Protein AF-A0A349J8T2-F1 (afdb_monomer)

pLDDT: mean 80.07, std 20.85, range [31.53, 98.75]

Sequence (422 aa):
MCSSRSSGRPLARHRSITSSRSRPSRSPTRWASTEPMEAPLQPGGDGLRLVGDSANRERAEPDRRVAAWLTVLLAGLFCLNTAGGWVRLSGAGVAIPHWPVIELDAGRKTLLPPFTEDGWQAAHQAWATHQDALRAKISAGEIHGAALGRQPESIDDFRGMFLTEWFHRLLAAGVGLLALACLGTVLADRGLRRLVGWPVGTAVILIGGQAILGAALIGQGTSTRWLFLHQGNAALILGCVLVAVVRLLGPPSERTRTSGETLSRRLVLLAAVSTWLMLMLGGLLAASRHHLPAGGLLGLDAGPAWWPIASVGTNLLDNASLHHIAHRIGALVVAALIIAGLVIAHRRGAPERARLALGVAGTFVALQAVLGIATGVMPKGEVAVPLAHLFLGHVLFLVLVLAWHDLRRPQDLPAESGMAPA

Solvent-accessible surface area (backbone atoms only — not comparable to full-atom values): 23932 Å² total; per-residue (Å²): 133,90,85,79,91,86,86,86,85,84,89,84,84,89,89,89,89,90,83,92,82,81,85,86,88,88,84,87,88,82,88,88,88,85,85,87,80,91,77,85,88,76,93,69,97,55,68,70,58,58,57,52,51,51,65,45,50,68,52,53,49,57,41,52,53,52,27,50,54,40,45,54,48,43,51,47,51,53,51,45,54,46,44,51,44,47,22,46,55,70,18,18,41,49,43,62,71,51,76,96,45,42,66,41,74,98,72,45,72,35,93,67,80,67,91,48,71,70,48,44,52,43,43,49,50,51,27,50,55,45,49,51,56,49,50,51,36,36,77,71,66,77,42,60,79,67,17,67,42,52,81,62,92,45,74,68,49,39,48,53,27,33,52,49,35,48,52,45,53,51,51,50,52,54,46,48,53,51,48,50,52,54,39,50,58,28,63,71,40,75,64,44,32,70,75,34,29,64,34,42,50,51,23,49,54,45,50,56,50,42,54,54,41,49,52,52,31,42,81,62,15,52,28,35,84,58,38,18,54,42,46,35,49,55,51,51,29,50,51,23,34,48,58,29,26,61,58,50,76,38,79,86,76,73,86,65,78,73,77,82,60,62,64,52,37,48,34,31,45,48,28,25,52,48,40,44,52,46,48,18,39,49,23,43,35,65,26,31,74,65,77,84,57,66,47,59,99,59,37,78,59,39,63,66,69,54,68,60,101,62,54,71,68,50,49,76,61,58,35,32,48,33,32,52,34,50,43,50,52,48,51,52,52,34,47,51,33,41,52,52,31,39,53,51,28,62,79,65,70,46,56,65,70,41,46,51,36,36,49,51,40,47,54,44,49,52,52,42,50,54,29,52,54,47,51,74,72,56,64,94,81,68,44,65,53,52,41,51,32,57,47,49,52,53,50,40,33,49,42,29,49,49,30,35,52,56,62,70,54,66,75,84,69,82,74,78,76,73,82,73,89,128

Radius of gyration: 31.94 Å; Cα contacts (8 Å, |Δi|>4): 437; chains: 1; bounding box: 109×72×97 Å

Structure (mmCIF, N/CA/C/O backbone):
data_AF-A0A349J8T2-F1
#
_entry.id   AF-A0A349J8T2-F1
#
loop_
_atom_site.group_PDB
_atom_site.id
_atom_site.type_symbol
_atom_site.label_atom_id
_atom_site.label_alt_id
_atom_site.label_comp_id
_atom_site.label_asym_id
_atom_site.label_entity_id
_atom_site.label_seq_id
_atom_site.pdbx_PDB_ins_code
_atom_site.Cartn_x
_atom_site.Cartn_y
_atom_site.Cartn_z
_atom_site.occupancy
_atom_site.B_iso_or_equiv
_atom_site.auth_seq_id
_atom_site.auth_comp_id
_atom_site.auth_asym_id
_atom_site.auth_atom_id
_atom_site.pdbx_PDB_model_num
ATOM 1 N N . MET A 1 1 ? 61.109 -2.127 51.190 1.00 38.66 1 MET A N 1
ATOM 2 C CA . MET A 1 1 ? 61.470 -0.693 51.082 1.00 38.66 1 MET A CA 1
ATOM 3 C C . MET A 1 1 ? 60.205 0.033 50.639 1.00 38.66 1 MET A C 1
ATOM 5 O O . MET A 1 1 ? 59.567 -0.452 49.721 1.00 38.66 1 MET A O 1
ATOM 9 N N . CYS A 1 2 ? 59.619 0.885 51.487 1.00 34.06 2 CYS A N 1
ATOM 10 C CA . CYS A 1 2 ? 59.879 2.337 51.577 1.00 34.06 2 CYS A CA 1
ATOM 11 C C . CYS A 1 2 ? 59.345 3.099 50.347 1.00 34.06 2 CYS A C 1
ATOM 13 O O . CYS A 1 2 ? 59.541 2.625 49.242 1.00 34.06 2 CYS A O 1
ATOM 15 N N . SER A 1 3 ? 58.759 4.299 50.397 1.00 36.88 3 SER A N 1
ATOM 16 C CA . SER A 1 3 ? 58.439 5.314 51.430 1.00 36.88 3 SER A CA 1
ATOM 17 C C . SER A 1 3 ? 58.383 6.642 50.633 1.00 36.88 3 SER A C 1
ATOM 19 O O . SER A 1 3 ? 59.235 6.810 49.771 1.00 36.88 3 SER A O 1
ATOM 21 N N . SER A 1 4 ? 57.510 7.638 50.829 1.00 41.03 4 SER A N 1
ATOM 22 C CA . SER A 1 4 ? 56.268 7.776 51.612 1.00 41.03 4 SER A CA 1
ATOM 23 C C . SER A 1 4 ? 55.555 9.111 51.245 1.00 41.03 4 SER A C 1
ATOM 25 O O . SER A 1 4 ? 56.084 9.832 50.413 1.00 41.03 4 SER A O 1
ATOM 27 N N . ARG A 1 5 ? 54.381 9.394 51.865 1.00 42.78 5 ARG A N 1
ATOM 28 C CA . ARG A 1 5 ? 53.888 10.679 52.477 1.00 42.78 5 ARG A CA 1
ATOM 29 C C . ARG A 1 5 ? 54.163 12.044 51.786 1.00 42.78 5 ARG A C 1
ATOM 31 O O . ARG A 1 5 ? 55.201 12.243 51.189 1.00 42.78 5 ARG A O 1
ATOM 38 N N . SER A 1 6 ? 53.388 13.122 51.971 1.00 39.53 6 SER A N 1
ATOM 39 C CA . SER A 1 6 ? 52.015 13.439 52.456 1.00 39.53 6 SER A CA 1
ATOM 40 C C . SER A 1 6 ? 51.762 14.940 52.087 1.00 39.53 6 SER A C 1
ATOM 42 O O . SER A 1 6 ? 52.574 15.496 51.357 1.00 39.53 6 SER A O 1
ATOM 44 N N . SER A 1 7 ? 50.724 15.718 52.432 1.00 36.25 7 SER A N 1
ATOM 45 C CA . SER A 1 7 ? 49.669 15.742 53.476 1.00 36.25 7 SER A CA 1
ATOM 46 C C . SER A 1 7 ? 48.396 16.419 52.878 1.00 36.25 7 SER A C 1
ATOM 48 O O . SER A 1 7 ? 48.285 16.472 51.662 1.00 36.25 7 SER A O 1
ATOM 50 N N . GLY A 1 8 ? 47.381 16.949 53.582 1.00 31.53 8 GLY A N 1
ATOM 51 C CA . GLY A 1 8 ? 47.094 17.096 55.017 1.00 31.53 8 GLY A CA 1
ATOM 52 C C . GLY A 1 8 ? 45.670 17.651 55.265 1.00 31.53 8 GLY A C 1
ATOM 53 O O . GLY A 1 8 ? 45.066 18.252 54.385 1.00 31.53 8 GLY A O 1
ATOM 54 N N . ARG A 1 9 ? 45.122 17.409 56.464 1.00 35.72 9 ARG A N 1
ATOM 55 C CA . ARG A 1 9 ? 43.822 17.908 57.002 1.00 35.72 9 ARG A CA 1
ATOM 56 C C . ARG A 1 9 ? 44.045 19.254 57.765 1.00 35.72 9 ARG A C 1
ATOM 58 O O . ARG A 1 9 ? 45.227 19.532 57.968 1.00 35.72 9 ARG A O 1
ATOM 65 N N . PRO A 1 10 ? 43.039 20.054 58.248 1.00 46.19 10 PRO A N 1
ATOM 66 C CA . PRO A 1 10 ? 41.785 19.582 58.888 1.00 46.19 10 PRO A CA 1
ATOM 67 C C . PRO A 1 10 ? 40.506 20.498 58.925 1.00 46.19 10 PRO A C 1
ATOM 69 O O . PRO A 1 10 ? 40.493 21.607 58.419 1.00 46.19 10 PRO A O 1
ATOM 72 N N . LEU A 1 11 ? 39.428 19.948 59.532 1.00 34.12 11 LEU A N 1
ATOM 73 C CA . LEU A 1 11 ? 38.442 20.477 60.535 1.00 34.12 11 LEU A CA 1
ATOM 74 C C . LEU A 1 11 ? 38.127 22.007 60.657 1.00 34.12 11 LEU A C 1
ATOM 76 O O . LEU A 1 11 ? 39.036 22.812 60.550 1.00 34.12 11 LEU A O 1
ATOM 80 N N . ALA A 1 12 ? 36.934 22.496 61.083 1.00 33.19 12 ALA A N 1
ATOM 81 C CA . ALA A 1 12 ? 35.583 21.920 61.326 1.00 33.19 12 ALA A CA 1
ATOM 82 C C . ALA A 1 12 ? 34.523 22.979 61.801 1.00 33.19 12 ALA A C 1
ATOM 84 O O . ALA A 1 12 ? 34.887 24.096 62.144 1.00 33.19 12 ALA A O 1
ATOM 85 N N . ARG A 1 13 ? 33.255 22.526 61.987 1.00 32.44 13 ARG A N 1
ATOM 86 C CA . ARG A 1 13 ? 32.182 22.984 62.936 1.00 32.44 13 ARG A CA 1
ATOM 87 C C . ARG A 1 13 ? 31.341 24.271 62.691 1.00 32.44 13 ARG A C 1
ATOM 89 O O . ARG A 1 13 ? 31.882 25.356 62.613 1.00 32.44 13 ARG A O 1
ATOM 96 N N . HIS A 1 14 ? 30.006 24.089 62.830 1.00 32.50 14 HIS A N 1
ATOM 97 C CA . HIS A 1 14 ? 28.908 24.994 63.298 1.00 32.50 14 HIS A CA 1
ATOM 98 C C . HIS A 1 14 ? 28.768 26.424 62.699 1.00 32.50 14 HIS A C 1
ATOM 100 O O . HIS A 1 14 ? 29.737 27.143 62.538 1.00 32.50 14 HIS A O 1
ATOM 106 N N . ARG A 1 15 ? 27.564 26.961 62.430 1.00 33.91 15 ARG A N 1
ATOM 107 C CA . ARG A 1 15 ? 26.358 27.053 63.295 1.00 33.91 15 ARG A CA 1
ATOM 108 C C . ARG A 1 15 ? 25.022 27.020 62.518 1.00 33.91 15 ARG A C 1
ATOM 110 O O . ARG A 1 15 ? 24.996 27.114 61.299 1.00 33.91 15 ARG A O 1
ATOM 117 N N . SER A 1 16 ? 23.917 26.928 63.262 1.00 33.16 16 SER A N 1
ATOM 118 C CA . SER A 1 16 ? 22.516 27.005 62.813 1.00 33.16 16 SER A CA 1
ATOM 119 C C . SER A 1 16 ? 21.867 28.369 63.110 1.00 33.16 16 SER A C 1
ATOM 121 O O . SER A 1 16 ? 22.197 28.994 64.118 1.00 33.16 16 SER A O 1
ATOM 123 N N . ILE A 1 17 ? 20.882 28.783 62.300 1.00 34.28 17 ILE A N 1
ATOM 124 C CA . ILE A 1 17 ? 19.900 29.845 62.616 1.00 34.28 17 ILE A CA 1
ATOM 125 C C . ILE A 1 17 ? 18.498 29.375 62.181 1.00 34.28 17 ILE A C 1
ATOM 127 O O . ILE A 1 17 ? 18.366 28.614 61.224 1.00 34.28 17 ILE A O 1
ATOM 131 N N . THR A 1 18 ? 17.459 29.801 62.907 1.00 35.69 18 THR A N 1
ATOM 132 C CA . THR A 1 18 ? 16.067 29.338 62.768 1.00 35.69 18 THR A CA 1
ATOM 133 C C . THR A 1 18 ? 15.055 30.485 62.688 1.00 35.69 18 THR A C 1
ATOM 135 O O . THR A 1 18 ? 15.047 31.346 63.567 1.00 35.69 18 THR A O 1
ATOM 138 N N . SER A 1 19 ? 14.110 30.410 61.750 1.00 34.00 19 SER A N 1
ATOM 139 C CA . SER A 1 19 ? 12.737 30.941 61.874 1.00 34.00 19 SER A CA 1
ATOM 140 C C . SER A 1 19 ? 11.837 30.212 60.857 1.00 34.00 19 SER A C 1
ATOM 142 O O . SER A 1 19 ? 12.326 29.804 59.810 1.00 34.00 19 SER A O 1
ATOM 144 N N . SER A 1 20 ? 10.565 29.855 61.069 1.00 33.28 20 SER A N 1
ATOM 145 C CA . SER A 1 20 ? 9.532 30.131 62.091 1.00 33.28 20 SER A CA 1
ATOM 146 C C . SER A 1 20 ? 8.710 31.429 61.938 1.00 33.28 20 SER A C 1
ATOM 148 O O . SER A 1 20 ? 9.121 32.512 62.346 1.00 33.28 20 SER A O 1
ATOM 150 N N . ARG A 1 21 ? 7.506 31.268 61.354 1.00 35.19 21 ARG A N 1
ATOM 151 C CA . ARG A 1 21 ? 6.217 31.980 61.575 1.00 35.19 21 ARG A CA 1
ATOM 152 C C . ARG A 1 21 ? 5.220 31.469 60.513 1.00 35.19 21 ARG A C 1
ATOM 154 O O . ARG A 1 21 ? 5.470 31.632 59.329 1.00 35.19 21 ARG A O 1
ATOM 161 N N . SER A 1 22 ? 4.248 30.605 60.817 1.00 33.88 22 SER A N 1
ATOM 162 C CA . SER A 1 22 ? 3.031 30.766 61.645 1.00 33.88 22 SER A CA 1
ATOM 163 C C . SER A 1 22 ? 1.914 31.580 60.968 1.00 33.88 22 SER A C 1
ATOM 165 O O . SER A 1 22 ? 2.072 32.774 60.725 1.00 33.88 22 SER A O 1
ATOM 167 N N . ARG A 1 23 ? 0.754 30.939 60.745 1.00 36.91 23 ARG A N 1
ATOM 168 C CA . ARG A 1 23 ? -0.526 31.598 60.410 1.00 36.91 23 ARG A CA 1
ATOM 169 C C . ARG A 1 23 ? -0.936 32.602 61.504 1.00 36.91 23 ARG A C 1
ATOM 171 O O . ARG A 1 23 ? -0.522 32.451 62.653 1.00 36.91 23 ARG A O 1
ATOM 178 N N . PRO A 1 24 ? -1.883 33.497 61.189 1.00 40.16 24 PRO A N 1
ATOM 179 C CA . PRO A 1 24 ? -3.088 33.543 62.020 1.00 40.16 24 PRO A CA 1
ATOM 180 C C . PRO A 1 24 ? -4.381 33.365 61.208 1.00 40.16 24 PRO A C 1
ATOM 182 O O . PRO A 1 24 ? -4.492 33.781 60.058 1.00 40.16 24 PRO A O 1
ATOM 185 N N . SER A 1 25 ? -5.378 32.750 61.837 1.00 35.09 25 SER A N 1
ATOM 186 C CA . SER A 1 25 ? -6.773 32.698 61.383 1.00 35.09 25 SER A CA 1
ATOM 187 C C . SER A 1 25 ? -7.574 33.876 61.938 1.00 35.09 25 SER A C 1
ATOM 189 O O . SER A 1 25 ? -7.321 34.280 63.073 1.00 35.09 25 SER A O 1
ATOM 191 N N . ARG A 1 26 ? -8.615 34.334 61.229 1.00 32.38 26 ARG A N 1
ATOM 192 C CA . ARG A 1 26 ? -9.750 35.053 61.837 1.00 32.38 26 ARG A CA 1
ATOM 193 C C . ARG A 1 26 ? -11.038 34.879 61.027 1.00 32.38 26 ARG A C 1
ATOM 195 O O . ARG A 1 26 ? -11.010 34.785 59.805 1.00 32.38 26 ARG A O 1
ATOM 202 N N . SER A 1 27 ? -12.142 34.835 61.757 1.00 36.69 27 SER A N 1
ATOM 203 C CA . SER A 1 27 ? -13.543 34.743 61.334 1.00 36.69 27 SER A CA 1
ATOM 204 C C . SER A 1 27 ? -14.398 35.252 62.514 1.00 36.69 27 SER A C 1
ATOM 206 O O . SER A 1 27 ? -13.837 35.492 63.588 1.00 36.69 27 SER A O 1
ATOM 208 N N . PRO A 1 28 ? -15.734 35.324 62.405 1.00 53.78 28 PRO A N 1
ATOM 209 C CA . PRO A 1 28 ? -16.548 35.863 61.314 1.00 53.78 28 PRO A CA 1
ATOM 210 C C . PRO A 1 28 ? -17.412 37.054 61.804 1.00 53.78 28 PRO A C 1
ATOM 212 O O . PRO A 1 28 ? -17.495 37.318 63.002 1.00 53.78 28 PRO A O 1
ATOM 215 N N . THR A 1 29 ? -18.157 37.707 60.906 1.00 35.91 29 THR A N 1
ATOM 216 C CA . THR A 1 29 ? -19.248 38.629 61.291 1.00 35.91 29 THR A CA 1
ATOM 217 C C . THR A 1 29 ? -20.462 38.488 60.366 1.00 35.91 29 THR A C 1
ATOM 219 O O . THR A 1 29 ? -20.356 37.932 59.273 1.00 35.91 29 THR A O 1
ATOM 222 N N . ARG A 1 30 ? -21.633 38.921 60.850 1.00 33.62 30 ARG A N 1
ATOM 223 C CA . ARG A 1 30 ? -22.971 38.736 60.245 1.00 33.62 30 ARG A CA 1
ATOM 224 C C . ARG A 1 30 ? -23.651 40.104 60.018 1.00 33.62 30 ARG A C 1
ATOM 226 O O . ARG A 1 30 ? -22.999 41.119 60.241 1.00 33.62 30 ARG A O 1
ATOM 233 N N . TRP A 1 31 ? -24.955 40.092 59.693 1.00 32.62 31 TRP A N 1
ATOM 234 C CA . TRP A 1 31 ? -25.846 41.251 59.433 1.00 32.62 31 TRP A CA 1
ATOM 235 C C . TRP A 1 31 ? -25.661 41.878 58.031 1.00 32.62 31 TRP A C 1
ATOM 237 O O . TRP A 1 31 ? -24.536 41.956 57.555 1.00 32.62 31 TRP A O 1
ATOM 247 N N . ALA A 1 32 ? -26.697 42.324 57.305 1.00 32.59 32 ALA A N 1
ATOM 248 C CA . ALA A 1 32 ? -28.158 42.164 57.453 1.00 32.59 32 ALA A CA 1
ATOM 249 C C . ALA A 1 32 ? -28.849 42.200 56.060 1.00 32.59 32 ALA A C 1
ATOM 251 O O . ALA A 1 32 ? -28.174 42.285 55.038 1.00 32.59 32 ALA A O 1
ATOM 252 N N . SER A 1 33 ? -30.180 42.085 56.022 1.00 37.81 33 SER A N 1
ATOM 253 C CA . SER A 1 33 ? -31.017 41.907 54.821 1.00 37.81 33 SER A CA 1
ATOM 254 C C . SER A 1 33 ? -31.713 43.180 54.316 1.00 37.81 33 SER A C 1
ATOM 256 O O . SER A 1 33 ? -32.181 43.973 55.130 1.00 37.81 33 SER A O 1
ATOM 258 N N . THR A 1 34 ? -31.924 43.265 52.998 1.00 35.88 34 THR A N 1
ATOM 259 C CA . THR A 1 34 ? -32.956 44.085 52.322 1.00 35.88 34 THR A CA 1
ATOM 260 C C . THR A 1 34 ? -33.519 43.333 51.097 1.00 35.88 34 THR A C 1
ATOM 262 O O . THR A 1 34 ? -33.085 42.219 50.799 1.00 35.88 34 THR A O 1
ATOM 265 N N . GLU A 1 35 ? -34.561 43.887 50.474 1.00 38.62 35 GLU A N 1
ATOM 266 C CA . GLU A 1 35 ? -35.612 43.170 49.726 1.00 38.62 35 GLU A CA 1
ATOM 267 C C . GLU A 1 35 ? -35.328 42.899 48.227 1.00 38.62 35 GLU A C 1
ATOM 269 O O . GLU A 1 35 ? -34.457 43.540 47.632 1.00 38.62 35 GLU A O 1
ATOM 274 N N . PRO A 1 36 ? -36.052 41.950 47.591 1.00 44.56 36 PRO A N 1
ATOM 275 C CA . PRO A 1 36 ? -35.948 41.683 46.156 1.00 44.56 36 PRO A CA 1
ATOM 276 C C . PRO A 1 36 ? -36.726 42.705 45.312 1.00 44.56 36 PRO A C 1
ATOM 278 O O . PRO A 1 36 ? -37.834 43.102 45.662 1.00 44.56 36 PRO A O 1
ATOM 281 N N . MET A 1 37 ? -36.183 43.064 44.146 1.00 34.00 37 MET A N 1
ATOM 282 C CA . MET A 1 37 ? -36.889 43.852 43.131 1.00 34.00 37 MET A CA 1
ATOM 283 C C . MET A 1 37 ? -37.517 42.918 42.087 1.00 34.00 37 MET A C 1
ATOM 285 O O . MET A 1 37 ? -36.842 42.024 41.573 1.00 34.00 37 MET A O 1
ATOM 289 N N . GLU A 1 38 ? -38.798 43.116 41.777 1.00 38.88 38 GLU A N 1
ATOM 290 C CA . GLU A 1 38 ? -39.531 42.287 40.815 1.00 38.88 38 GLU A CA 1
ATOM 291 C C . GLU A 1 38 ? -38.987 42.432 39.384 1.00 38.88 38 GLU A C 1
ATOM 293 O O . GLU A 1 38 ? -38.643 43.525 38.932 1.00 38.88 38 GLU A O 1
ATOM 298 N N . ALA A 1 39 ? -38.959 41.320 38.644 1.00 38.75 39 ALA A N 1
ATOM 299 C CA . ALA A 1 39 ? -38.678 41.294 37.212 1.00 38.75 39 ALA A CA 1
ATOM 300 C C . ALA A 1 39 ? -39.938 40.828 36.457 1.00 38.75 39 ALA A C 1
ATOM 302 O O . ALA A 1 39 ? -40.506 39.795 36.825 1.00 38.75 39 ALA A O 1
ATOM 303 N N . PRO A 1 40 ? -40.397 41.546 35.415 1.00 38.25 40 PRO A N 1
ATOM 304 C CA . PRO A 1 40 ? -41.652 41.225 34.743 1.00 38.25 40 PRO A CA 1
ATOM 305 C C . PRO A 1 40 ? -41.556 39.922 33.939 1.00 38.25 40 PRO A C 1
ATOM 307 O O . PRO A 1 40 ? -40.641 39.723 33.138 1.00 38.25 40 PRO A O 1
ATOM 310 N N . LEU A 1 41 ? -42.552 39.052 34.117 1.00 40.56 41 LEU A N 1
ATOM 311 C CA . LEU A 1 41 ? -42.723 37.829 33.333 1.00 40.56 41 LEU A CA 1
ATOM 312 C C . LEU A 1 41 ? -42.981 38.162 31.854 1.00 40.56 41 LEU A C 1
ATOM 314 O O . LEU A 1 41 ? -43.947 38.854 31.536 1.00 40.56 41 LEU A O 1
ATOM 318 N N . GLN A 1 42 ? -42.176 37.601 30.947 1.00 37.69 42 GLN A N 1
ATOM 319 C CA . GLN A 1 42 ? -42.494 37.554 29.516 1.00 37.69 42 GLN A CA 1
ATOM 320 C C . GLN A 1 42 ? -42.738 36.108 29.050 1.00 37.69 42 GLN A C 1
ATOM 322 O O . GLN A 1 42 ? -41.849 35.266 29.197 1.00 37.69 42 GLN A O 1
ATOM 327 N N . PRO A 1 43 ? -43.908 35.798 28.459 1.00 47.97 43 PRO A N 1
ATOM 328 C CA . PRO A 1 43 ? -44.157 34.513 27.814 1.00 47.97 43 PRO A CA 1
ATOM 329 C C . PRO A 1 43 ? -43.577 34.510 26.387 1.00 47.97 43 PRO A C 1
ATOM 331 O O . PRO A 1 43 ? -43.944 35.343 25.563 1.00 47.97 43 PRO A O 1
ATOM 334 N N . GLY A 1 44 ? -42.679 33.568 26.074 1.00 39.22 44 GLY A N 1
ATOM 335 C CA . GLY A 1 44 ? -41.985 33.532 24.771 1.00 39.22 44 GLY A CA 1
ATOM 336 C C . GLY A 1 44 ? -41.263 32.216 24.450 1.00 39.22 44 GLY A C 1
ATOM 337 O O . GLY A 1 44 ? -40.218 32.215 23.801 1.00 39.22 44 GLY A O 1
ATOM 338 N N . GLY A 1 45 ? -41.782 31.092 24.947 1.00 45.66 45 GLY A N 1
ATOM 339 C CA . GLY A 1 45 ? -41.097 29.794 25.011 1.00 45.66 45 GLY A CA 1
ATOM 340 C C . GLY A 1 45 ? -40.970 28.977 23.716 1.00 45.66 45 GLY A C 1
ATOM 341 O O . GLY A 1 45 ? -41.078 27.760 23.805 1.00 45.66 45 GLY A O 1
ATOM 342 N N . ASP A 1 46 ? -40.707 29.591 22.555 1.00 50.25 46 ASP A N 1
ATOM 343 C CA . ASP A 1 46 ? -40.531 28.862 21.276 1.00 50.25 46 ASP A CA 1
ATOM 344 C C . ASP A 1 46 ? -39.274 29.258 20.480 1.00 50.25 46 ASP A C 1
ATOM 346 O O . ASP A 1 46 ? -38.514 28.393 20.032 1.00 50.25 46 ASP A O 1
ATOM 350 N N . GLY A 1 47 ? -38.989 30.560 20.341 1.00 41.59 47 GLY A N 1
ATOM 351 C CA . GLY A 1 47 ? -37.914 31.053 19.461 1.00 41.59 47 GLY A CA 1
ATOM 352 C C . GLY A 1 47 ? -36.519 30.488 19.769 1.00 41.59 47 GLY A C 1
ATOM 353 O O . GLY A 1 47 ? -35.708 30.296 18.863 1.00 41.59 47 GLY A O 1
ATOM 354 N N . LEU A 1 48 ? -36.251 30.146 21.035 1.00 47.59 48 LEU A N 1
ATOM 355 C CA . LEU A 1 48 ? -34.959 29.608 21.469 1.00 47.59 48 LEU A CA 1
ATOM 356 C C . LEU A 1 48 ? -34.680 28.189 20.933 1.00 47.59 48 LEU A C 1
ATOM 358 O O . LEU A 1 48 ? -33.520 27.837 20.724 1.00 47.59 48 LEU A O 1
ATOM 362 N N . ARG A 1 49 ? -35.719 27.376 20.677 1.00 45.81 49 ARG A N 1
ATOM 363 C CA . ARG A 1 49 ? -35.546 26.018 20.129 1.00 45.81 49 ARG A CA 1
ATOM 364 C C . ARG A 1 49 ? -35.163 26.055 18.652 1.00 45.81 49 ARG A C 1
ATOM 366 O O . ARG A 1 49 ? -34.228 25.367 18.256 1.00 45.81 49 ARG A O 1
ATOM 373 N N . LEU A 1 50 ? -35.831 26.892 17.857 1.00 51.66 50 LEU A N 1
ATOM 374 C CA . LEU A 1 50 ? -35.607 26.975 16.408 1.00 51.66 50 LEU A CA 1
ATOM 375 C C . LEU A 1 50 ? -34.200 27.484 16.055 1.00 51.66 50 LEU A C 1
ATOM 377 O O . LEU A 1 50 ? -33.560 26.925 15.167 1.00 51.66 50 LEU A O 1
ATOM 381 N N . VAL A 1 51 ? -33.691 28.488 16.782 1.00 52.47 51 VAL A N 1
ATOM 382 C CA . VAL A 1 51 ? -32.324 29.018 16.593 1.00 52.47 51 VAL A CA 1
ATOM 383 C C . VAL A 1 51 ? -31.254 28.015 17.043 1.00 52.47 51 VAL A C 1
ATOM 385 O O . VAL A 1 51 ? -30.186 27.933 16.437 1.00 52.47 51 VAL A O 1
ATOM 388 N N . GLY A 1 52 ? -31.537 27.220 18.080 1.00 50.06 52 GLY A N 1
ATOM 389 C CA . GLY A 1 52 ? -30.671 26.110 18.477 1.00 50.06 52 GLY A CA 1
ATOM 390 C C . GLY A 1 52 ? -30.580 25.039 17.388 1.00 50.06 52 GLY A C 1
ATOM 391 O O . GLY A 1 52 ? -29.483 24.600 17.047 1.00 50.06 52 GLY A O 1
ATOM 392 N N . ASP A 1 53 ? -31.719 24.656 16.810 1.00 54.84 53 ASP A N 1
ATOM 393 C CA . ASP A 1 53 ? -31.795 23.564 15.840 1.00 54.84 53 ASP A CA 1
ATOM 394 C C . ASP A 1 53 ? -31.174 23.934 14.480 1.00 54.84 53 ASP A C 1
ATOM 396 O O . ASP A 1 53 ? -30.412 23.142 13.922 1.00 54.84 53 ASP A O 1
ATOM 400 N N . SER A 1 54 ? -31.398 25.156 13.975 1.00 53.75 54 SER A N 1
ATOM 401 C CA . SER A 1 54 ? -30.753 25.636 12.741 1.00 53.75 54 SER A CA 1
ATOM 402 C C . SER A 1 54 ? -29.232 25.717 12.889 1.00 53.75 54 SER A C 1
ATOM 404 O O . SER A 1 54 ? -28.503 25.083 12.124 1.00 53.75 54 SER A O 1
ATOM 406 N N . ALA A 1 55 ? -28.740 26.382 13.938 1.00 53.88 55 ALA A N 1
ATOM 407 C CA . ALA A 1 55 ? -27.310 26.529 14.190 1.00 53.88 55 ALA A CA 1
ATOM 408 C C . ALA A 1 55 ? -26.618 25.203 14.574 1.00 53.88 55 ALA A C 1
ATOM 410 O O . ALA A 1 55 ? -25.386 25.147 14.622 1.00 53.88 55 ALA A O 1
ATOM 411 N N . ASN A 1 56 ? -27.360 24.137 14.887 1.00 57.34 56 ASN A N 1
ATOM 412 C CA . ASN A 1 56 ? -26.809 22.793 15.074 1.00 57.34 56 ASN A CA 1
ATOM 413 C C . ASN A 1 56 ? -26.758 22.024 13.738 1.00 57.34 56 ASN A C 1
ATOM 415 O O . ASN A 1 56 ? -25.720 21.453 13.398 1.00 57.34 56 ASN A O 1
ATOM 419 N N . ARG A 1 57 ? -27.821 22.098 12.919 1.00 56.88 57 ARG A N 1
ATOM 420 C CA . ARG A 1 57 ? -27.855 21.542 11.549 1.00 56.88 57 ARG A CA 1
ATOM 421 C C . ARG A 1 57 ? -26.759 22.140 10.657 1.00 56.88 57 ARG A C 1
ATOM 423 O O . ARG A 1 57 ? -26.036 21.389 10.006 1.00 56.88 57 ARG A O 1
ATOM 430 N N . GLU A 1 58 ? -26.558 23.458 10.706 1.00 57.66 58 GLU A N 1
ATOM 431 C CA . GLU A 1 58 ? -25.501 24.170 9.964 1.00 57.66 58 GLU A CA 1
ATOM 432 C C . GLU A 1 58 ? -24.072 23.759 10.351 1.00 57.66 58 GLU A C 1
ATOM 434 O O . GLU A 1 58 ? -23.147 23.986 9.576 1.00 57.66 58 GLU A O 1
ATOM 439 N N . ARG A 1 59 ? -23.866 23.135 11.521 1.00 58.91 59 ARG A N 1
ATOM 440 C CA . ARG A 1 59 ? -22.569 22.560 11.924 1.00 58.91 59 ARG A CA 1
ATOM 441 C C . ARG A 1 59 ? -22.462 21.065 11.616 1.00 58.91 59 ARG A C 1
ATOM 443 O O . ARG A 1 59 ? -21.393 20.611 11.222 1.00 58.91 59 ARG A O 1
ATOM 450 N N . ALA A 1 60 ? -23.565 20.322 11.700 1.00 62.41 60 ALA A N 1
ATOM 451 C CA . ALA A 1 60 ? -23.610 18.909 11.323 1.00 62.41 60 ALA A CA 1
ATOM 452 C C . ALA A 1 60 ? -23.434 18.674 9.806 1.00 62.41 60 ALA A C 1
ATOM 454 O O . ALA A 1 60 ? -22.872 17.657 9.394 1.00 62.41 60 ALA A O 1
ATOM 455 N N . GLU A 1 61 ? -23.892 19.600 8.957 1.00 62.50 61 GLU A N 1
ATOM 456 C CA . GLU A 1 61 ? -23.746 19.482 7.501 1.00 62.50 61 GLU A CA 1
ATOM 457 C C . GLU A 1 61 ? -22.290 19.565 6.997 1.00 62.50 61 GLU A C 1
ATOM 459 O O . GLU A 1 61 ? -21.882 18.655 6.268 1.00 62.50 61 GLU A O 1
ATOM 464 N N . PRO A 1 62 ? -21.471 20.571 7.371 1.00 61.88 62 PRO A N 1
ATOM 465 C CA . PRO A 1 62 ? -20.046 20.614 7.038 1.00 61.88 62 PRO A CA 1
ATOM 466 C C . PRO A 1 62 ? -19.287 19.350 7.455 1.00 61.88 62 PRO A C 1
ATOM 468 O O . PRO A 1 62 ? -18.582 18.772 6.625 1.00 61.88 62 PRO A O 1
ATOM 471 N N . ASP A 1 63 ? -19.490 18.871 8.687 1.00 78.69 63 ASP A N 1
ATOM 472 C CA . ASP A 1 63 ? -18.858 17.646 9.191 1.00 78.69 63 ASP A CA 1
ATOM 473 C C . ASP A 1 63 ? -19.219 16.431 8.320 1.00 78.69 63 ASP A C 1
ATOM 475 O O . ASP A 1 63 ? -18.338 15.661 7.925 1.00 78.69 63 ASP A O 1
ATOM 479 N N . ARG A 1 64 ? -20.496 16.288 7.930 1.00 85.25 64 ARG A N 1
ATOM 480 C CA . ARG A 1 64 ? -20.962 15.197 7.057 1.00 85.25 64 ARG A CA 1
ATOM 481 C C . ARG A 1 64 ? -20.431 15.311 5.623 1.00 85.25 64 ARG A C 1
ATOM 483 O O . ARG A 1 64 ? -20.078 14.292 5.027 1.00 85.25 64 ARG A O 1
ATOM 490 N N . ARG A 1 65 ? -20.334 16.525 5.068 1.00 90.69 65 ARG A N 1
ATOM 491 C CA . ARG A 1 65 ? -19.761 16.778 3.730 1.00 90.69 65 ARG A CA 1
ATOM 492 C C . ARG A 1 65 ? -18.262 16.449 3.702 1.00 90.69 65 ARG A C 1
ATOM 494 O O . ARG A 1 65 ? -17.814 15.741 2.801 1.00 90.69 65 ARG A O 1
ATOM 501 N N . VAL A 1 66 ? -17.498 16.870 4.713 1.00 93.31 66 VAL A N 1
ATOM 502 C CA . VAL A 1 66 ? -16.062 16.550 4.834 1.00 93.31 66 VAL A CA 1
ATOM 503 C C . VAL A 1 66 ? -15.841 15.060 5.122 1.00 93.31 66 VAL A C 1
ATOM 505 O O . VAL A 1 66 ? -14.920 14.464 4.562 1.00 93.31 66 VAL A O 1
ATOM 508 N N . ALA A 1 67 ? -16.716 14.413 5.899 1.00 94.31 67 ALA A N 1
ATOM 509 C CA . ALA A 1 67 ? -16.683 12.963 6.087 1.00 94.31 67 ALA A CA 1
ATOM 510 C C . ALA A 1 67 ? -16.880 12.197 4.769 1.00 94.31 67 ALA A C 1
ATOM 512 O O . ALA A 1 67 ? -16.171 11.221 4.522 1.00 94.31 67 ALA A O 1
ATOM 513 N N . ALA A 1 68 ? -17.795 12.646 3.903 1.00 95.62 68 ALA A N 1
ATOM 514 C CA . ALA A 1 68 ? -17.995 12.054 2.581 1.00 95.62 68 ALA A CA 1
ATOM 515 C C . ALA A 1 68 ? -16.743 12.205 1.697 1.00 95.62 68 ALA A C 1
ATOM 517 O O . ALA A 1 68 ? -16.273 11.214 1.140 1.00 95.62 68 ALA A O 1
ATOM 518 N N . TRP A 1 69 ? -16.136 13.397 1.644 1.00 97.12 69 TRP A N 1
ATOM 519 C CA . TRP A 1 69 ? -14.882 13.634 0.911 1.00 97.12 69 TRP A CA 1
ATOM 520 C C . TRP A 1 69 ? -13.724 12.760 1.420 1.00 97.12 69 TRP A C 1
ATOM 522 O O . TRP A 1 69 ? -13.025 12.134 0.624 1.00 97.12 69 TRP A O 1
ATOM 532 N N . LEU A 1 70 ? -13.556 12.636 2.740 1.00 97.88 70 LEU A N 1
ATOM 533 C CA . LEU A 1 70 ? -12.550 11.752 3.339 1.00 97.88 70 LEU A CA 1
ATOM 534 C C . LEU A 1 70 ? -12.861 10.258 3.130 1.00 97.88 70 LEU A C 1
ATOM 536 O O . LEU A 1 70 ? -11.938 9.448 3.080 1.00 97.88 70 LEU A O 1
ATOM 540 N N . THR A 1 71 ? -14.131 9.883 2.952 1.00 98.06 71 THR A N 1
ATOM 541 C CA . THR A 1 71 ? -14.536 8.508 2.607 1.00 98.06 71 THR A CA 1
ATOM 542 C C . THR A 1 71 ? -14.223 8.186 1.143 1.00 98.06 71 THR A C 1
ATOM 544 O O . THR A 1 71 ? -13.681 7.119 0.860 1.00 98.06 71 THR A O 1
ATOM 547 N N . VAL A 1 72 ? -14.468 9.122 0.216 1.00 98.31 72 VAL A N 1
ATOM 548 C CA . VAL A 1 72 ? -14.030 9.005 -1.189 1.00 98.31 72 VAL A CA 1
ATOM 549 C C . VAL A 1 72 ? -12.503 8.945 -1.271 1.00 98.31 72 VAL A C 1
ATOM 551 O O . VAL A 1 72 ? -11.966 8.115 -2.001 1.00 98.31 72 VAL A O 1
ATOM 554 N N . LEU A 1 73 ? -11.791 9.744 -0.468 1.00 98.56 73 LEU A N 1
ATOM 555 C CA . LEU A 1 73 ? -10.333 9.677 -0.356 1.00 98.56 73 LEU A CA 1
ATOM 556 C C . LEU A 1 73 ? -9.856 8.306 0.151 1.00 98.56 73 LEU A C 1
ATOM 558 O O . LEU A 1 73 ? -8.935 7.737 -0.428 1.00 98.56 73 LEU A O 1
ATOM 562 N N . LEU A 1 74 ? -10.488 7.754 1.194 1.00 98.69 74 LEU A N 1
ATOM 563 C CA . LEU A 1 74 ? -10.164 6.427 1.727 1.00 98.69 74 LEU A CA 1
ATOM 564 C C . LEU A 1 74 ? -10.361 5.326 0.674 1.00 98.69 74 LEU A C 1
ATOM 566 O O . LEU A 1 74 ? -9.491 4.472 0.513 1.00 98.69 74 LEU A O 1
ATOM 570 N N . ALA A 1 75 ? -11.472 5.371 -0.068 1.00 98.50 75 ALA A N 1
ATOM 571 C CA . ALA A 1 75 ? -11.742 4.443 -1.163 1.00 98.50 75 ALA A CA 1
ATOM 572 C C . ALA A 1 75 ? -10.718 4.594 -2.302 1.00 98.50 75 ALA A C 1
ATOM 574 O O . ALA A 1 75 ? -10.153 3.601 -2.753 1.00 98.50 75 ALA A O 1
ATOM 575 N N . GLY A 1 76 ? -10.411 5.829 -2.716 1.00 98.56 76 GLY A N 1
ATOM 576 C CA . GLY A 1 76 ? -9.411 6.124 -3.745 1.00 98.56 76 GLY A CA 1
ATOM 577 C C . GLY A 1 76 ? -8.010 5.628 -3.376 1.00 98.56 76 GLY A C 1
ATOM 578 O O . GLY A 1 76 ? -7.357 4.987 -4.194 1.00 98.56 76 GLY A O 1
ATOM 579 N N . LEU A 1 77 ? -7.578 5.836 -2.128 1.00 98.56 77 LEU A N 1
ATOM 580 C CA . LEU A 1 77 ? -6.326 5.293 -1.586 1.00 98.56 77 LEU A CA 1
ATOM 581 C C . LEU A 1 77 ? -6.316 3.757 -1.559 1.00 98.56 77 LEU A C 1
ATOM 583 O O . LEU A 1 77 ? -5.304 3.136 -1.868 1.00 98.56 77 LEU A O 1
ATOM 587 N N . PHE A 1 78 ? -7.432 3.120 -1.204 1.00 98.31 78 PHE A N 1
ATOM 588 C CA . PHE A 1 78 ? -7.517 1.661 -1.124 1.00 98.31 78 PHE A CA 1
ATOM 589 C C . PHE A 1 78 ? -7.498 1.010 -2.521 1.00 98.31 78 PHE A C 1
ATOM 591 O O . PHE A 1 78 ? -6.780 0.029 -2.752 1.00 98.31 78 PHE A O 1
ATOM 598 N N . CYS A 1 79 ? -8.186 1.619 -3.491 1.00 98.12 79 CYS A N 1
ATOM 599 C CA . CYS A 1 79 ? -8.052 1.292 -4.910 1.00 98.12 79 CYS A CA 1
ATOM 600 C C . CYS A 1 79 ? -6.619 1.531 -5.413 1.00 98.12 79 CYS A C 1
ATOM 602 O O . CYS A 1 79 ? -6.084 0.688 -6.129 1.00 98.12 79 CYS A O 1
ATOM 604 N N . LEU A 1 80 ? -5.966 2.623 -5.001 1.00 98.12 80 LEU A N 1
ATOM 605 C CA . LEU A 1 80 ? -4.587 2.944 -5.378 1.00 98.12 80 LEU A CA 1
ATOM 606 C C . LEU A 1 80 ? -3.579 1.906 -4.859 1.00 98.12 80 LEU A C 1
ATOM 608 O O . LEU A 1 80 ? -2.737 1.456 -5.635 1.00 98.12 80 LEU A O 1
ATOM 612 N N . ASN A 1 81 ? -3.686 1.474 -3.597 1.00 97.19 81 ASN A N 1
ATOM 613 C CA . ASN A 1 81 ? -2.848 0.402 -3.043 1.00 97.19 81 ASN A CA 1
ATOM 614 C C . ASN A 1 81 ? -3.042 -0.912 -3.816 1.00 97.19 81 ASN A C 1
ATOM 616 O O . ASN A 1 81 ? -2.072 -1.606 -4.122 1.00 97.19 81 ASN A O 1
ATOM 620 N N . THR A 1 82 ? -4.289 -1.234 -4.174 1.00 97.06 82 THR A N 1
ATOM 621 C CA . THR A 1 82 ? -4.623 -2.433 -4.959 1.00 97.06 82 THR A CA 1
ATOM 622 C C . THR A 1 82 ? -4.050 -2.342 -6.381 1.00 97.06 82 THR A C 1
ATOM 624 O O . THR A 1 82 ? -3.413 -3.283 -6.851 1.00 97.06 82 THR A O 1
ATOM 627 N N . ALA A 1 83 ? -4.173 -1.184 -7.038 1.00 97.38 83 ALA A N 1
ATOM 628 C CA . ALA A 1 83 ? -3.585 -0.920 -8.350 1.00 97.38 83 ALA A CA 1
ATOM 629 C C . ALA A 1 83 ? -2.045 -0.973 -8.325 1.00 97.38 83 ALA A C 1
ATOM 631 O O . ALA A 1 83 ? -1.445 -1.557 -9.220 1.00 97.38 83 ALA A O 1
ATOM 632 N N . GLY A 1 84 ? -1.394 -0.450 -7.281 1.00 95.75 84 GLY A N 1
ATOM 633 C CA . GLY A 1 84 ? 0.059 -0.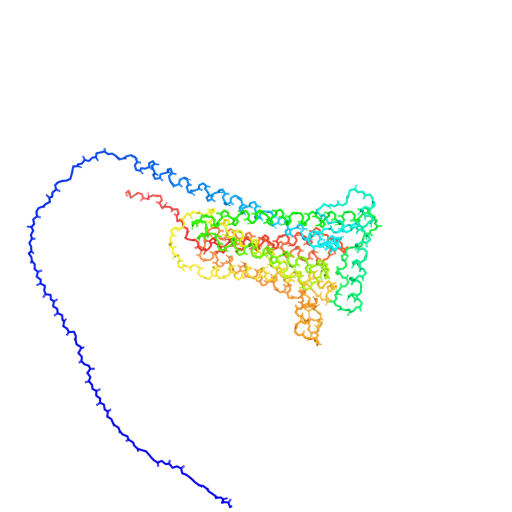578 -7.095 1.00 95.75 84 GLY A CA 1
ATOM 634 C C . GLY A 1 84 ? 0.494 -2.032 -6.881 1.00 95.75 84 GLY A C 1
ATOM 635 O O . GLY A 1 84 ? 1.518 -2.472 -7.406 1.00 95.75 84 GLY A O 1
ATOM 636 N N . GLY A 1 85 ? -0.337 -2.813 -6.184 1.00 94.62 85 GLY A N 1
ATOM 637 C CA . GLY A 1 85 ? -0.219 -4.267 -6.102 1.00 94.62 85 GLY A CA 1
ATOM 638 C C . GLY A 1 85 ? -0.227 -4.935 -7.477 1.00 94.62 85 GLY A C 1
ATOM 639 O O . GLY A 1 85 ? 0.683 -5.706 -7.782 1.00 94.62 85 GLY A O 1
ATOM 640 N N . TRP A 1 86 ? -1.205 -4.597 -8.323 1.00 95.75 86 TRP A N 1
ATOM 641 C CA . TRP A 1 86 ? -1.309 -5.083 -9.703 1.00 95.75 86 TRP A CA 1
ATOM 642 C C . TRP A 1 86 ? -0.107 -4.674 -10.570 1.00 95.75 86 TRP A C 1
ATOM 644 O O . TRP A 1 86 ? 0.508 -5.539 -11.194 1.00 95.75 86 TRP A O 1
ATOM 654 N N . VAL A 1 87 ? 0.289 -3.394 -10.566 1.00 94.94 87 VAL A N 1
ATOM 655 C CA . VAL A 1 87 ? 1.458 -2.862 -11.303 1.00 94.94 87 VAL A CA 1
ATOM 656 C C . VAL A 1 87 ? 2.734 -3.639 -10.975 1.00 94.94 87 VAL A C 1
ATOM 658 O O . VAL A 1 87 ? 3.526 -3.957 -11.862 1.00 94.94 87 VAL A O 1
ATOM 661 N N . ARG A 1 88 ? 2.935 -3.986 -9.699 1.00 92.31 88 ARG A N 1
ATOM 662 C CA . ARG A 1 88 ? 4.100 -4.759 -9.264 1.00 92.31 88 ARG A CA 1
ATOM 663 C C . ARG A 1 88 ? 3.988 -6.245 -9.609 1.00 92.31 88 ARG A C 1
ATOM 665 O O . ARG A 1 88 ? 4.968 -6.838 -10.047 1.00 92.31 88 ARG A O 1
ATOM 672 N N . LEU A 1 89 ? 2.822 -6.862 -9.403 1.00 91.12 89 LEU A N 1
ATOM 673 C CA . LEU A 1 89 ? 2.624 -8.303 -9.617 1.00 91.12 89 LEU A CA 1
ATOM 674 C C . LEU A 1 89 ? 2.612 -8.690 -11.104 1.00 91.12 89 LEU A C 1
ATOM 676 O O . LEU A 1 89 ? 3.168 -9.729 -11.445 1.00 91.12 89 LEU A O 1
ATOM 680 N N . SER A 1 90 ? 2.079 -7.830 -11.977 1.00 92.50 90 SER A N 1
ATOM 681 C CA . SER A 1 90 ? 2.173 -7.947 -13.445 1.00 92.50 90 SER A CA 1
ATOM 682 C C . SER A 1 90 ? 3.567 -7.615 -14.009 1.00 92.50 90 SER A C 1
ATOM 684 O O . SER A 1 90 ? 3.808 -7.775 -15.207 1.00 92.50 90 SER A O 1
ATOM 686 N N . GLY A 1 91 ? 4.487 -7.141 -13.159 1.00 90.50 91 GLY A N 1
ATOM 687 C CA . GLY A 1 91 ? 5.848 -6.748 -13.529 1.00 90.50 91 GLY A CA 1
ATOM 688 C C . GLY A 1 91 ? 5.954 -5.433 -14.310 1.00 90.50 91 GLY A C 1
ATOM 689 O O . GLY A 1 91 ? 7.023 -5.144 -14.837 1.00 90.50 91 GLY A O 1
ATOM 690 N N . ALA A 1 92 ? 4.884 -4.636 -14.379 1.00 93.25 92 ALA A N 1
ATOM 691 C CA . ALA A 1 92 ? 4.815 -3.396 -15.153 1.00 93.25 92 ALA A CA 1
ATOM 692 C C . ALA A 1 92 ? 5.510 -2.182 -14.498 1.00 93.25 92 ALA A C 1
ATOM 694 O O . ALA A 1 92 ? 5.785 -1.207 -15.184 1.00 93.25 92 ALA A O 1
ATOM 695 N N . GLY A 1 93 ? 5.806 -2.221 -13.192 1.00 90.25 93 GLY A N 1
ATOM 696 C CA . GLY A 1 93 ? 6.250 -1.063 -12.386 1.00 90.25 93 GLY A CA 1
ATOM 697 C C . GLY A 1 93 ? 7.639 -0.455 -12.650 1.00 90.25 93 GLY A C 1
ATOM 698 O O . GLY A 1 93 ? 8.186 0.166 -11.743 1.00 90.25 93 GLY A O 1
ATOM 699 N N . VAL A 1 94 ? 8.223 -0.678 -13.828 1.00 91.88 94 VAL A N 1
ATOM 700 C CA . VAL A 1 94 ? 9.436 -0.009 -14.352 1.00 91.88 94 VAL A CA 1
ATOM 701 C C . VAL A 1 94 ? 9.319 0.259 -15.863 1.00 91.88 94 VAL A C 1
ATOM 703 O O . VAL A 1 94 ? 10.328 0.401 -16.555 1.00 91.88 94 VAL A O 1
ATOM 706 N N . ALA A 1 95 ? 8.094 0.301 -16.395 1.00 94.06 95 ALA A N 1
ATOM 707 C CA . ALA A 1 95 ? 7.818 0.610 -17.797 1.00 94.06 95 ALA A CA 1
ATOM 708 C C . ALA A 1 95 ? 8.092 2.089 -18.129 1.00 94.06 95 ALA A C 1
ATOM 710 O O . ALA A 1 95 ? 8.361 2.416 -19.282 1.00 94.06 95 ALA A O 1
ATOM 711 N N . ILE A 1 96 ? 8.056 2.973 -17.124 1.00 94.69 96 ILE A N 1
ATOM 712 C CA . ILE A 1 96 ? 8.255 4.419 -17.273 1.00 94.69 96 ILE A CA 1
ATOM 713 C C . ILE A 1 96 ? 9.483 4.874 -16.452 1.00 94.69 96 ILE A C 1
ATOM 715 O O . ILE A 1 96 ? 9.353 5.144 -15.257 1.00 94.69 96 ILE A O 1
ATOM 719 N N . PRO A 1 97 ? 10.679 5.022 -17.055 1.00 91.44 97 PRO A N 1
ATOM 720 C CA . PRO A 1 97 ? 11.896 5.393 -16.317 1.00 91.44 97 PRO A CA 1
ATOM 721 C C . PRO A 1 97 ? 11.834 6.779 -15.663 1.00 91.44 97 PRO A C 1
ATOM 723 O O . PRO A 1 97 ? 12.351 6.995 -14.569 1.00 91.44 97 PRO A O 1
ATOM 726 N N . HIS A 1 98 ? 11.202 7.733 -16.346 1.00 89.19 98 HIS A N 1
ATOM 727 C CA . HIS A 1 98 ? 11.176 9.139 -15.956 1.00 89.19 98 HIS A CA 1
ATOM 728 C C . HIS A 1 98 ? 10.106 9.407 -14.886 1.00 89.19 98 HIS A C 1
ATOM 730 O O . HIS A 1 98 ? 8.986 8.898 -14.975 1.00 89.19 98 HIS A O 1
ATOM 736 N N . TRP A 1 99 ? 10.430 10.208 -13.867 1.00 87.44 99 TRP A N 1
ATOM 737 C CA . TRP A 1 99 ? 9.513 10.607 -12.793 1.00 87.44 99 TRP A CA 1
ATOM 738 C C . TRP A 1 99 ? 9.850 12.030 -12.307 1.00 87.44 99 TRP A C 1
ATOM 740 O O . TRP A 1 99 ? 11.034 12.349 -12.195 1.00 87.44 99 TRP A O 1
ATOM 750 N N . PRO A 1 100 ? 8.863 12.896 -11.992 1.00 83.88 100 PRO A N 1
ATOM 751 C CA . PRO A 1 100 ? 7.414 12.652 -12.015 1.00 83.88 100 PRO A CA 1
ATOM 752 C C . PRO A 1 100 ? 6.778 12.761 -13.409 1.00 83.88 100 PRO A C 1
ATOM 754 O O . PRO A 1 100 ? 5.677 12.257 -13.613 1.00 83.88 100 PRO A O 1
ATOM 757 N N . VAL A 1 101 ? 7.461 13.398 -14.363 1.00 88.19 101 VAL A N 1
ATOM 758 C CA . VAL A 1 101 ? 7.012 13.570 -15.755 1.00 88.19 101 VAL A CA 1
ATOM 759 C C . VAL A 1 101 ? 7.609 12.499 -16.664 1.00 88.19 101 VAL A C 1
ATOM 761 O O . VAL A 1 101 ? 8.702 12.003 -16.407 1.00 88.19 101 VAL A O 1
ATOM 764 N N . ILE A 1 102 ? 6.903 12.165 -17.743 1.00 88.25 102 ILE A N 1
ATOM 765 C CA . ILE A 1 102 ? 7.431 11.344 -18.834 1.00 88.25 102 ILE A CA 1
ATOM 766 C C . ILE A 1 102 ? 8.241 12.267 -19.744 1.00 88.25 102 ILE A C 1
ATOM 768 O O . ILE A 1 102 ? 7.696 13.237 -20.271 1.00 88.25 102 ILE A O 1
ATOM 772 N N . GLU A 1 103 ? 9.519 11.970 -19.952 1.00 84.06 103 GLU A N 1
ATOM 773 C CA . GLU A 1 103 ? 10.310 12.595 -21.017 1.00 84.06 103 GLU A CA 1
ATOM 774 C C . GLU A 1 103 ? 10.226 11.725 -22.278 1.00 84.06 103 GLU A C 1
ATOM 776 O O . GLU A 1 103 ? 10.382 10.504 -22.201 1.00 84.06 103 GLU A O 1
ATOM 781 N N . LEU A 1 104 ? 9.908 12.363 -23.407 1.00 77.88 104 LEU A N 1
ATOM 782 C CA . LEU A 1 104 ? 9.858 11.798 -24.759 1.00 77.88 104 LEU A CA 1
ATOM 783 C C . LEU A 1 104 ? 10.859 12.549 -25.663 1.00 77.88 104 LEU A C 1
ATOM 785 O O . LEU A 1 104 ? 11.584 13.431 -25.192 1.00 77.88 104 LEU A O 1
ATOM 789 N N . ASP A 1 105 ? 10.867 12.231 -26.960 1.00 72.81 105 ASP A N 1
ATOM 790 C CA . ASP A 1 105 ? 11.741 12.845 -27.969 1.00 72.81 105 ASP A CA 1
ATOM 791 C C . ASP A 1 105 ? 11.855 14.371 -27.890 1.00 72.81 105 ASP A C 1
ATOM 793 O O . ASP A 1 105 ? 10.932 15.088 -27.484 1.00 72.81 105 ASP A O 1
ATOM 797 N N . ALA A 1 106 ? 13.032 14.857 -28.298 1.00 68.31 106 ALA A N 1
ATOM 798 C CA . ALA A 1 106 ? 13.456 16.253 -28.198 1.00 68.31 106 ALA A CA 1
ATOM 799 C C . ALA A 1 106 ? 13.351 16.848 -26.772 1.00 68.31 106 ALA A C 1
ATOM 801 O O . ALA A 1 106 ? 13.275 18.064 -26.606 1.00 68.31 106 ALA A O 1
ATOM 802 N N . GLY A 1 107 ? 13.344 16.002 -25.732 1.00 72.50 107 GLY A N 1
ATOM 803 C CA . GLY A 1 107 ? 13.233 16.422 -24.331 1.00 72.50 107 GLY A CA 1
ATOM 804 C C . GLY A 1 107 ? 11.830 16.891 -23.931 1.00 72.50 107 GLY A C 1
ATOM 805 O O . GLY A 1 107 ? 11.672 17.564 -22.908 1.00 72.50 107 GLY A O 1
ATOM 806 N N . ARG A 1 108 ? 10.796 16.569 -24.723 1.00 81.94 108 ARG A N 1
ATOM 807 C CA . ARG A 1 108 ? 9.413 16.977 -24.445 1.00 81.94 108 ARG A CA 1
ATOM 808 C C . ARG A 1 108 ? 8.892 16.269 -23.195 1.00 81.94 108 ARG A C 1
ATOM 810 O O . ARG A 1 108 ? 8.691 15.055 -23.198 1.00 81.94 108 ARG A O 1
ATOM 817 N N . LYS A 1 109 ? 8.598 17.046 -22.151 1.00 88.25 109 LYS A N 1
ATOM 818 C CA . LYS A 1 109 ? 8.065 16.549 -20.873 1.00 88.25 109 LYS A CA 1
ATOM 819 C C . LYS A 1 109 ? 6.535 16.551 -20.890 1.00 88.25 109 LYS A C 1
ATOM 821 O O . LYS A 1 109 ? 5.922 17.547 -21.267 1.00 88.25 109 LYS A O 1
ATOM 826 N N . THR A 1 110 ? 5.914 15.440 -20.501 1.00 89.12 110 THR A N 1
ATOM 827 C CA . THR A 1 110 ? 4.458 15.227 -20.560 1.00 89.12 110 THR A CA 1
ATOM 828 C C . THR A 1 110 ? 3.943 14.423 -19.360 1.00 89.12 110 THR A C 1
ATOM 830 O O . THR A 1 110 ? 4.689 13.695 -18.705 1.00 89.12 110 THR A O 1
ATOM 833 N N . LEU A 1 111 ? 2.648 14.564 -19.063 1.00 90.75 111 LEU A N 1
ATOM 834 C CA . LEU A 1 111 ? 1.902 13.717 -18.120 1.00 90.75 111 LEU A CA 1
ATOM 835 C C . LEU A 1 111 ? 1.001 12.692 -18.832 1.00 90.75 111 LEU A C 1
ATOM 837 O O . LEU A 1 111 ? 0.384 11.861 -18.172 1.00 90.75 111 LEU A O 1
ATOM 841 N N . LEU A 1 112 ? 0.909 12.752 -20.163 1.00 92.75 112 LEU A N 1
ATOM 842 C CA . LEU A 1 112 ? 0.118 11.858 -21.014 1.00 92.75 112 LEU A CA 1
ATOM 843 C C . LEU A 1 112 ? 1.021 10.823 -21.712 1.00 92.75 112 LEU A C 1
ATOM 845 O O . LEU A 1 112 ? 2.182 11.143 -21.987 1.00 92.75 112 LEU A O 1
ATOM 849 N N . PRO A 1 113 ? 0.510 9.616 -22.028 1.00 93.31 113 PRO A N 1
ATOM 850 C CA . PRO A 1 113 ? 1.244 8.616 -22.800 1.00 93.31 113 PRO A CA 1
ATOM 851 C C . PRO A 1 113 ? 1.460 9.074 -24.257 1.00 93.31 113 PRO A C 1
ATOM 853 O O . PRO A 1 113 ? 0.850 10.054 -24.697 1.00 93.31 113 PRO A O 1
ATOM 856 N N . PRO A 1 114 ? 2.303 8.373 -25.034 1.00 92.50 114 PRO A N 1
ATOM 857 C CA . PRO A 1 114 ? 2.395 8.589 -26.472 1.00 92.50 114 PRO A CA 1
ATOM 858 C C . PRO A 1 114 ? 1.074 8.296 -27.205 1.00 92.50 114 PRO A C 1
ATOM 860 O O . PRO A 1 114 ? 0.337 7.375 -26.855 1.00 92.50 114 PRO A O 1
ATOM 863 N N . PHE A 1 115 ? 0.814 9.058 -28.271 1.00 91.81 115 PHE A N 1
ATOM 864 C CA . PHE A 1 115 ? -0.338 8.880 -29.171 1.00 91.81 115 PHE A CA 1
ATOM 865 C C . PHE A 1 115 ? 0.071 8.592 -30.630 1.00 91.81 115 PHE A C 1
ATOM 867 O O . PHE A 1 115 ? -0.792 8.434 -31.487 1.00 91.81 115 PHE A O 1
ATOM 874 N N . THR A 1 116 ? 1.374 8.534 -30.921 1.00 92.00 116 THR A N 1
ATOM 875 C CA . THR A 1 116 ? 1.951 8.248 -32.247 1.00 92.00 116 THR A CA 1
ATOM 876 C C . THR A 1 116 ? 2.915 7.070 -32.154 1.00 92.00 116 THR A C 1
ATOM 878 O O . THR A 1 116 ? 3.436 6.791 -31.073 1.00 92.00 116 THR A O 1
ATOM 881 N N . GLU A 1 117 ? 3.165 6.385 -33.274 1.00 92.44 117 GLU A N 1
ATOM 882 C CA . GLU A 1 117 ? 4.085 5.240 -33.316 1.00 92.44 117 GLU A CA 1
ATOM 883 C C . GLU A 1 117 ? 5.500 5.646 -32.881 1.00 92.44 117 GLU A C 1
ATOM 885 O O . GLU A 1 117 ? 6.028 5.069 -31.936 1.00 92.44 117 GLU A O 1
ATOM 890 N N . ASP A 1 118 ? 6.052 6.719 -33.458 1.00 91.00 118 ASP A N 1
ATOM 891 C CA . ASP A 1 118 ? 7.381 7.250 -33.109 1.00 91.00 118 ASP A CA 1
ATOM 892 C C . ASP A 1 118 ? 7.521 7.498 -31.598 1.00 91.00 118 ASP A C 1
ATOM 894 O O . ASP A 1 118 ? 8.497 7.093 -30.972 1.00 91.00 118 ASP A O 1
ATOM 898 N N . GLY A 1 119 ? 6.488 8.078 -30.972 1.00 92.12 119 GLY A N 1
ATOM 899 C CA . GLY A 1 119 ? 6.479 8.337 -29.534 1.00 92.12 119 GLY A CA 1
ATOM 900 C C . GLY A 1 119 ? 6.422 7.066 -28.677 1.00 92.12 119 GLY A C 1
ATOM 901 O O . GLY A 1 119 ? 6.912 7.079 -27.547 1.00 92.12 119 GLY A O 1
ATOM 902 N N . TRP A 1 120 ? 5.849 5.973 -29.191 1.00 94.38 120 TRP A N 1
ATOM 903 C CA . TRP A 1 120 ? 5.911 4.656 -28.551 1.00 94.38 120 TRP A CA 1
ATOM 904 C C . TRP A 1 120 ? 7.286 4.008 -28.713 1.00 94.38 120 TRP A C 1
ATOM 906 O O . TRP A 1 120 ? 7.791 3.446 -27.742 1.00 94.38 120 TRP A O 1
ATOM 916 N N . GLN A 1 121 ? 7.921 4.146 -29.880 1.00 93.44 121 GLN A N 1
ATOM 917 C CA . GLN A 1 121 ? 9.295 3.685 -30.103 1.00 93.44 121 GLN A CA 1
ATOM 918 C C . GLN A 1 121 ? 10.289 4.433 -29.200 1.00 93.44 121 GLN A C 1
ATOM 920 O O . GLN A 1 121 ? 11.113 3.799 -28.545 1.00 93.44 121 GLN A O 1
ATOM 925 N N . ALA A 1 122 ? 10.144 5.752 -29.051 1.00 92.12 122 ALA A N 1
ATOM 926 C CA . ALA A 1 122 ? 10.930 6.565 -28.123 1.00 92.12 122 ALA A CA 1
ATOM 927 C C . ALA A 1 122 ? 10.745 6.150 -26.653 1.00 92.12 122 ALA A C 1
ATOM 929 O O . ALA A 1 122 ? 11.718 5.987 -25.912 1.00 92.12 122 ALA A O 1
ATOM 930 N N . ALA A 1 123 ? 9.498 5.921 -26.224 1.00 93.88 123 ALA A N 1
ATOM 931 C CA . ALA A 1 123 ? 9.204 5.423 -24.881 1.00 93.88 123 ALA A CA 1
ATOM 932 C C . ALA A 1 123 ? 9.812 4.028 -24.636 1.00 93.88 123 ALA A C 1
ATOM 934 O O . ALA A 1 123 ? 10.347 3.769 -23.557 1.00 93.88 123 ALA A O 1
ATOM 935 N N . HIS A 1 124 ? 9.778 3.151 -25.644 1.00 95.00 124 HIS A N 1
ATOM 936 C CA . HIS A 1 124 ? 10.389 1.824 -25.598 1.00 95.00 124 HIS A CA 1
ATOM 937 C C . HIS A 1 124 ? 11.927 1.889 -25.574 1.00 95.00 124 HIS A C 1
ATOM 939 O O . HIS A 1 124 ? 12.557 1.166 -24.804 1.00 95.00 124 HIS A O 1
ATOM 945 N N . GLN A 1 125 ? 12.547 2.801 -26.330 1.00 93.31 125 GLN A N 1
ATOM 946 C CA . GLN A 1 125 ? 13.994 3.034 -26.297 1.00 93.31 125 GLN A CA 1
ATOM 947 C C . GLN A 1 125 ? 14.451 3.546 -24.923 1.00 93.31 125 GLN A C 1
ATOM 949 O O . GLN A 1 125 ? 15.417 3.022 -24.368 1.00 93.31 125 GLN A O 1
ATOM 954 N N . ALA A 1 126 ? 13.726 4.501 -24.330 1.00 93.12 126 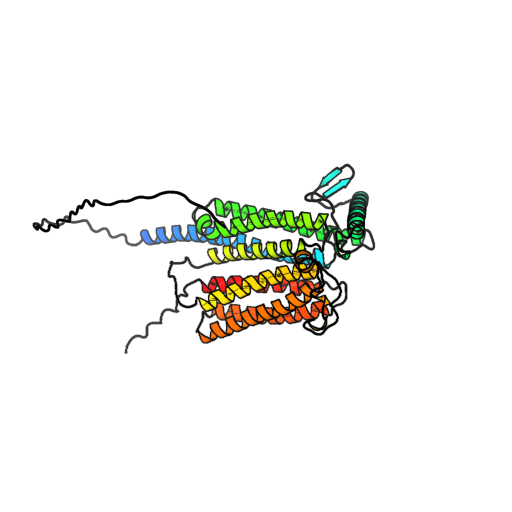ALA A N 1
ATOM 955 C CA . ALA A 1 126 ? 13.998 4.977 -22.973 1.00 93.12 126 ALA A CA 1
ATOM 956 C C . ALA A 1 126 ? 13.861 3.851 -21.930 1.00 93.12 126 ALA A C 1
ATOM 958 O O . ALA A 1 126 ? 14.713 3.709 -21.048 1.00 93.12 126 ALA A O 1
ATOM 959 N N . TRP A 1 127 ? 12.824 3.012 -22.049 1.00 94.56 127 TRP A N 1
ATOM 960 C CA . TRP A 1 127 ? 12.659 1.815 -21.221 1.00 94.56 127 TRP A CA 1
ATOM 961 C C . TRP A 1 127 ? 13.835 0.840 -21.376 1.00 94.56 127 TRP A C 1
ATOM 963 O O . TRP A 1 127 ? 14.388 0.406 -20.366 1.00 94.56 127 TRP A O 1
ATOM 973 N N . ALA A 1 128 ? 14.272 0.545 -22.603 1.00 95.00 128 ALA A N 1
ATOM 974 C CA . ALA A 1 128 ? 15.397 -0.352 -22.861 1.00 95.00 128 ALA A CA 1
ATOM 975 C C . ALA A 1 128 ? 16.702 0.175 -22.233 1.00 95.00 128 ALA A C 1
ATOM 977 O O . ALA A 1 128 ? 17.375 -0.558 -21.509 1.00 95.00 128 ALA A O 1
ATOM 978 N N . THR A 1 129 ? 17.001 1.471 -22.397 1.00 94.56 129 THR A N 1
ATOM 979 C CA . THR A 1 129 ? 18.149 2.129 -21.745 1.00 94.56 129 THR A CA 1
ATOM 980 C C . THR A 1 129 ? 18.086 2.024 -20.214 1.00 94.56 129 THR A C 1
ATOM 982 O O . THR A 1 129 ? 19.102 1.783 -19.560 1.00 94.56 129 THR A O 1
ATOM 985 N N . HIS A 1 130 ? 16.895 2.147 -19.619 1.00 93.69 130 HIS A N 1
ATOM 986 C CA . HIS A 1 130 ? 16.712 1.958 -18.178 1.00 93.69 130 HIS A CA 1
ATOM 987 C C . HIS A 1 130 ? 16.903 0.496 -17.742 1.00 93.69 130 HIS A C 1
ATOM 989 O O . HIS A 1 130 ? 17.514 0.241 -16.704 1.00 93.69 130 HIS A O 1
ATOM 995 N N . GLN A 1 131 ? 16.442 -0.472 -18.539 1.00 95.38 131 GLN A N 1
ATOM 996 C CA . GLN A 1 131 ? 16.674 -1.895 -18.281 1.00 95.38 131 GLN A CA 1
ATOM 997 C C . GLN A 1 131 ? 18.167 -2.234 -18.304 1.00 95.38 131 GLN A C 1
ATOM 999 O O . GLN A 1 131 ? 18.615 -2.973 -17.433 1.00 95.38 131 GLN A O 1
ATOM 1004 N N . ASP A 1 132 ? 18.959 -1.659 -19.211 1.00 95.44 132 ASP A N 1
ATOM 1005 C CA . ASP A 1 132 ? 20.417 -1.848 -19.224 1.00 95.44 132 ASP A CA 1
ATOM 1006 C C . ASP A 1 132 ? 21.103 -1.243 -17.991 1.00 95.44 132 ASP A C 1
ATOM 1008 O O . ASP A 1 132 ? 21.964 -1.887 -17.384 1.00 95.44 132 ASP A O 1
ATOM 1012 N N . ALA A 1 133 ? 20.655 -0.073 -17.526 1.00 93.62 133 ALA A N 1
ATOM 1013 C CA . ALA A 1 133 ? 21.118 0.496 -16.260 1.00 93.62 133 ALA A CA 1
ATOM 1014 C C . ALA A 1 133 ? 20.765 -0.391 -15.045 1.00 93.62 133 ALA A C 1
ATOM 1016 O O . ALA A 1 133 ? 21.573 -0.530 -14.126 1.00 93.62 133 ALA A O 1
ATOM 1017 N N . LEU A 1 134 ? 19.591 -1.035 -15.034 1.00 92.69 134 LEU A N 1
ATOM 1018 C CA . LEU A 1 134 ? 19.225 -2.010 -13.997 1.00 92.69 134 LEU A CA 1
ATOM 1019 C C . LEU A 1 134 ? 20.028 -3.320 -14.123 1.00 92.69 134 LEU A C 1
ATOM 1021 O O . LEU A 1 134 ? 20.468 -3.857 -13.108 1.00 92.69 134 LEU A O 1
ATOM 1025 N N . ARG A 1 135 ? 20.286 -3.815 -15.342 1.00 94.12 135 ARG A N 1
ATOM 1026 C CA . ARG A 1 135 ? 21.142 -4.991 -15.602 1.00 94.12 135 ARG A CA 1
ATOM 1027 C C . ARG A 1 135 ? 22.569 -4.760 -15.099 1.00 94.12 135 ARG A C 1
ATOM 1029 O O . ARG A 1 135 ? 23.117 -5.642 -14.446 1.00 94.12 135 ARG A O 1
ATOM 1036 N N . ALA A 1 136 ? 23.133 -3.567 -15.295 1.00 93.94 136 ALA A N 1
ATOM 1037 C CA . ALA A 1 136 ? 24.439 -3.199 -14.742 1.00 93.94 136 ALA A CA 1
ATOM 1038 C C . ALA A 1 136 ? 24.470 -3.280 -13.200 1.00 93.94 136 ALA A C 1
ATOM 1040 O O . ALA A 1 136 ? 25.384 -3.883 -12.638 1.00 93.94 136 ALA A O 1
ATOM 1041 N N . LYS A 1 137 ? 23.437 -2.766 -12.515 1.00 90.19 137 LYS A N 1
ATOM 1042 C CA . LYS A 1 137 ? 23.297 -2.869 -11.047 1.00 90.19 137 LYS A CA 1
ATOM 1043 C C . LYS A 1 137 ? 23.155 -4.313 -10.555 1.00 90.19 137 LYS A C 1
ATOM 1045 O O . LYS A 1 137 ? 23.652 -4.642 -9.480 1.00 90.19 137 LYS A O 1
ATOM 1050 N N . ILE A 1 138 ? 22.505 -5.184 -11.331 1.00 89.00 138 ILE A N 1
ATOM 1051 C CA . ILE A 1 138 ? 22.405 -6.624 -11.034 1.00 89.00 138 ILE A CA 1
ATOM 1052 C C . ILE A 1 138 ? 23.779 -7.291 -11.165 1.00 89.00 138 ILE A C 1
ATOM 1054 O O . ILE A 1 138 ? 24.185 -8.021 -10.265 1.00 89.00 138 ILE A O 1
ATOM 1058 N N . SER A 1 139 ? 24.530 -6.992 -12.230 1.00 91.06 139 SER A N 1
ATOM 1059 C CA . SER A 1 139 ? 25.903 -7.485 -12.422 1.00 91.06 139 SER A CA 1
ATOM 1060 C C . SER A 1 139 ? 26.874 -6.996 -11.338 1.00 91.06 139 SER A C 1
ATOM 1062 O O . SER A 1 139 ? 27.805 -7.715 -10.987 1.00 91.06 139 SER A O 1
ATOM 1064 N N . ALA A 1 140 ? 26.642 -5.805 -10.776 1.00 89.75 140 ALA A N 1
ATOM 1065 C CA . ALA A 1 140 ? 27.374 -5.269 -9.625 1.00 89.75 140 ALA A CA 1
ATOM 1066 C C . ALA A 1 140 ? 26.905 -5.827 -8.261 1.00 89.75 140 ALA A C 1
ATOM 1068 O O . ALA A 1 140 ? 27.519 -5.537 -7.236 1.00 89.75 140 ALA A O 1
ATOM 1069 N N . GLY A 1 141 ? 25.822 -6.614 -8.220 1.00 82.62 141 GLY A N 1
ATOM 1070 C CA . GLY A 1 141 ? 25.252 -7.168 -6.986 1.00 82.62 141 GLY A CA 1
ATOM 1071 C C . GLY A 1 141 ? 24.477 -6.165 -6.117 1.00 82.62 141 GLY A C 1
ATOM 1072 O O . GLY A 1 141 ? 24.165 -6.474 -4.968 1.00 82.62 141 GLY A O 1
ATOM 1073 N N . GLU A 1 142 ? 24.147 -4.975 -6.631 1.00 83.50 142 GLU A N 1
ATOM 1074 C CA . GLU A 1 142 ? 23.410 -3.943 -5.885 1.00 83.50 142 GLU A CA 1
ATOM 1075 C C . GLU A 1 142 ? 21.929 -4.300 -5.680 1.00 83.50 142 GLU A C 1
ATOM 1077 O O . GLU A 1 142 ? 21.342 -3.981 -4.641 1.00 83.50 142 GLU A O 1
ATOM 1082 N N . ILE A 1 143 ? 21.316 -4.932 -6.690 1.00 80.88 143 ILE A N 1
ATOM 1083 C CA . ILE A 1 143 ? 19.886 -5.266 -6.736 1.00 80.88 143 ILE A CA 1
ATOM 10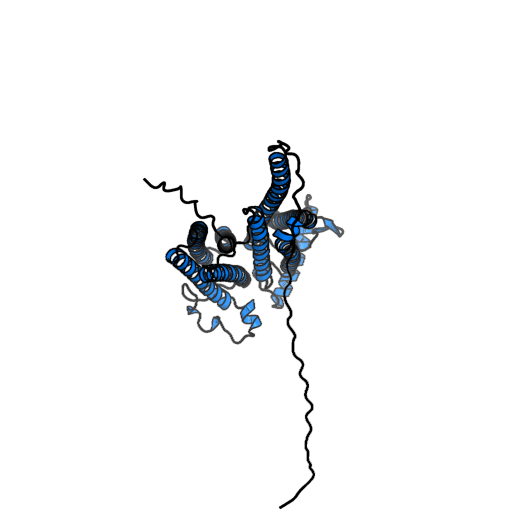84 C C . ILE A 1 143 ? 19.660 -6.683 -7.285 1.00 80.88 143 ILE A C 1
ATOM 1086 O O . ILE A 1 143 ? 20.455 -7.216 -8.054 1.00 80.88 143 ILE A O 1
ATOM 1090 N N . HIS A 1 144 ? 18.536 -7.290 -6.907 1.00 79.12 144 HIS A N 1
ATOM 1091 C CA . HIS A 1 144 ? 18.163 -8.644 -7.318 1.00 79.12 144 HIS A CA 1
ATOM 1092 C C . HIS A 1 144 ? 17.534 -8.653 -8.722 1.00 79.12 144 HIS A C 1
ATOM 1094 O O . HIS A 1 144 ? 16.813 -7.726 -9.080 1.00 79.12 144 HIS A O 1
ATOM 1100 N N . GLY A 1 145 ? 17.699 -9.741 -9.486 1.00 76.44 145 GLY A N 1
ATOM 1101 C CA . GLY A 1 145 ? 17.177 -9.854 -10.862 1.00 76.44 145 GLY A CA 1
ATOM 1102 C C . GLY A 1 145 ? 15.666 -9.615 -11.024 1.00 76.44 145 GLY A C 1
ATOM 1103 O O . GLY A 1 145 ? 15.225 -9.128 -12.061 1.00 76.44 145 GLY A O 1
ATOM 1104 N N . ALA A 1 146 ? 14.869 -9.861 -9.976 1.00 77.69 146 ALA A N 1
ATOM 1105 C CA . ALA A 1 146 ? 13.435 -9.554 -9.948 1.00 77.69 146 ALA A CA 1
ATOM 1106 C C . ALA A 1 146 ? 13.107 -8.045 -10.043 1.00 77.69 146 ALA A C 1
ATOM 1108 O O . ALA A 1 146 ? 11.958 -7.680 -10.287 1.00 77.69 146 ALA A O 1
ATOM 1109 N N . ALA A 1 147 ? 14.092 -7.159 -9.862 1.00 84.00 147 ALA A N 1
ATOM 1110 C CA . ALA A 1 147 ? 13.927 -5.712 -9.959 1.00 84.00 147 ALA A CA 1
ATOM 1111 C C . ALA A 1 147 ? 13.534 -5.237 -11.374 1.00 84.00 147 ALA A C 1
ATOM 1113 O O . ALA A 1 147 ? 12.792 -4.259 -11.480 1.00 84.00 147 ALA A O 1
ATOM 1114 N N . LEU A 1 148 ? 13.951 -5.963 -12.426 1.00 88.25 148 LEU A N 1
ATOM 1115 C CA . LEU A 1 148 ? 13.681 -5.662 -13.846 1.00 88.25 148 LEU A CA 1
ATOM 1116 C C . LEU A 1 148 ? 12.191 -5.656 -14.222 1.00 88.25 148 LEU A C 1
ATOM 1118 O O . LEU A 1 148 ? 11.827 -5.089 -15.251 1.00 88.25 148 LEU A O 1
ATOM 1122 N N . GLY A 1 149 ? 11.335 -6.279 -13.406 1.00 88.25 149 GLY A N 1
ATOM 1123 C CA . GLY A 1 149 ? 9.928 -6.487 -13.736 1.00 88.25 149 GLY A CA 1
ATOM 1124 C C . GLY A 1 149 ? 9.742 -7.557 -14.815 1.00 88.25 149 GLY A C 1
ATOM 1125 O O . GLY A 1 149 ? 10.527 -8.500 -14.918 1.00 88.25 149 GLY A O 1
ATOM 1126 N N . ARG A 1 150 ? 8.674 -7.427 -15.605 1.00 90.25 150 ARG A N 1
ATOM 1127 C CA . ARG A 1 150 ? 8.430 -8.261 -16.788 1.00 90.25 150 ARG A CA 1
ATOM 1128 C C . ARG A 1 150 ? 9.197 -7.683 -17.982 1.00 90.25 150 ARG A C 1
ATOM 1130 O O . ARG A 1 150 ? 9.481 -6.489 -18.013 1.00 90.25 150 ARG A O 1
ATOM 1137 N N . GLN A 1 151 ? 9.564 -8.516 -18.950 1.00 93.12 151 GLN A N 1
ATOM 1138 C CA . GLN A 1 151 ? 10.024 -8.045 -20.261 1.00 93.12 151 GLN A CA 1
ATOM 1139 C C . GLN A 1 151 ? 8.842 -8.174 -21.239 1.00 93.12 151 GLN A C 1
ATOM 1141 O O . GLN A 1 151 ? 8.152 -9.196 -21.172 1.00 93.12 151 GLN A O 1
ATOM 1146 N N . PRO A 1 152 ? 8.565 -7.169 -22.084 1.00 95.06 152 PRO A N 1
ATOM 1147 C CA . PRO A 1 152 ? 7.518 -7.251 -23.088 1.00 95.06 152 PRO A CA 1
ATOM 1148 C C . PRO A 1 152 ? 7.953 -8.131 -24.266 1.00 95.06 152 PRO A C 1
ATOM 1150 O O . PRO A 1 152 ? 9.115 -8.101 -24.671 1.00 95.06 152 PRO A O 1
ATOM 1153 N N . GLU A 1 153 ? 7.015 -8.880 -24.841 1.00 94.25 153 GLU A N 1
ATOM 1154 C CA . GLU A 1 153 ? 7.251 -9.696 -26.045 1.00 94.25 153 GLU A CA 1
ATOM 1155 C C . GLU A 1 153 ? 7.047 -8.899 -27.348 1.00 94.25 153 GLU A C 1
ATOM 1157 O O . GLU A 1 153 ? 7.533 -9.290 -28.409 1.00 94.25 153 GLU A O 1
ATOM 1162 N N . SER A 1 154 ? 6.343 -7.764 -27.282 1.00 95.75 154 SER A N 1
ATOM 1163 C CA . SER A 1 154 ? 6.040 -6.891 -28.423 1.00 95.75 154 SER A CA 1
ATOM 1164 C C . SER A 1 154 ? 5.829 -5.431 -27.996 1.00 95.75 154 SER A C 1
ATOM 1166 O O . SER A 1 154 ? 5.707 -5.126 -26.807 1.00 95.75 154 SER A O 1
ATOM 1168 N N . ILE A 1 155 ? 5.732 -4.510 -28.965 1.00 94.88 155 ILE A N 1
ATOM 1169 C CA . ILE A 1 155 ? 5.433 -3.095 -28.682 1.00 94.88 155 ILE A CA 1
ATOM 1170 C C . ILE A 1 155 ? 4.037 -2.902 -28.061 1.00 94.88 155 ILE A C 1
ATOM 1172 O O . ILE A 1 155 ? 3.864 -2.034 -27.209 1.00 94.88 155 ILE A O 1
ATOM 1176 N N . ASP A 1 156 ? 3.052 -3.734 -28.414 1.00 95.50 156 ASP A N 1
ATOM 1177 C CA . ASP A 1 156 ? 1.701 -3.673 -27.837 1.00 95.50 156 ASP A CA 1
ATOM 1178 C C . ASP A 1 156 ? 1.641 -4.237 -26.414 1.00 95.50 156 ASP A C 1
ATOM 1180 O O . ASP A 1 156 ? 0.930 -3.714 -25.554 1.00 95.50 156 ASP A O 1
ATOM 1184 N N . ASP A 1 157 ? 2.465 -5.239 -26.124 1.00 96.19 157 ASP A N 1
ATOM 1185 C CA . ASP A 1 157 ? 2.660 -5.739 -24.768 1.00 96.19 157 ASP A CA 1
ATOM 1186 C C . ASP A 1 157 ? 3.377 -4.697 -23.879 1.00 96.19 157 ASP A C 1
ATOM 1188 O O . ASP A 1 157 ? 2.965 -4.430 -22.743 1.00 96.19 157 ASP A O 1
ATOM 1192 N N . PHE A 1 158 ? 4.372 -3.991 -24.435 1.00 96.94 158 PHE A N 1
ATOM 1193 C CA . PHE A 1 158 ? 4.981 -2.819 -23.796 1.00 96.94 158 PHE A CA 1
ATOM 1194 C C . PHE A 1 158 ? 3.963 -1.692 -23.556 1.00 96.94 158 PHE A C 1
ATOM 1196 O O . PHE A 1 158 ? 3.927 -1.141 -22.454 1.00 96.94 158 PHE A O 1
ATOM 1203 N N . ARG A 1 159 ? 3.084 -1.380 -24.523 1.00 96.81 159 ARG A N 1
ATOM 1204 C CA . ARG A 1 159 ? 1.969 -0.423 -24.341 1.00 96.81 159 ARG A CA 1
ATOM 1205 C C . ARG A 1 159 ? 1.074 -0.831 -23.171 1.00 96.81 159 ARG A C 1
ATOM 1207 O O . ARG A 1 159 ? 0.744 0.016 -22.341 1.00 96.81 159 ARG A O 1
ATOM 1214 N N . GLY A 1 160 ? 0.742 -2.118 -23.049 1.00 96.69 160 GLY A N 1
ATOM 1215 C CA . GLY A 1 160 ? -0.014 -2.663 -21.918 1.00 96.69 160 GLY A CA 1
ATOM 1216 C C . GLY A 1 160 ? 0.676 -2.438 -20.566 1.00 96.69 160 GLY A C 1
ATOM 1217 O O . GLY A 1 160 ? 0.038 -1.980 -19.612 1.00 96.69 160 GLY A O 1
ATOM 1218 N N . MET A 1 161 ? 1.989 -2.683 -20.481 1.00 95.94 161 MET A N 1
ATOM 1219 C CA . MET A 1 161 ? 2.790 -2.400 -19.279 1.00 95.94 161 MET A CA 1
ATOM 1220 C C . MET A 1 161 ? 2.847 -0.897 -18.961 1.00 95.94 161 MET A C 1
ATOM 1222 O O . MET A 1 161 ? 2.573 -0.490 -17.830 1.00 95.94 161 MET A O 1
ATOM 1226 N N . PHE A 1 162 ? 3.153 -0.066 -19.959 1.00 96.69 162 PHE A N 1
ATOM 1227 C CA . PHE A 1 162 ? 3.275 1.385 -19.822 1.00 96.69 162 PHE A CA 1
ATOM 1228 C C . PHE A 1 162 ? 1.964 2.015 -19.347 1.00 96.69 162 PHE A C 1
ATOM 1230 O O . PHE A 1 162 ? 1.961 2.780 -18.386 1.00 96.69 162 PHE A O 1
ATOM 1237 N N . LEU A 1 163 ? 0.833 1.665 -19.969 1.00 97.00 163 LEU A N 1
ATOM 1238 C CA . LEU A 1 163 ? -0.484 2.179 -19.583 1.00 97.00 163 LEU A CA 1
ATOM 1239 C C . LEU A 1 163 ? -0.908 1.695 -18.188 1.00 97.00 163 LEU A C 1
ATOM 1241 O O . LEU A 1 163 ? -1.523 2.460 -17.446 1.00 97.00 163 LEU A O 1
ATOM 1245 N N . THR A 1 164 ? -0.520 0.475 -17.797 1.00 96.62 164 THR A N 1
ATOM 1246 C CA . THR A 1 164 ? -0.739 -0.055 -16.440 1.00 96.62 164 THR A CA 1
ATOM 1247 C C . THR A 1 164 ? -0.006 0.782 -15.385 1.00 96.62 164 THR A C 1
ATOM 1249 O O . THR A 1 164 ? -0.610 1.174 -14.384 1.00 96.62 164 THR A O 1
ATOM 1252 N N . GLU A 1 165 ? 1.271 1.116 -15.604 1.00 95.81 165 GLU A N 1
ATOM 1253 C CA . GLU A 1 165 ? 2.024 1.978 -14.681 1.00 95.81 165 GLU A CA 1
ATOM 1254 C C . GLU A 1 165 ? 1.532 3.438 -14.720 1.00 95.81 165 GLU A C 1
ATOM 1256 O O . GLU A 1 165 ? 1.342 4.070 -13.676 1.00 95.81 165 GLU A O 1
ATOM 1261 N N . TRP A 1 166 ? 1.262 3.968 -15.916 1.00 96.38 166 TRP A N 1
ATOM 1262 C CA . TRP A 1 166 ? 0.761 5.327 -16.121 1.00 96.38 166 TRP A CA 1
ATOM 1263 C C . TRP A 1 166 ? -0.574 5.570 -15.411 1.00 96.38 166 TRP A C 1
ATOM 1265 O O . TRP A 1 166 ? -0.718 6.569 -14.705 1.00 96.38 166 TRP A O 1
ATOM 1275 N N . PHE A 1 167 ? -1.534 4.649 -15.532 1.00 96.38 167 PHE A N 1
ATOM 1276 C CA . PHE A 1 167 ? -2.837 4.783 -14.880 1.00 96.38 167 PHE A CA 1
ATOM 1277 C C . PHE A 1 167 ? -2.710 4.803 -13.349 1.00 96.38 167 PHE A C 1
ATOM 1279 O O . PHE A 1 167 ? -3.375 5.595 -12.681 1.00 96.38 167 PHE A O 1
ATOM 1286 N N . HIS A 1 168 ? -1.803 4.001 -12.781 1.00 96.50 168 HIS A N 1
ATOM 1287 C CA . HIS A 1 168 ? -1.505 4.043 -11.348 1.00 96.50 168 HIS A CA 1
ATOM 1288 C C . HIS A 1 168 ? -0.891 5.387 -10.918 1.00 96.50 168 HIS A C 1
ATOM 1290 O O . HIS A 1 168 ? -1.306 5.946 -9.902 1.00 96.50 168 HIS A O 1
ATOM 1296 N N . ARG A 1 169 ? 0.031 5.954 -11.710 1.00 95.88 169 ARG A N 1
ATOM 1297 C CA . ARG A 1 169 ? 0.598 7.297 -11.474 1.00 95.88 169 ARG A CA 1
ATOM 1298 C C . ARG A 1 169 ? -0.464 8.402 -11.566 1.00 95.88 169 ARG A C 1
ATOM 1300 O O . ARG A 1 169 ? -0.492 9.287 -10.712 1.00 95.88 169 ARG A O 1
ATOM 1307 N N . LEU A 1 170 ? -1.365 8.334 -12.550 1.00 95.69 170 LEU A N 1
ATOM 1308 C CA . LEU A 1 170 ? -2.487 9.268 -12.701 1.00 95.69 170 LEU A CA 1
ATOM 1309 C C . LEU A 1 170 ? -3.449 9.189 -11.506 1.00 95.69 170 LEU A C 1
ATOM 1311 O O . LEU A 1 170 ? -3.818 10.219 -10.938 1.00 95.69 170 LEU A O 1
ATOM 1315 N N . LEU A 1 171 ? -3.810 7.974 -11.082 1.00 96.69 171 LEU A N 1
ATOM 1316 C CA . LEU A 1 171 ? -4.640 7.747 -9.900 1.00 96.69 171 LEU A CA 1
ATOM 1317 C C . LEU A 1 171 ? -3.959 8.282 -8.630 1.00 96.69 171 LEU A C 1
ATOM 1319 O O . LEU A 1 171 ? -4.618 8.932 -7.821 1.00 96.69 171 LEU A O 1
ATOM 1323 N N . ALA A 1 172 ? -2.644 8.086 -8.476 1.00 97.12 172 ALA A N 1
ATOM 1324 C CA . ALA A 1 172 ? -1.876 8.630 -7.355 1.00 97.12 172 ALA A CA 1
ATOM 1325 C C . ALA A 1 172 ? -1.915 10.166 -7.320 1.00 97.12 172 ALA A C 1
ATOM 1327 O O . ALA A 1 172 ? -2.137 10.748 -6.258 1.00 97.12 172 ALA A O 1
ATOM 1328 N N . ALA A 1 173 ? -1.761 10.824 -8.474 1.00 96.00 173 ALA A N 1
ATOM 1329 C CA . ALA A 1 173 ? -1.853 12.278 -8.582 1.00 96.00 173 ALA A CA 1
ATOM 1330 C C . ALA A 1 173 ? -3.261 12.795 -8.231 1.00 96.00 173 ALA A C 1
ATOM 1332 O O . ALA A 1 173 ? -3.392 13.709 -7.417 1.00 96.00 173 ALA A O 1
ATOM 1333 N N . GLY A 1 174 ? -4.320 12.178 -8.771 1.00 97.25 174 GLY A N 1
ATOM 1334 C CA . GLY A 1 174 ? -5.708 12.551 -8.469 1.00 97.25 174 GLY A CA 1
ATOM 1335 C C . GLY A 1 174 ? -6.077 12.361 -6.992 1.00 97.25 174 GLY A C 1
ATOM 1336 O O . GLY A 1 174 ? -6.662 13.249 -6.373 1.00 97.25 174 GLY A O 1
ATOM 1337 N N . VAL A 1 175 ? -5.666 11.238 -6.394 1.00 97.69 175 VAL A N 1
ATOM 1338 C CA . VAL A 1 175 ? -5.847 10.952 -4.961 1.00 97.69 175 VAL A CA 1
ATOM 1339 C C . VAL A 1 175 ? -5.033 11.918 -4.088 1.00 97.69 175 VAL A C 1
ATOM 1341 O O . VAL A 1 175 ? -5.533 12.378 -3.062 1.00 97.69 175 VAL A O 1
ATOM 1344 N N . GLY A 1 176 ? -3.821 12.295 -4.506 1.00 97.81 176 GLY A N 1
ATOM 1345 C CA . GLY A 1 176 ? -3.003 13.309 -3.834 1.00 97.81 176 GLY A CA 1
ATOM 1346 C C . GLY A 1 176 ? -3.640 14.703 -3.850 1.00 97.81 176 GLY A C 1
ATOM 1347 O O . GLY A 1 176 ? -3.700 15.362 -2.813 1.00 97.81 176 GLY A O 1
ATOM 1348 N N . LEU A 1 177 ? -4.191 15.131 -4.991 1.00 98.25 177 LEU A N 1
ATOM 1349 C CA . LEU A 1 177 ? -4.936 16.390 -5.112 1.00 98.25 177 LEU A CA 1
ATOM 1350 C C . LEU A 1 177 ? -6.195 16.396 -4.229 1.00 98.25 177 LEU A C 1
ATOM 1352 O O . LEU A 1 177 ? -6.446 17.377 -3.527 1.00 98.25 177 LEU A O 1
ATOM 1356 N N . LEU A 1 178 ? -6.941 15.286 -4.186 1.00 98.31 178 LEU A N 1
ATOM 1357 C CA . LEU A 1 178 ? -8.079 15.126 -3.276 1.00 98.31 178 LEU A CA 1
ATOM 1358 C C . LEU A 1 178 ? -7.646 15.191 -1.800 1.00 98.31 178 LEU A C 1
ATOM 1360 O O . LEU A 1 178 ? -8.314 15.836 -0.994 1.00 98.31 178 LEU A O 1
ATOM 1364 N N . ALA A 1 179 ? -6.511 14.585 -1.437 1.00 98.50 179 ALA A N 1
ATOM 1365 C CA . ALA A 1 179 ? -5.971 14.654 -0.079 1.00 98.50 179 ALA A CA 1
ATOM 1366 C C . ALA A 1 179 ? -5.583 16.087 0.328 1.00 98.50 179 ALA A C 1
ATOM 1368 O O . ALA A 1 179 ? -5.873 16.505 1.451 1.00 98.50 179 ALA A O 1
ATOM 1369 N N . LEU A 1 180 ? -4.989 16.857 -0.589 1.00 98.44 180 LEU A N 1
ATOM 1370 C CA . LEU A 1 180 ? -4.669 18.272 -0.381 1.00 98.44 180 LEU A CA 1
ATOM 1371 C C . LEU A 1 180 ? -5.933 19.133 -0.237 1.00 98.44 180 LEU A C 1
ATOM 1373 O O . LEU A 1 180 ? -5.986 19.977 0.657 1.00 98.44 180 LEU A O 1
ATOM 1377 N N . ALA A 1 181 ? -6.975 18.886 -1.037 1.00 98.06 181 ALA A N 1
ATOM 1378 C CA . ALA A 1 181 ? -8.265 19.566 -0.900 1.00 98.06 181 ALA A CA 1
ATOM 1379 C C . ALA A 1 181 ? -8.941 19.259 0.453 1.00 98.06 181 ALA A C 1
ATOM 1381 O O . ALA A 1 181 ? -9.386 20.175 1.148 1.00 98.06 181 ALA A O 1
ATOM 1382 N N . CYS A 1 182 ? -8.944 17.989 0.874 1.00 97.62 182 CYS A N 1
ATOM 1383 C CA . CYS A 1 182 ? -9.418 17.568 2.195 1.00 97.62 182 CYS A CA 1
ATOM 1384 C C . CYS A 1 182 ? -8.625 18.220 3.340 1.00 97.62 182 CYS A C 1
ATOM 1386 O O . CYS A 1 182 ? -9.213 18.647 4.331 1.00 97.62 182 CYS A O 1
ATOM 1388 N N . LEU A 1 183 ? -7.298 18.333 3.220 1.00 98.19 183 LEU A N 1
ATOM 1389 C CA . LEU A 1 183 ? -6.487 19.044 4.208 1.00 98.19 183 LEU A CA 1
ATOM 1390 C C . LEU A 1 183 ? -6.807 20.545 4.226 1.00 98.19 183 LEU A C 1
ATOM 1392 O O . LEU A 1 183 ? -6.918 21.118 5.305 1.00 98.19 183 LEU A O 1
ATOM 1396 N N . GLY A 1 184 ? -7.004 21.173 3.064 1.00 97.56 184 GLY A N 1
ATOM 1397 C CA . GLY A 1 184 ? -7.377 22.584 2.955 1.00 97.56 184 GLY A CA 1
ATOM 1398 C C . GLY A 1 184 ? -8.672 22.915 3.701 1.00 97.56 184 GLY A C 1
ATOM 1399 O O . GLY A 1 184 ? -8.687 23.832 4.524 1.00 97.56 184 GLY A O 1
ATOM 1400 N N . THR A 1 185 ? -9.738 22.132 3.495 1.00 95.94 185 THR A N 1
ATOM 1401 C CA . THR A 1 185 ? -11.017 22.327 4.208 1.00 95.94 185 THR A CA 1
ATOM 1402 C C . THR A 1 185 ? -10.882 22.079 5.714 1.00 95.94 185 THR A C 1
ATOM 1404 O O . THR A 1 185 ? -11.360 22.882 6.517 1.00 95.94 185 THR A O 1
ATOM 1407 N N . VAL A 1 186 ? -10.156 21.029 6.114 1.00 96.38 186 VAL A N 1
ATOM 1408 C CA . VAL A 1 186 ? -9.884 20.706 7.526 1.00 96.38 186 VAL A CA 1
ATOM 1409 C C . VAL A 1 186 ? -9.008 21.756 8.220 1.00 96.38 186 VAL A C 1
ATOM 1411 O O . VAL A 1 186 ? -9.156 21.965 9.424 1.00 96.38 186 VAL A O 1
ATOM 1414 N N . LEU A 1 187 ? -8.100 22.427 7.503 1.00 96.69 187 LEU A N 1
ATOM 1415 C CA . LEU A 1 187 ? -7.268 23.501 8.053 1.00 96.69 187 LEU A CA 1
ATOM 1416 C C . LEU A 1 187 ? -7.981 24.856 8.097 1.00 96.69 187 LEU A C 1
ATOM 1418 O O . LEU A 1 187 ? -7.670 25.645 8.991 1.00 96.69 187 LEU A O 1
ATOM 1422 N N . ALA A 1 188 ? -8.929 25.122 7.196 1.00 96.19 188 ALA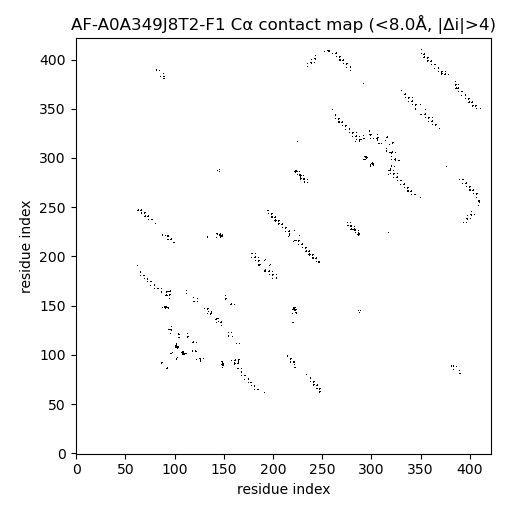 A N 1
ATOM 1423 C CA . ALA A 1 188 ? -9.719 26.350 7.212 1.00 96.19 188 ALA A CA 1
ATOM 1424 C C . ALA A 1 188 ? -10.557 26.459 8.500 1.00 96.19 188 ALA A C 1
ATOM 1426 O O . ALA A 1 188 ? -10.446 27.445 9.237 1.00 96.19 188 ALA A O 1
ATOM 1427 N N . ASP A 1 189 ? -11.327 25.419 8.835 1.00 93.56 189 ASP A N 1
ATOM 1428 C CA . ASP A 1 189 ? -12.159 25.425 10.040 1.00 93.56 189 ASP A CA 1
ATOM 1429 C C . ASP A 1 189 ? -11.383 25.085 11.333 1.00 93.56 189 ASP A C 1
ATOM 1431 O O . ASP A 1 189 ? -10.444 24.285 11.363 1.00 93.56 189 ASP A O 1
ATOM 1435 N N . ARG A 1 190 ? -11.784 25.707 12.449 1.00 92.06 190 ARG A N 1
ATOM 1436 C CA . ARG A 1 190 ? -11.169 25.523 13.774 1.00 92.06 190 ARG A CA 1
ATOM 1437 C C . ARG A 1 190 ? -11.694 24.289 14.519 1.00 92.06 190 ARG A C 1
ATOM 1439 O O . ARG A 1 190 ? -10.975 23.780 15.382 1.00 92.06 190 ARG A O 1
ATOM 1446 N N . GLY A 1 191 ? -12.907 23.822 14.227 1.00 90.56 191 GLY A N 1
ATOM 1447 C CA . GLY A 1 191 ? -13.493 22.588 14.757 1.00 90.56 191 GLY A CA 1
ATOM 1448 C C . GLY A 1 191 ? -12.886 21.349 14.099 1.00 90.56 191 GLY A C 1
ATOM 1449 O O . GLY A 1 191 ? -12.256 20.541 14.789 1.00 90.56 191 GLY A O 1
ATOM 1450 N N . LEU A 1 192 ? -12.954 21.262 12.767 1.00 92.75 192 LEU A N 1
ATOM 1451 C CA . LEU A 1 192 ? -12.343 20.202 11.958 1.00 92.75 192 LEU A CA 1
ATOM 1452 C C . LEU A 1 192 ? -10.852 20.048 12.276 1.00 92.75 192 LEU A C 1
ATOM 1454 O O . LEU A 1 192 ? -10.395 18.940 12.563 1.00 92.75 192 LEU A O 1
ATOM 1458 N N . ARG A 1 193 ? -10.090 21.149 12.353 1.00 94.88 193 ARG A N 1
ATOM 1459 C CA . ARG A 1 193 ? -8.662 21.102 12.715 1.00 94.88 193 ARG A CA 1
ATOM 1460 C C . ARG A 1 193 ? -8.400 20.514 14.106 1.00 94.88 193 ARG A C 1
ATOM 1462 O O . ARG A 1 193 ? -7.383 19.853 14.302 1.00 94.88 193 ARG A O 1
ATOM 1469 N N . ARG A 1 194 ? -9.308 20.703 15.071 1.00 91.88 194 ARG A N 1
ATOM 1470 C CA . ARG A 1 194 ? -9.219 20.095 16.415 1.00 91.88 194 ARG A CA 1
ATOM 1471 C C . ARG A 1 194 ? -9.652 18.625 16.430 1.00 91.88 194 ARG A C 1
ATOM 1473 O O . ARG A 1 194 ? -9.096 17.846 17.203 1.00 91.88 194 ARG A O 1
ATOM 1480 N N . LEU A 1 195 ? -10.621 18.243 15.599 1.00 91.06 195 LEU A N 1
ATOM 1481 C CA . LEU A 1 195 ? -11.189 16.892 15.559 1.00 91.06 195 LEU A CA 1
ATOM 1482 C C . LEU A 1 195 ? -10.357 15.927 14.693 1.00 91.06 195 LEU A C 1
ATOM 1484 O O . LEU A 1 195 ? -9.986 14.846 15.161 1.00 91.06 195 LEU A O 1
ATOM 1488 N N . VAL A 1 196 ? -10.028 16.332 13.463 1.00 95.75 196 VAL A N 1
ATOM 1489 C CA . VAL A 1 196 ? -9.359 15.529 12.418 1.00 95.75 196 VAL A CA 1
ATOM 1490 C C . VAL A 1 196 ? -8.115 16.183 11.797 1.00 95.75 196 VAL A C 1
ATOM 1492 O O . VAL A 1 196 ? -7.495 15.585 10.921 1.00 95.75 196 VAL A O 1
ATOM 1495 N N . GLY A 1 197 ? -7.672 17.350 12.276 1.00 95.94 197 GLY A N 1
ATOM 1496 C CA . GLY A 1 197 ? -6.463 18.003 11.753 1.00 95.94 197 GLY A CA 1
ATOM 1497 C C . GLY A 1 197 ? -5.193 17.150 11.847 1.00 95.94 197 GLY A C 1
ATOM 1498 O O . GLY A 1 197 ? -4.430 17.103 10.886 1.00 95.94 197 GLY A O 1
ATOM 1499 N N . TRP A 1 19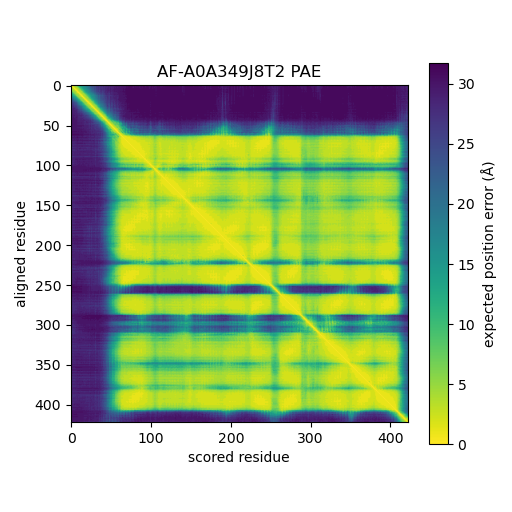8 ? -4.978 16.422 12.953 1.00 97.31 198 TRP A N 1
ATOM 1500 C CA . TRP A 1 198 ? -3.793 15.560 13.080 1.00 97.31 198 TRP A CA 1
ATOM 1501 C C . TRP A 1 198 ? -3.811 14.330 12.147 1.00 97.31 198 TRP A C 1
ATOM 1503 O O . TRP A 1 198 ? -2.822 14.169 11.439 1.00 97.31 198 TRP A O 1
ATOM 1513 N N . PRO A 1 199 ? -4.871 13.488 12.041 1.00 97.31 199 PRO A N 1
ATOM 1514 C CA . PRO A 1 199 ? -4.820 12.334 11.143 1.00 97.31 199 PRO A CA 1
ATOM 1515 C C . PRO A 1 199 ? -4.763 12.745 9.668 1.00 97.31 199 PRO A C 1
ATOM 1517 O O . PRO A 1 199 ? -4.046 12.110 8.903 1.00 97.31 199 PRO A O 1
ATOM 1520 N N . VAL A 1 200 ? -5.460 13.815 9.261 1.00 98.31 200 VAL A N 1
ATOM 1521 C CA . VAL A 1 200 ? -5.435 14.294 7.866 1.00 98.31 200 VAL A CA 1
ATOM 1522 C C . VAL A 1 200 ? -4.084 14.940 7.534 1.00 98.31 200 VAL A C 1
ATOM 1524 O O . VAL A 1 200 ? -3.514 14.649 6.485 1.00 98.31 200 VAL A O 1
ATOM 1527 N N . GLY A 1 201 ? -3.515 15.737 8.447 1.00 98.38 201 GLY A N 1
ATOM 1528 C CA . GLY A 1 201 ? -2.170 16.299 8.290 1.00 98.38 201 GLY A CA 1
ATOM 1529 C C . GLY A 1 201 ? -1.084 15.222 8.211 1.00 98.38 201 GLY A C 1
ATOM 1530 O O . GLY A 1 201 ? -0.259 15.249 7.300 1.00 98.38 201 GLY A O 1
ATOM 1531 N N . THR A 1 202 ? -1.121 14.225 9.102 1.00 98.62 202 THR A N 1
ATOM 1532 C CA . THR A 1 202 ? -0.218 13.067 9.038 1.00 98.62 202 THR A CA 1
ATOM 1533 C C . THR A 1 202 ? -0.409 12.283 7.739 1.00 98.62 202 THR A C 1
ATOM 1535 O O . THR A 1 202 ? 0.584 11.978 7.088 1.00 98.62 202 THR A O 1
ATOM 1538 N N . ALA A 1 203 ? -1.646 12.017 7.303 1.00 98.56 203 ALA A N 1
ATOM 1539 C CA . ALA A 1 203 ? -1.905 11.326 6.039 1.00 98.56 203 ALA A CA 1
ATOM 1540 C C . ALA A 1 203 ? -1.287 12.055 4.833 1.00 98.56 203 ALA A C 1
ATOM 1542 O O . ALA A 1 203 ? -0.635 11.409 4.020 1.00 98.56 203 ALA A O 1
ATOM 1543 N N . VAL A 1 204 ? -1.416 13.383 4.731 1.00 98.56 204 VAL A N 1
ATOM 1544 C CA . VAL A 1 204 ? -0.820 14.157 3.623 1.00 98.56 204 VAL A CA 1
ATOM 1545 C C . VAL A 1 204 ? 0.712 14.160 3.667 1.00 98.56 204 VAL A C 1
ATOM 1547 O O . VAL A 1 204 ? 1.343 13.994 2.625 1.00 98.56 204 VAL A O 1
ATOM 1550 N N . ILE A 1 205 ? 1.325 14.270 4.851 1.00 98.62 205 ILE A N 1
ATOM 1551 C CA . ILE A 1 205 ? 2.789 14.151 4.999 1.00 98.62 205 ILE A CA 1
ATOM 1552 C C . ILE A 1 205 ? 3.263 12.762 4.541 1.00 98.62 205 ILE A C 1
ATOM 1554 O O . ILE A 1 205 ? 4.224 12.653 3.779 1.00 98.62 205 ILE A O 1
ATOM 1558 N N . LEU A 1 206 ? 2.558 11.703 4.949 1.00 98.56 206 LEU A N 1
ATOM 1559 C CA . LEU A 1 206 ? 2.861 10.335 4.529 1.00 98.56 206 LEU A CA 1
ATOM 1560 C C . LEU A 1 206 ? 2.616 10.129 3.022 1.00 98.56 206 LEU A C 1
ATOM 1562 O O . LEU A 1 206 ? 3.393 9.410 2.406 1.00 98.56 206 LEU A O 1
ATOM 1566 N N . ILE A 1 207 ? 1.6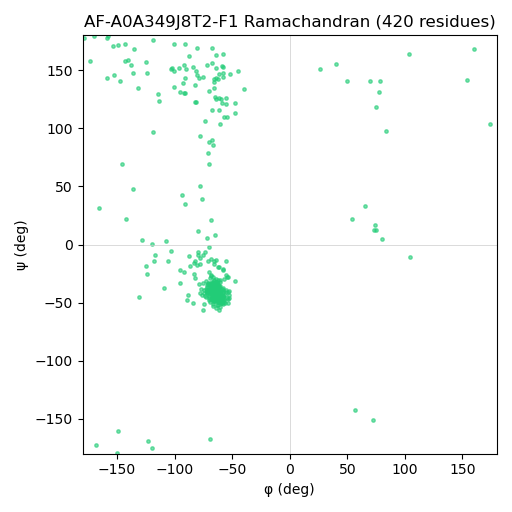21 10.776 2.398 1.00 98.44 207 ILE A N 1
ATOM 1567 C CA . ILE A 1 207 ? 1.413 10.759 0.932 1.00 98.44 207 ILE A CA 1
ATOM 1568 C C . ILE A 1 207 ? 2.596 11.413 0.198 1.00 98.44 207 ILE A C 1
ATOM 1570 O O . ILE A 1 207 ? 3.067 10.873 -0.802 1.00 98.44 207 ILE A O 1
ATOM 1574 N N . GLY A 1 208 ? 3.144 12.517 0.719 1.00 97.25 208 GLY A N 1
ATOM 1575 C CA . GLY A 1 208 ? 4.393 13.096 0.208 1.00 97.25 208 GLY A CA 1
ATOM 1576 C C . GLY A 1 208 ? 5.572 12.118 0.305 1.00 97.25 208 GLY A C 1
ATOM 1577 O O . GLY A 1 208 ? 6.300 11.917 -0.666 1.00 97.25 208 GLY A O 1
ATOM 1578 N N . GLY A 1 209 ? 5.707 11.428 1.443 1.00 97.25 209 GLY A N 1
ATOM 1579 C CA . GLY A 1 209 ? 6.680 10.343 1.617 1.00 97.25 209 GLY A CA 1
ATOM 1580 C C . GLY A 1 209 ? 6.454 9.156 0.670 1.00 97.25 209 GLY A C 1
ATOM 1581 O O . GLY A 1 209 ? 7.415 8.595 0.150 1.00 97.25 209 GLY A O 1
ATOM 1582 N N . GLN A 1 210 ? 5.195 8.809 0.382 1.00 97.31 210 GLN A N 1
ATOM 1583 C CA . GLN A 1 210 ? 4.821 7.740 -0.548 1.00 97.31 210 GLN A CA 1
ATOM 1584 C C . GLN A 1 210 ? 5.327 8.034 -1.962 1.00 97.31 210 GLN A C 1
ATOM 1586 O O . GLN A 1 210 ? 5.877 7.145 -2.606 1.00 97.31 210 GLN A O 1
ATOM 1591 N N . ALA A 1 211 ? 5.189 9.280 -2.425 1.00 94.62 211 ALA A N 1
ATOM 1592 C CA . ALA A 1 211 ? 5.675 9.711 -3.733 1.00 94.62 211 ALA A CA 1
ATOM 1593 C C . ALA A 1 211 ? 7.205 9.563 -3.856 1.00 94.62 211 ALA A C 1
ATOM 1595 O O . ALA A 1 211 ? 7.696 9.048 -4.859 1.00 94.62 211 ALA A O 1
ATOM 1596 N N . ILE A 1 212 ? 7.951 9.926 -2.805 1.00 93.56 212 ILE A N 1
ATOM 1597 C CA . ILE A 1 212 ? 9.415 9.767 -2.738 1.00 93.56 212 ILE A CA 1
ATOM 1598 C C . ILE A 1 212 ? 9.811 8.279 -2.730 1.00 93.56 212 ILE A C 1
ATOM 1600 O O . ILE A 1 212 ? 10.714 7.872 -3.460 1.00 93.56 212 ILE A O 1
ATOM 1604 N N . LEU A 1 213 ? 9.111 7.444 -1.954 1.00 93.94 213 LEU A N 1
ATOM 1605 C CA . LEU A 1 213 ? 9.328 5.991 -1.926 1.00 93.94 213 LEU A CA 1
ATOM 1606 C C . LEU A 1 213 ? 8.986 5.326 -3.274 1.00 93.94 213 LEU A C 1
ATOM 1608 O O . LEU A 1 213 ? 9.661 4.380 -3.676 1.00 93.94 213 LEU A O 1
ATOM 1612 N N . GLY A 1 214 ? 7.983 5.836 -3.995 1.00 92.12 214 GLY A N 1
ATOM 1613 C CA . GLY A 1 214 ? 7.647 5.415 -5.356 1.00 92.12 214 GLY A CA 1
ATOM 1614 C C . GLY A 1 214 ? 8.740 5.773 -6.368 1.00 92.12 214 GLY A C 1
ATOM 1615 O O . GLY A 1 214 ? 9.150 4.922 -7.153 1.00 92.12 214 GLY A O 1
ATOM 1616 N N . ALA A 1 215 ? 9.290 6.990 -6.299 1.00 90.25 215 ALA A N 1
ATOM 1617 C CA . ALA A 1 215 ? 10.435 7.399 -7.118 1.00 90.25 215 ALA A CA 1
ATOM 1618 C C . ALA A 1 215 ? 11.679 6.520 -6.865 1.00 90.25 215 ALA A C 1
ATOM 1620 O O . ALA A 1 215 ? 12.357 6.111 -7.810 1.00 90.25 215 ALA A O 1
ATOM 1621 N N . ALA A 1 216 ? 11.941 6.158 -5.603 1.00 89.62 216 ALA A N 1
ATOM 1622 C CA . ALA A 1 216 ? 13.015 5.229 -5.240 1.00 89.62 216 ALA A CA 1
ATOM 1623 C C . ALA A 1 216 ? 12.789 3.808 -5.797 1.00 89.62 216 ALA A C 1
ATOM 1625 O O . ALA A 1 216 ? 13.743 3.170 -6.245 1.00 89.62 216 ALA A O 1
ATOM 1626 N N . LEU A 1 217 ? 11.539 3.326 -5.821 1.00 89.06 217 LEU A N 1
ATOM 1627 C CA . LEU A 1 217 ? 11.172 2.055 -6.458 1.00 89.06 217 LEU A CA 1
ATOM 1628 C C . LEU A 1 217 ? 11.373 2.077 -7.978 1.00 89.06 217 LEU A C 1
ATOM 1630 O O . LEU A 1 217 ? 11.811 1.075 -8.528 1.00 89.06 217 LEU A O 1
ATOM 1634 N N . ILE A 1 218 ? 11.124 3.196 -8.661 1.00 85.81 218 ILE A N 1
ATOM 1635 C CA . ILE A 1 218 ? 11.367 3.301 -10.110 1.00 85.81 218 ILE A CA 1
ATOM 1636 C C . ILE A 1 218 ? 12.875 3.221 -10.403 1.00 85.81 218 ILE A C 1
ATOM 1638 O O . ILE A 1 218 ? 13.306 2.349 -11.152 1.00 85.81 218 ILE A O 1
ATOM 1642 N N . GLY A 1 219 ? 13.697 4.055 -9.750 1.00 81.75 219 GLY A N 1
ATOM 1643 C CA . GLY A 1 219 ? 15.145 4.141 -10.018 1.00 81.75 219 GLY A CA 1
ATOM 1644 C C . GLY A 1 219 ? 16.012 2.988 -9.477 1.00 81.75 219 GLY A C 1
ATOM 1645 O O . GLY A 1 219 ? 17.210 2.916 -9.782 1.00 81.75 219 GLY A O 1
ATOM 1646 N N . GLN A 1 220 ? 15.448 2.096 -8.655 1.00 79.69 220 GLN A N 1
ATOM 1647 C CA . GLN A 1 220 ? 16.116 0.880 -8.160 1.00 79.69 220 GLN A CA 1
ATOM 1648 C C . GLN A 1 220 ? 15.414 -0.422 -8.597 1.00 79.69 220 GLN A C 1
ATOM 1650 O O . GLN A 1 220 ? 16.006 -1.494 -8.495 1.00 79.69 220 GLN A O 1
ATOM 1655 N N . GLY A 1 221 ? 14.178 -0.342 -9.095 1.00 78.25 221 GLY A N 1
ATOM 1656 C CA . GLY A 1 221 ? 13.383 -1.451 -9.616 1.00 78.25 221 GLY A CA 1
ATOM 1657 C C . GLY A 1 221 ? 12.265 -1.964 -8.693 1.00 78.25 221 GLY A C 1
ATOM 1658 O O . GLY A 1 221 ? 12.230 -1.722 -7.483 1.00 78.25 221 GLY A O 1
ATOM 1659 N N . THR A 1 222 ? 11.342 -2.730 -9.287 1.00 68.81 222 THR A N 1
ATOM 1660 C CA . THR A 1 222 ? 10.011 -3.081 -8.728 1.00 68.81 222 THR A CA 1
ATOM 1661 C C . THR A 1 222 ? 10.007 -3.806 -7.374 1.00 68.81 222 THR A C 1
ATOM 1663 O O . THR A 1 222 ? 8.980 -3.853 -6.691 1.00 68.81 222 THR A O 1
ATOM 1666 N N . SER A 1 223 ? 11.128 -4.433 -7.018 1.00 68.38 223 SER A N 1
ATOM 1667 C CA . SER A 1 223 ? 11.233 -5.462 -5.977 1.00 68.38 223 SER A CA 1
ATOM 1668 C C . SER A 1 223 ? 12.464 -5.224 -5.093 1.00 68.38 223 SER A C 1
ATOM 1670 O O . SER A 1 223 ? 13.274 -6.118 -4.872 1.00 68.38 223 SER A O 1
ATOM 1672 N N . THR A 1 224 ? 12.639 -3.984 -4.631 1.00 71.94 224 THR A N 1
ATOM 1673 C CA . THR A 1 224 ? 13.801 -3.543 -3.837 1.00 71.94 224 THR A CA 1
ATOM 1674 C C . THR A 1 224 ? 13.512 -3.475 -2.340 1.00 71.94 224 THR A C 1
ATOM 1676 O O . THR A 1 224 ? 12.365 -3.555 -1.896 1.00 71.94 224 THR A O 1
ATOM 1679 N N . ARG A 1 225 ? 14.567 -3.225 -1.552 1.00 73.75 225 ARG A N 1
ATOM 1680 C CA . ARG A 1 225 ? 14.510 -2.974 -0.101 1.00 73.75 225 ARG A CA 1
ATOM 1681 C C . ARG A 1 225 ? 13.569 -1.819 0.300 1.00 73.75 225 ARG A C 1
ATOM 1683 O O . ARG A 1 225 ? 13.206 -1.732 1.463 1.00 73.75 225 ARG A O 1
ATOM 1690 N N . TRP A 1 226 ? 13.120 -0.960 -0.622 1.00 84.62 226 TRP A N 1
ATOM 1691 C CA . TRP A 1 226 ? 12.136 0.100 -0.332 1.00 84.62 226 TRP A CA 1
ATOM 1692 C C . TRP A 1 226 ? 10.680 -0.373 -0.368 1.00 84.62 226 TRP A C 1
ATOM 1694 O O . TRP A 1 226 ? 9.807 0.309 0.172 1.00 84.62 226 TRP A O 1
ATOM 1704 N N . LEU A 1 227 ? 10.398 -1.544 -0.955 1.00 89.06 227 LEU A N 1
ATOM 1705 C CA . LEU A 1 227 ? 9.033 -2.043 -1.138 1.00 89.06 227 LEU A CA 1
ATOM 1706 C C . LEU A 1 227 ? 8.283 -2.186 0.193 1.00 89.06 227 LEU A C 1
ATOM 1708 O O . LEU A 1 227 ? 7.106 -1.840 0.268 1.00 89.06 227 LEU A O 1
ATOM 1712 N N . PHE A 1 228 ? 8.958 -2.632 1.257 1.00 92.00 228 PHE A N 1
ATOM 1713 C CA . PHE A 1 228 ? 8.336 -2.784 2.575 1.00 92.00 228 PHE A CA 1
ATOM 1714 C C . PHE A 1 228 ? 7.983 -1.448 3.237 1.00 92.00 228 PHE A C 1
ATOM 1716 O O . PHE A 1 228 ? 6.964 -1.356 3.921 1.00 92.00 228 PHE A O 1
ATOM 1723 N N . LEU A 1 229 ? 8.785 -0.404 3.003 1.00 94.38 229 LEU A N 1
ATOM 1724 C CA . LEU A 1 229 ? 8.514 0.950 3.486 1.00 94.38 229 LEU A CA 1
ATOM 1725 C C . LEU A 1 229 ? 7.373 1.586 2.691 1.00 94.38 229 LEU A C 1
ATOM 1727 O O . LEU A 1 229 ? 6.446 2.115 3.294 1.00 94.38 229 LEU A O 1
ATOM 1731 N N . HIS A 1 230 ? 7.381 1.460 1.361 1.00 95.56 230 HIS A N 1
ATOM 1732 C CA . HIS A 1 230 ? 6.292 1.917 0.490 1.00 95.56 230 HIS A CA 1
ATOM 1733 C C . HIS A 1 230 ? 4.953 1.249 0.859 1.00 95.56 230 HIS A C 1
ATOM 1735 O O . HIS A 1 230 ? 3.934 1.921 0.989 1.00 95.56 230 HIS A O 1
ATOM 1741 N N . GLN A 1 231 ? 4.962 -0.062 1.106 1.00 95.88 231 GLN A N 1
ATOM 1742 C CA . GLN A 1 231 ? 3.812 -0.848 1.563 1.00 95.88 231 GLN A CA 1
ATOM 1743 C C . GLN A 1 231 ? 3.342 -0.448 2.977 1.00 95.88 231 GLN A C 1
ATOM 1745 O O . GLN A 1 231 ? 2.155 -0.212 3.203 1.00 95.88 231 GLN A O 1
ATOM 1750 N N . GLY A 1 232 ? 4.264 -0.336 3.940 1.00 97.12 232 GLY A N 1
ATOM 1751 C CA . GLY A 1 232 ? 3.947 0.052 5.318 1.00 97.12 232 GLY A CA 1
ATOM 1752 C C . GLY A 1 232 ? 3.407 1.477 5.431 1.00 97.12 232 GLY A C 1
ATOM 1753 O O . GLY A 1 232 ? 2.449 1.720 6.166 1.00 97.12 232 GLY A O 1
ATOM 1754 N N . ASN A 1 233 ? 3.980 2.414 4.676 1.00 98.44 233 ASN A N 1
ATOM 1755 C CA . ASN A 1 233 ? 3.550 3.808 4.624 1.00 98.44 233 ASN A CA 1
ATOM 1756 C C . ASN A 1 233 ? 2.155 3.938 3.982 1.00 98.44 233 ASN A C 1
ATOM 1758 O O . ASN A 1 233 ? 1.288 4.606 4.546 1.00 98.44 233 ASN A O 1
ATOM 1762 N N . ALA A 1 234 ? 1.884 3.199 2.899 1.00 98.19 234 ALA A N 1
ATOM 1763 C CA . ALA A 1 234 ? 0.560 3.122 2.277 1.00 98.19 234 ALA A CA 1
ATOM 1764 C C . ALA A 1 234 ? -0.530 2.630 3.249 1.00 98.19 234 ALA A C 1
ATOM 1766 O O . ALA A 1 234 ? -1.631 3.184 3.294 1.00 98.19 234 ALA A O 1
ATOM 1767 N N . ALA A 1 235 ? -0.217 1.629 4.077 1.00 98.38 235 ALA A N 1
ATOM 1768 C CA . ALA A 1 235 ? -1.119 1.157 5.124 1.00 98.38 235 ALA A CA 1
ATOM 1769 C C . ALA A 1 235 ? -1.343 2.210 6.233 1.00 98.38 235 ALA A C 1
ATOM 1771 O O . ALA A 1 235 ? -2.480 2.403 6.669 1.00 98.38 235 ALA A O 1
ATOM 1772 N N . LEU A 1 236 ? -0.305 2.951 6.653 1.00 98.44 236 LEU A N 1
ATOM 1773 C CA . LEU A 1 236 ? -0.458 4.045 7.628 1.00 98.44 236 LEU A CA 1
ATOM 1774 C C . LEU A 1 236 ? -1.338 5.187 7.104 1.00 98.44 236 LEU A C 1
ATOM 1776 O O . LEU A 1 236 ? -2.141 5.716 7.874 1.00 98.44 236 LEU A O 1
ATOM 1780 N N . ILE A 1 237 ? -1.231 5.545 5.819 1.00 98.75 237 ILE A N 1
ATOM 1781 C CA . ILE A 1 237 ? -2.089 6.566 5.194 1.00 98.75 237 ILE A CA 1
ATOM 1782 C C . ILE A 1 237 ? -3.562 6.146 5.299 1.00 98.75 237 ILE A C 1
ATOM 1784 O O . ILE A 1 237 ? -4.379 6.916 5.807 1.00 98.75 237 ILE A O 1
ATOM 1788 N N . LEU A 1 238 ? -3.894 4.910 4.902 1.00 98.69 238 LEU A N 1
ATOM 1789 C CA . LEU A 1 238 ? -5.253 4.367 5.025 1.00 98.69 238 LEU A CA 1
ATOM 1790 C C . LEU A 1 238 ? -5.748 4.373 6.479 1.00 98.69 238 LEU A C 1
ATOM 1792 O O . LEU A 1 238 ? -6.870 4.801 6.744 1.00 98.69 238 LEU A O 1
ATOM 1796 N N . GLY A 1 239 ? -4.906 3.954 7.430 1.00 98.19 239 GLY A N 1
ATOM 1797 C CA . GLY A 1 239 ? -5.236 3.976 8.858 1.00 98.19 239 GLY A CA 1
ATOM 1798 C C . GLY A 1 239 ? -5.512 5.389 9.385 1.00 98.19 239 GLY A C 1
ATOM 1799 O O . GLY A 1 239 ? -6.471 5.593 10.130 1.00 98.19 239 GLY A O 1
ATOM 1800 N N . CYS A 1 240 ? -4.725 6.383 8.963 1.00 98.44 240 CYS A N 1
ATOM 1801 C CA . CYS A 1 240 ? -4.932 7.784 9.327 1.00 98.44 240 CYS A CA 1
ATOM 1802 C C . CYS A 1 240 ? -6.237 8.342 8.740 1.00 98.44 240 CYS A C 1
ATOM 1804 O O . CYS A 1 240 ? -7.037 8.915 9.482 1.00 98.44 240 CYS A O 1
ATOM 1806 N N . VAL A 1 241 ? -6.500 8.140 7.443 1.00 98.50 241 VAL A N 1
ATOM 1807 C CA . VAL A 1 241 ? -7.734 8.634 6.805 1.00 98.50 241 VAL A CA 1
ATOM 1808 C C . VAL A 1 241 ? -8.971 7.933 7.378 1.00 98.50 241 VAL A C 1
ATOM 1810 O O . VAL A 1 241 ? -9.945 8.612 7.697 1.00 98.50 241 VAL A O 1
ATOM 1813 N N . LEU A 1 242 ? -8.920 6.620 7.638 1.00 97.75 242 LEU A N 1
ATOM 1814 C CA . LEU A 1 242 ? -9.993 5.909 8.343 1.00 97.75 242 LEU A CA 1
ATOM 1815 C C . LEU A 1 242 ? -10.261 6.529 9.721 1.00 97.75 242 LEU A C 1
ATOM 1817 O O . LEU A 1 242 ? -11.412 6.823 10.037 1.00 97.75 242 LEU A O 1
ATOM 1821 N N . VAL A 1 243 ? -9.213 6.791 10.516 1.00 95.81 243 VAL A N 1
ATOM 1822 C CA . VAL A 1 243 ? -9.332 7.455 11.828 1.00 95.81 243 VAL A CA 1
ATOM 1823 C C . VAL A 1 243 ? -9.934 8.861 11.714 1.00 95.81 243 VAL A C 1
ATOM 1825 O O . VAL A 1 243 ? -10.623 9.283 12.641 1.00 95.81 243 VAL A O 1
ATOM 1828 N N . ALA A 1 244 ? -9.733 9.583 10.609 1.00 96.19 244 ALA A N 1
ATOM 1829 C CA . ALA A 1 244 ? -10.416 10.851 10.354 1.00 96.19 244 ALA A CA 1
ATOM 1830 C C . ALA A 1 244 ? -11.917 10.648 10.056 1.00 96.19 244 ALA A C 1
ATOM 1832 O O . ALA A 1 244 ? -12.760 11.285 10.689 1.00 96.19 244 ALA A O 1
ATOM 1833 N N . VAL A 1 245 ? -12.261 9.713 9.165 1.00 95.88 245 VAL A N 1
ATOM 1834 C CA . VAL A 1 245 ? -13.651 9.395 8.785 1.00 95.88 245 VAL A CA 1
ATOM 1835 C C . VAL A 1 245 ? -14.493 8.986 10.002 1.00 95.88 245 VAL A C 1
ATOM 1837 O O . VAL A 1 245 ? -15.539 9.580 10.255 1.00 95.88 245 VAL A O 1
ATOM 1840 N N . VAL A 1 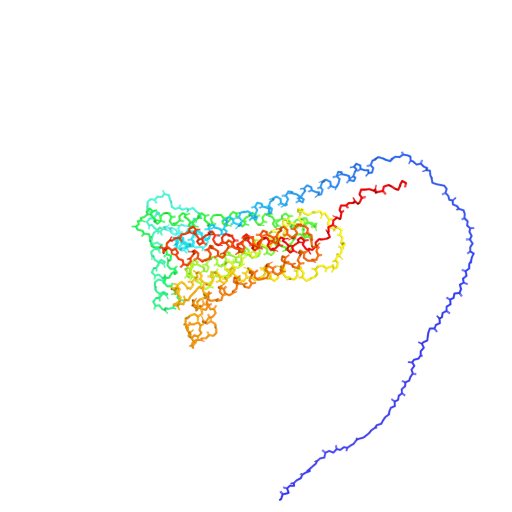246 ? -14.025 8.039 10.824 1.00 92.06 246 VAL A N 1
ATOM 1841 C CA . VAL A 1 246 ? -14.796 7.528 11.985 1.00 92.06 246 VAL A CA 1
ATOM 1842 C C . VAL A 1 246 ? -14.932 8.528 13.142 1.00 92.06 246 VAL A C 1
ATOM 1844 O O . VAL A 1 246 ? -15.752 8.327 14.047 1.00 92.06 246 VAL A O 1
ATOM 1847 N N . ARG A 1 247 ? -14.139 9.610 13.132 1.00 91.06 247 ARG A N 1
ATOM 1848 C CA . ARG A 1 247 ? -14.282 10.742 14.060 1.00 91.06 247 ARG A CA 1
ATOM 1849 C C . ARG A 1 247 ? -15.423 11.669 13.654 1.00 91.06 247 ARG A C 1
ATOM 1851 O O . ARG A 1 247 ? -16.161 12.075 14.541 1.00 91.06 247 ARG A O 1
ATOM 1858 N N . LEU A 1 248 ? -15.567 11.958 12.358 1.00 91.56 248 LEU A N 1
ATOM 1859 C CA . LEU A 1 248 ? -16.635 12.812 11.817 1.00 91.56 248 LEU A CA 1
ATOM 1860 C C . LEU A 1 248 ? -17.979 12.076 11.729 1.00 91.56 248 LEU A C 1
ATOM 1862 O O . LEU A 1 248 ? -19.012 12.645 12.047 1.00 91.56 248 LEU A O 1
ATOM 1866 N N . LEU A 1 249 ? -17.970 10.788 11.367 1.00 89.50 249 LEU A N 1
ATOM 1867 C CA . LEU A 1 249 ? -19.166 9.929 11.361 1.00 89.50 249 LEU A CA 1
ATOM 1868 C C . LEU A 1 249 ? -19.552 9.403 12.759 1.00 89.50 249 LEU A C 1
ATOM 1870 O O . LEU A 1 249 ? -20.337 8.464 12.882 1.00 89.50 249 LEU A O 1
ATOM 1874 N N . GLY A 1 250 ? -18.954 9.940 13.823 1.00 79.50 250 GLY A N 1
ATOM 1875 C CA . GLY A 1 250 ? -19.293 9.577 15.194 1.00 79.50 250 GLY A CA 1
ATOM 1876 C C . GLY A 1 250 ? -20.371 10.477 15.789 1.00 79.50 250 GLY A C 1
ATOM 1877 O O . GLY A 1 250 ? -20.435 11.647 15.419 1.00 79.50 250 GLY A O 1
ATOM 1878 N N . PRO A 1 251 ? -21.148 9.997 16.778 1.00 66.88 251 PRO A N 1
ATOM 1879 C CA . PRO A 1 251 ? -21.903 10.906 17.631 1.00 66.88 251 PRO A CA 1
ATOM 1880 C C . PRO A 1 251 ? -20.933 11.894 18.317 1.00 66.88 251 PRO A C 1
ATOM 1882 O O . PRO A 1 251 ? -19.810 11.491 18.664 1.00 66.88 251 PRO A O 1
ATOM 1885 N N . PRO A 1 252 ? -21.322 13.170 18.522 1.00 58.94 252 PRO A N 1
ATOM 1886 C CA . PRO A 1 252 ? -20.517 14.142 19.256 1.00 58.94 252 PRO A CA 1
ATOM 1887 C C . PRO A 1 252 ? -20.156 13.602 20.644 1.00 58.94 252 PRO A C 1
ATOM 1889 O O . PRO A 1 252 ? -21.016 13.454 21.506 1.00 58.94 252 PRO A O 1
ATOM 1892 N N . SER A 1 253 ? -18.882 13.262 20.865 1.00 53.28 253 SER A N 1
ATOM 1893 C CA . SER A 1 253 ? -18.486 12.589 22.106 1.00 53.28 253 SER A CA 1
ATOM 1894 C C . SER A 1 253 ? -18.505 13.572 23.267 1.00 53.28 253 SER A C 1
ATOM 1896 O O . SER A 1 253 ? -17.551 14.335 23.467 1.00 53.28 253 SER A O 1
ATOM 1898 N N . GLU A 1 254 ? -19.515 13.443 24.121 1.00 43.56 254 GLU A N 1
ATOM 1899 C CA . GLU A 1 254 ? -19.314 13.715 25.537 1.00 43.56 254 GLU A CA 1
ATOM 1900 C C . GLU A 1 254 ? -18.104 12.914 26.046 1.00 43.56 254 GLU A C 1
ATOM 1902 O O . GLU A 1 254 ? -17.757 11.843 25.536 1.00 43.56 254 GLU A O 1
ATOM 1907 N N . ARG A 1 255 ? -17.365 13.481 27.003 1.00 44.44 255 ARG A N 1
ATOM 1908 C CA . ARG A 1 255 ? -16.030 12.983 27.387 1.00 44.44 255 ARG A CA 1
ATOM 1909 C C . ARG A 1 255 ? -16.074 11.958 28.523 1.00 44.44 255 ARG A C 1
ATOM 1911 O O . ARG A 1 255 ? -15.157 11.905 29.346 1.00 44.44 255 ARG A O 1
ATOM 1918 N N . THR A 1 256 ? -17.111 11.128 28.554 1.00 43.66 256 THR A N 1
ATOM 1919 C CA . THR A 1 256 ? -17.311 10.023 29.501 1.00 43.66 256 THR A CA 1
ATOM 1920 C C . THR A 1 256 ? -16.262 8.926 29.284 1.00 43.66 256 THR A C 1
ATOM 1922 O O . THR A 1 256 ? -16.446 7.953 28.557 1.00 43.66 256 THR A O 1
ATOM 1925 N N . ARG A 1 257 ? -15.099 9.103 29.927 1.00 44.72 257 ARG A N 1
ATOM 1926 C CA . ARG A 1 257 ? -13.982 8.146 29.938 1.00 44.72 257 ARG A CA 1
ATOM 1927 C C . ARG A 1 257 ? -14.369 6.870 30.693 1.00 44.72 257 ARG A C 1
ATOM 1929 O O . ARG A 1 257 ? -14.119 6.762 31.892 1.00 44.72 257 ARG A O 1
ATOM 1936 N N . THR A 1 258 ? -14.917 5.882 29.994 1.00 50.59 258 THR A N 1
ATOM 1937 C CA . THR A 1 258 ? -15.147 4.545 30.556 1.00 50.59 258 THR A CA 1
ATOM 1938 C C . THR A 1 258 ? -13.821 3.843 30.883 1.00 50.59 258 THR A C 1
ATOM 1940 O O . THR A 1 258 ? -12.828 3.942 30.156 1.00 50.59 258 THR A O 1
ATOM 1943 N N . SER A 1 259 ? -13.789 3.149 32.025 1.00 49.59 259 SER A N 1
ATOM 1944 C CA . SER A 1 259 ? -12.554 2.597 32.611 1.00 49.59 259 SER A CA 1
ATOM 1945 C C . SER A 1 259 ? -12.281 1.124 32.242 1.00 49.59 259 SER A C 1
ATOM 1947 O O . SER A 1 259 ? -11.137 0.676 32.287 1.00 49.59 259 SER A O 1
ATOM 1949 N N . GLY A 1 260 ? -13.314 0.363 31.855 1.00 53.28 260 GLY A N 1
ATOM 1950 C CA . GLY A 1 260 ? -13.303 -1.109 31.917 1.00 53.28 260 GLY A CA 1
ATOM 1951 C C . GLY A 1 260 ? -12.284 -1.841 31.028 1.00 53.28 260 GLY A C 1
ATOM 1952 O O . GLY A 1 260 ? -11.488 -2.646 31.507 1.00 53.28 260 GLY A O 1
ATOM 1953 N N . GLU A 1 261 ? -12.285 -1.588 29.720 1.00 64.38 261 GLU A N 1
ATOM 1954 C CA . GLU A 1 261 ? -11.722 -2.518 28.719 1.00 64.38 261 GLU A CA 1
ATOM 1955 C C . GLU A 1 261 ? -10.250 -2.252 28.331 1.00 64.38 261 GLU A C 1
ATOM 1957 O O . GLU A 1 261 ? -9.852 -2.313 27.164 1.00 64.38 261 GLU A O 1
ATOM 1962 N N . THR A 1 262 ? -9.390 -1.955 29.312 1.00 77.12 262 THR A N 1
ATOM 1963 C CA . THR A 1 262 ? -7.973 -1.632 29.038 1.00 77.12 262 THR A CA 1
ATOM 1964 C C . THR A 1 262 ? -7.185 -2.778 28.393 1.00 77.12 262 THR A C 1
ATOM 1966 O O . THR A 1 262 ? -6.313 -2.504 27.567 1.00 77.12 262 THR A O 1
ATOM 1969 N N . LEU A 1 263 ? -7.486 -4.042 28.724 1.00 84.50 263 LEU A N 1
ATOM 1970 C CA . LEU A 1 263 ? -6.826 -5.214 28.131 1.00 84.50 263 LEU A CA 1
ATOM 1971 C C . LEU A 1 263 ? -7.310 -5.477 26.701 1.00 84.50 263 LEU A C 1
ATOM 1973 O O . LEU A 1 263 ? -6.481 -5.564 25.800 1.00 84.50 263 LEU A O 1
ATOM 1977 N N . SER A 1 264 ? -8.625 -5.539 26.485 1.00 84.06 264 SER A N 1
ATOM 1978 C CA . SER A 1 264 ? -9.250 -5.764 25.175 1.00 84.06 264 SER A CA 1
ATOM 1979 C C . SER A 1 264 ? -8.722 -4.741 24.162 1.00 84.06 264 SER A C 1
ATOM 1981 O O . SER A 1 264 ? -8.140 -5.105 23.142 1.00 84.06 264 SER A O 1
ATOM 1983 N N . ARG A 1 265 ? -8.742 -3.447 24.516 1.00 86.62 265 ARG A N 1
ATOM 1984 C CA . ARG A 1 265 ? -8.188 -2.367 23.683 1.00 86.62 265 ARG A CA 1
ATOM 1985 C C . ARG A 1 265 ? -6.671 -2.468 23.449 1.00 86.62 265 ARG A C 1
ATOM 1987 O O . ARG A 1 265 ? -6.203 -2.054 22.391 1.00 86.62 265 ARG A O 1
ATOM 1994 N N . ARG A 1 266 ? -5.884 -2.990 24.402 1.00 90.94 266 ARG A N 1
ATOM 1995 C CA . ARG A 1 266 ? -4.439 -3.245 24.207 1.00 90.94 266 ARG A CA 1
ATOM 1996 C C . ARG A 1 266 ? -4.195 -4.401 23.236 1.00 90.94 266 ARG A C 1
ATOM 1998 O O . ARG A 1 266 ? -3.311 -4.280 22.397 1.00 90.94 266 ARG A O 1
ATOM 2005 N N . LEU A 1 267 ? -4.983 -5.473 23.313 1.00 91.19 267 LEU A N 1
ATOM 2006 C CA . LEU A 1 267 ? -4.864 -6.629 22.420 1.00 91.19 267 LEU A CA 1
ATOM 2007 C C . LEU A 1 267 ? -5.252 -6.284 20.980 1.00 91.19 267 LEU A C 1
ATOM 2009 O O . LEU A 1 267 ? -4.502 -6.623 20.072 1.00 91.19 267 LEU A O 1
ATOM 2013 N N . VAL A 1 268 ? -6.343 -5.540 20.759 1.00 91.81 268 VAL A N 1
ATOM 2014 C CA . VAL A 1 268 ? -6.710 -5.100 19.397 1.00 91.81 268 VAL A CA 1
ATOM 2015 C C . VAL A 1 268 ? -5.688 -4.105 18.831 1.00 91.81 268 VAL A C 1
ATOM 2017 O O . VAL A 1 268 ? -5.364 -4.180 17.649 1.00 91.81 268 VAL A O 1
ATOM 2020 N N . LEU A 1 269 ? -5.098 -3.232 19.663 1.00 94.31 269 LEU A N 1
ATOM 2021 C CA . LEU A 1 269 ? -3.980 -2.382 19.229 1.00 94.31 269 LEU A CA 1
ATOM 2022 C C . LEU A 1 269 ? -2.763 -3.211 18.813 1.00 94.31 269 LEU A C 1
ATOM 2024 O O . LEU A 1 269 ? -2.172 -2.947 17.771 1.00 94.31 269 LEU A O 1
ATOM 2028 N N . LEU A 1 270 ? -2.392 -4.205 19.623 1.00 96.12 270 LEU A N 1
ATOM 2029 C CA . LEU A 1 270 ? -1.262 -5.080 19.336 1.00 96.12 270 LEU A CA 1
ATOM 2030 C C . LEU A 1 270 ? -1.516 -5.892 18.058 1.00 96.12 270 LEU A C 1
ATOM 2032 O O . LEU A 1 270 ? -0.647 -5.928 17.200 1.00 96.12 270 LEU A O 1
ATOM 2036 N N . ALA A 1 271 ? -2.725 -6.428 17.865 1.00 96.62 271 ALA A N 1
ATOM 2037 C CA . ALA A 1 271 ? -3.128 -7.087 16.623 1.00 96.62 271 ALA A CA 1
ATOM 2038 C C . ALA A 1 271 ? -3.045 -6.146 15.406 1.00 96.62 271 ALA A C 1
ATOM 2040 O O . ALA A 1 271 ? -2.514 -6.544 14.372 1.00 96.62 271 ALA A O 1
ATOM 2041 N N . ALA A 1 272 ? -3.507 -4.893 15.518 1.00 97.38 272 ALA A N 1
ATOM 2042 C CA . ALA A 1 272 ? -3.416 -3.906 14.438 1.00 97.38 272 ALA A CA 1
ATOM 2043 C C . ALA A 1 272 ? -1.954 -3.566 14.083 1.00 97.38 272 ALA A C 1
ATOM 2045 O O . ALA A 1 272 ? -1.590 -3.560 12.908 1.00 97.38 272 ALA A O 1
ATOM 2046 N N . VAL A 1 273 ? -1.100 -3.344 15.090 1.00 98.06 273 VAL A N 1
ATOM 2047 C CA . VAL A 1 273 ? 0.336 -3.065 14.900 1.00 98.06 273 VAL A CA 1
ATOM 2048 C C . VAL A 1 273 ? 1.071 -4.285 14.338 1.00 98.06 273 VAL A C 1
ATOM 2050 O O . VAL A 1 273 ? 1.841 -4.142 13.394 1.00 98.06 273 VAL A O 1
ATOM 2053 N N . SER A 1 274 ? 0.800 -5.494 14.836 1.00 97.94 274 SER A N 1
ATOM 2054 C CA . SER A 1 274 ? 1.358 -6.735 14.286 1.00 97.94 274 SER A CA 1
ATOM 2055 C C . SER A 1 274 ? 0.877 -7.003 12.856 1.00 97.94 274 SER A C 1
ATOM 2057 O O . SER A 1 274 ? 1.666 -7.466 12.041 1.00 97.94 274 SER A O 1
ATOM 2059 N N . THR A 1 275 ? -0.366 -6.651 12.508 1.00 98.19 275 THR A N 1
ATOM 2060 C CA . THR A 1 275 ? -0.876 -6.745 11.125 1.00 98.19 275 THR A CA 1
ATOM 2061 C C . THR A 1 275 ? -0.182 -5.734 10.207 1.00 98.19 275 THR A C 1
ATOM 2063 O O . THR A 1 275 ? 0.172 -6.068 9.081 1.00 98.19 275 THR A O 1
ATOM 2066 N N . TRP A 1 276 ? 0.096 -4.520 10.689 1.00 98.38 276 TRP A N 1
ATOM 2067 C CA . TRP A 1 276 ? 0.888 -3.532 9.952 1.00 98.38 276 TRP A CA 1
ATOM 2068 C C . TRP A 1 276 ? 2.342 -3.984 9.730 1.00 98.38 276 TRP A C 1
ATOM 2070 O O . TRP A 1 276 ? 2.838 -3.933 8.604 1.00 98.38 276 TRP A O 1
ATOM 2080 N N . LEU A 1 277 ? 2.996 -4.522 10.766 1.00 97.31 277 LEU A N 1
ATOM 2081 C CA . LEU A 1 277 ? 4.319 -5.145 10.643 1.00 97.31 277 LEU A CA 1
ATOM 2082 C C . LEU A 1 277 ? 4.296 -6.339 9.675 1.00 97.31 277 LEU A C 1
ATOM 2084 O O . LEU A 1 277 ? 5.240 -6.524 8.914 1.00 97.31 277 LEU A O 1
ATOM 2088 N N . MET A 1 278 ? 3.206 -7.109 9.640 1.00 96.31 278 MET A N 1
ATOM 2089 C CA . MET A 1 278 ? 3.002 -8.196 8.678 1.00 96.31 278 MET A CA 1
ATOM 2090 C C . MET A 1 278 ? 2.808 -7.708 7.238 1.00 96.31 278 MET A C 1
ATOM 2092 O O . MET A 1 278 ? 3.319 -8.349 6.320 1.00 96.31 278 MET A O 1
ATOM 2096 N N . LEU A 1 279 ? 2.155 -6.561 7.017 1.00 96.69 279 LEU A N 1
ATOM 2097 C CA . LEU A 1 279 ? 2.093 -5.922 5.697 1.00 96.69 279 LEU A CA 1
ATOM 2098 C C . LEU A 1 279 ? 3.491 -5.490 5.230 1.00 96.69 279 LEU A C 1
ATOM 2100 O O . LEU A 1 279 ? 3.846 -5.750 4.082 1.00 96.69 279 LEU A O 1
ATOM 2104 N N . MET A 1 280 ? 4.309 -4.908 6.114 1.00 94.69 280 MET A N 1
ATOM 2105 C CA . MET A 1 280 ? 5.713 -4.585 5.818 1.00 94.69 280 MET A CA 1
ATOM 2106 C C . MET A 1 280 ? 6.534 -5.848 5.527 1.00 94.69 280 MET A C 1
ATOM 2108 O O . MET A 1 280 ? 7.190 -5.936 4.494 1.00 94.69 280 MET A O 1
ATOM 2112 N N . LEU A 1 281 ? 6.456 -6.864 6.383 1.00 92.44 281 LEU A N 1
ATOM 2113 C CA . LEU A 1 281 ? 7.195 -8.117 6.224 1.00 92.44 281 LEU A CA 1
ATOM 2114 C C . LEU A 1 281 ? 6.764 -8.899 4.971 1.00 92.44 281 LEU A C 1
ATOM 2116 O O . LEU A 1 281 ? 7.597 -9.526 4.324 1.00 92.44 281 LEU A O 1
ATOM 2120 N N . GLY A 1 282 ? 5.493 -8.800 4.573 1.00 91.44 282 GLY A N 1
ATOM 2121 C CA . GLY A 1 282 ? 5.015 -9.252 3.265 1.00 91.44 282 GLY A CA 1
ATOM 2122 C C . GLY A 1 282 ? 5.652 -8.484 2.102 1.00 91.44 282 GLY A C 1
ATOM 2123 O O . GLY A 1 282 ? 5.946 -9.080 1.073 1.00 91.44 282 GLY A O 1
ATOM 2124 N N . GLY A 1 283 ? 5.942 -7.190 2.272 1.00 90.38 283 GLY A N 1
ATOM 2125 C CA . GLY A 1 283 ? 6.723 -6.385 1.328 1.00 90.38 283 GLY A CA 1
ATOM 2126 C C . GLY A 1 283 ? 8.197 -6.802 1.228 1.00 90.38 283 GLY A C 1
ATOM 2127 O O . GLY A 1 283 ? 8.708 -6.898 0.116 1.00 90.38 283 GLY A O 1
ATOM 2128 N N . LEU A 1 284 ? 8.861 -7.108 2.353 1.00 88.06 284 LEU A N 1
ATOM 2129 C CA . LEU A 1 284 ? 10.224 -7.676 2.371 1.00 88.06 284 LEU A CA 1
ATOM 2130 C C . LEU A 1 284 ? 10.263 -9.025 1.642 1.00 88.06 284 LEU A C 1
ATOM 2132 O O . LEU A 1 284 ? 11.010 -9.192 0.680 1.00 88.06 284 LEU A O 1
ATOM 2136 N N . LEU A 1 285 ? 9.384 -9.949 2.042 1.00 86.56 285 LEU A N 1
ATOM 2137 C CA . LEU A 1 285 ? 9.218 -11.263 1.421 1.00 86.56 285 LEU A CA 1
ATOM 2138 C C . LEU A 1 285 ? 8.936 -11.164 -0.088 1.00 86.56 285 LEU A C 1
ATOM 2140 O O . LEU A 1 285 ? 9.478 -11.923 -0.889 1.00 86.56 285 LEU A O 1
ATOM 2144 N N . ALA A 1 286 ? 8.100 -10.207 -0.491 1.00 84.00 286 ALA A N 1
ATOM 2145 C CA . ALA A 1 286 ? 7.732 -10.004 -1.884 1.00 84.00 286 ALA A CA 1
ATOM 2146 C C . ALA A 1 286 ? 8.799 -9.289 -2.733 1.00 84.00 286 ALA A C 1
ATOM 2148 O O . ALA A 1 286 ? 8.647 -9.284 -3.959 1.00 84.00 286 ALA A O 1
ATOM 2149 N N . ALA A 1 287 ? 9.832 -8.709 -2.109 1.00 78.69 287 ALA A N 1
ATOM 2150 C CA . ALA A 1 287 ? 11.034 -8.191 -2.761 1.00 78.69 287 ALA A CA 1
ATOM 2151 C C . ALA A 1 287 ? 12.118 -9.278 -2.882 1.00 78.69 287 ALA A C 1
ATOM 2153 O O . ALA A 1 287 ? 12.650 -9.509 -3.967 1.00 78.69 287 ALA A O 1
ATOM 2154 N N . SER A 1 288 ? 12.393 -10.007 -1.794 1.00 69.69 288 SER A N 1
ATOM 2155 C CA . SER A 1 288 ? 13.444 -11.030 -1.696 1.00 69.69 288 SER A CA 1
ATOM 2156 C C . SER A 1 288 ? 13.060 -12.370 -2.354 1.00 69.69 288 SER A C 1
ATOM 2158 O O . SER A 1 288 ? 13.137 -13.418 -1.714 1.00 69.69 288 SER A O 1
ATOM 2160 N N . ARG A 1 289 ? 12.582 -12.363 -3.607 1.00 61.25 289 ARG A N 1
ATOM 2161 C CA . ARG A 1 289 ? 12.025 -13.543 -4.307 1.00 61.25 289 ARG A CA 1
ATOM 2162 C C . ARG A 1 289 ? 13.073 -14.611 -4.683 1.00 61.25 289 ARG A C 1
ATOM 2164 O O . ARG A 1 289 ? 13.321 -14.870 -5.860 1.00 61.25 289 ARG A O 1
ATOM 2171 N N . HIS A 1 290 ? 13.626 -15.290 -3.684 1.00 49.38 290 HIS A N 1
ATOM 2172 C CA . HIS A 1 290 ? 14.142 -16.648 -3.846 1.00 49.38 290 HIS A CA 1
ATOM 2173 C C . HIS A 1 290 ? 12.984 -17.658 -3.773 1.00 49.38 290 HIS A C 1
ATOM 2175 O O . HIS A 1 290 ? 11.848 -17.309 -3.454 1.00 49.38 290 HIS A O 1
ATOM 2181 N N . HIS A 1 291 ? 13.262 -18.914 -4.117 1.00 51.38 291 HIS A N 1
ATOM 2182 C CA . HIS A 1 291 ? 12.292 -19.998 -3.972 1.00 51.38 291 HIS A CA 1
ATOM 2183 C C . HIS A 1 291 ? 12.024 -20.271 -2.483 1.00 51.38 291 HIS A C 1
ATOM 2185 O O . HIS A 1 291 ? 12.888 -20.008 -1.645 1.00 51.38 291 HIS A O 1
ATOM 2191 N N . LEU A 1 292 ? 10.857 -20.847 -2.172 1.00 53.22 292 LEU A N 1
ATOM 2192 C CA . LEU A 1 292 ? 10.570 -21.408 -0.850 1.00 53.22 292 LEU A CA 1
ATOM 2193 C C . LEU A 1 292 ? 11.748 -22.297 -0.404 1.00 53.22 292 LEU A C 1
ATOM 2195 O O . LEU A 1 292 ? 12.079 -23.237 -1.134 1.00 53.22 292 LEU A O 1
ATOM 2199 N N . PRO A 1 293 ? 12.394 -22.025 0.746 1.00 52.06 293 PRO A N 1
ATOM 2200 C CA . PRO A 1 293 ? 13.463 -22.885 1.233 1.00 52.06 293 PRO A CA 1
ATOM 2201 C C . PRO A 1 293 ? 12.896 -24.271 1.557 1.00 52.06 293 PRO A C 1
ATOM 2203 O O . PRO A 1 293 ? 11.765 -24.388 2.035 1.00 52.06 293 PRO A O 1
ATOM 2206 N N . ALA A 1 294 ? 13.677 -25.318 1.284 1.00 50.81 294 ALA A N 1
ATOM 2207 C CA . ALA A 1 294 ? 13.249 -26.698 1.487 1.00 50.81 294 ALA A CA 1
ATOM 2208 C C . ALA A 1 294 ? 12.872 -26.944 2.959 1.00 50.81 294 ALA A C 1
ATOM 2210 O O . ALA A 1 294 ? 13.673 -26.717 3.863 1.00 50.81 294 ALA A O 1
ATOM 2211 N N . GLY A 1 295 ? 11.633 -27.376 3.187 1.00 57.59 295 GLY A N 1
ATOM 2212 C CA . GLY A 1 295 ? 11.047 -27.546 4.513 1.00 57.59 295 GLY A CA 1
ATOM 2213 C C . GLY A 1 295 ? 9.521 -27.564 4.459 1.00 57.59 295 GLY A C 1
ATOM 2214 O O . GLY A 1 295 ? 8.920 -27.230 3.436 1.00 57.59 295 GLY A O 1
ATOM 2215 N N . GLY A 1 296 ? 8.887 -27.956 5.562 1.00 61.03 296 GLY A N 1
ATOM 2216 C CA . GLY A 1 296 ? 7.435 -28.069 5.673 1.00 61.03 296 GLY A CA 1
ATOM 2217 C C . GLY A 1 296 ? 6.683 -26.731 5.650 1.00 61.03 296 GLY A C 1
ATOM 2218 O O . GLY A 1 296 ? 7.230 -25.659 5.376 1.00 61.03 296 GLY A O 1
ATOM 2219 N N . LEU A 1 297 ? 5.394 -26.779 6.008 1.00 65.50 297 LEU A N 1
ATOM 2220 C CA . LEU A 1 297 ? 4.465 -25.638 5.952 1.00 65.50 297 LEU A CA 1
ATOM 2221 C C . LEU A 1 297 ? 4.962 -24.376 6.689 1.00 65.50 297 LEU A C 1
ATOM 2223 O O . LEU A 1 297 ? 4.614 -23.264 6.296 1.00 65.50 297 LEU A O 1
ATOM 2227 N N . LEU A 1 298 ? 5.802 -24.531 7.720 1.00 69.06 298 LEU A N 1
ATOM 2228 C CA . LEU A 1 298 ? 6.426 -23.417 8.445 1.00 69.06 298 LEU A CA 1
ATOM 2229 C C . LEU A 1 298 ? 7.806 -23.010 7.895 1.00 69.06 298 LEU A C 1
ATOM 2231 O O . LEU A 1 298 ? 8.190 -21.853 8.029 1.00 69.06 298 LEU A O 1
ATOM 2235 N N . GLY A 1 299 ? 8.530 -23.900 7.209 1.00 65.81 299 GLY A N 1
ATOM 2236 C CA . GLY A 1 299 ? 9.875 -23.634 6.672 1.00 65.81 299 GLY A CA 1
ATOM 2237 C C . GLY A 1 299 ? 11.011 -23.742 7.696 1.00 65.81 299 GLY A C 1
ATOM 2238 O O . GLY A 1 299 ? 12.160 -23.500 7.345 1.00 65.81 299 GLY A O 1
ATOM 2239 N N . LEU A 1 300 ? 10.704 -24.150 8.934 1.00 68.69 300 LEU A N 1
ATOM 2240 C CA . LEU A 1 300 ? 11.694 -24.484 9.973 1.00 68.69 300 LEU A CA 1
ATOM 2241 C C . LEU A 1 300 ? 12.656 -25.602 9.521 1.00 68.69 300 LEU A C 1
ATOM 2243 O O . LEU A 1 300 ? 13.781 -25.681 10.002 1.00 68.69 300 LEU A O 1
ATOM 2247 N N . ASP A 1 301 ? 12.213 -26.390 8.537 1.00 65.94 301 ASP A N 1
ATOM 2248 C CA . ASP A 1 301 ? 12.925 -27.461 7.834 1.00 65.94 301 ASP A CA 1
ATOM 2249 C C . ASP A 1 301 ? 14.345 -27.102 7.358 1.00 65.94 301 ASP A C 1
ATOM 2251 O O . ASP A 1 301 ? 15.239 -27.939 7.263 1.00 65.94 301 ASP A O 1
ATOM 2255 N N . ALA A 1 302 ? 14.530 -25.819 7.024 1.00 63.38 302 ALA A N 1
ATOM 2256 C CA . ALA A 1 302 ? 15.619 -25.289 6.203 1.00 63.38 302 ALA A CA 1
ATOM 2257 C C . ALA A 1 302 ? 17.013 -25.263 6.869 1.00 63.38 302 ALA A C 1
ATOM 2259 O O . ALA A 1 302 ? 17.963 -24.716 6.299 1.00 63.38 302 ALA A O 1
ATOM 2260 N N . GLY A 1 303 ? 17.155 -25.812 8.078 1.00 65.00 303 GLY A N 1
ATOM 2261 C CA . GLY A 1 303 ? 18.424 -25.852 8.808 1.00 65.00 303 GLY A CA 1
ATOM 2262 C C . GLY A 1 303 ? 19.028 -24.451 9.018 1.00 65.00 303 GLY A C 1
ATOM 2263 O O . GLY A 1 303 ? 18.284 -23.498 9.234 1.00 65.00 303 GLY A O 1
ATOM 2264 N N . PRO A 1 304 ? 20.361 -24.269 8.948 1.00 59.28 304 PRO A N 1
ATOM 2265 C CA . PRO A 1 304 ? 21.001 -22.970 9.194 1.00 59.28 304 PRO A CA 1
ATOM 2266 C C . PRO A 1 304 ? 20.747 -21.901 8.110 1.00 59.28 304 PRO A C 1
ATOM 2268 O O . PRO A 1 304 ? 21.195 -20.765 8.262 1.00 59.28 304 PRO A O 1
ATOM 2271 N N . ALA A 1 305 ? 20.018 -22.206 7.027 1.00 61.88 305 ALA A N 1
ATOM 2272 C CA . ALA A 1 305 ? 19.805 -21.281 5.908 1.00 61.88 305 ALA A CA 1
ATOM 2273 C C . ALA A 1 305 ? 18.984 -20.018 6.259 1.00 61.88 305 ALA A C 1
ATOM 2275 O O . ALA A 1 305 ? 18.979 -19.061 5.485 1.00 61.88 305 ALA A O 1
ATOM 2276 N N . TRP A 1 306 ? 18.302 -19.982 7.410 1.00 63.72 306 TRP A N 1
ATOM 2277 C CA . TRP A 1 306 ? 17.602 -18.784 7.900 1.00 63.72 306 TRP A CA 1
ATOM 2278 C C . TRP A 1 306 ? 18.480 -17.843 8.739 1.00 63.72 306 TRP A C 1
ATOM 2280 O O . TRP A 1 306 ? 18.062 -16.715 8.993 1.00 63.72 306 TRP A O 1
ATOM 2290 N N . TRP A 1 307 ? 19.697 -18.250 9.122 1.00 68.12 307 TRP A N 1
ATOM 2291 C CA . TRP A 1 307 ? 20.673 -17.369 9.776 1.00 68.12 307 TRP A CA 1
ATOM 2292 C C . TRP A 1 307 ? 22.127 -17.703 9.379 1.00 68.12 307 TRP A C 1
ATOM 2294 O O . TRP A 1 307 ? 22.908 -18.199 10.196 1.00 68.12 307 TRP A O 1
ATOM 2304 N N . PRO A 1 308 ? 22.517 -17.442 8.116 1.00 67.56 308 PRO A N 1
ATOM 2305 C CA . PRO A 1 308 ? 23.906 -17.534 7.681 1.00 67.56 308 PRO A CA 1
ATOM 2306 C C . PRO A 1 308 ? 24.791 -16.500 8.394 1.00 67.56 308 PRO A C 1
ATOM 2308 O O . PRO A 1 308 ? 24.308 -15.497 8.931 1.00 67.56 308 PRO A O 1
ATOM 2311 N N . ILE A 1 309 ? 26.110 -16.720 8.334 1.00 63.38 309 ILE A N 1
ATOM 2312 C CA . ILE A 1 309 ? 27.139 -15.807 8.853 1.00 63.38 309 ILE A CA 1
ATOM 2313 C C . ILE A 1 309 ? 27.215 -14.560 7.952 1.00 63.38 309 ILE A C 1
ATOM 2315 O O . ILE A 1 309 ? 28.072 -14.432 7.083 1.00 63.38 309 ILE A O 1
ATOM 2319 N N . ALA A 1 310 ? 26.265 -13.652 8.154 1.00 70.81 310 ALA A N 1
ATOM 2320 C CA . ALA A 1 310 ? 26.111 -12.381 7.460 1.00 70.81 310 ALA A CA 1
ATOM 2321 C C . ALA A 1 310 ? 25.792 -11.267 8.471 1.00 70.81 310 ALA A C 1
ATOM 2323 O O . ALA A 1 310 ? 25.475 -11.533 9.634 1.00 70.81 310 ALA A O 1
ATOM 2324 N N . SER A 1 311 ? 25.861 -10.002 8.043 1.00 83.50 311 SER A N 1
ATOM 2325 C CA . SER A 1 311 ? 25.506 -8.885 8.927 1.00 83.50 311 SER A CA 1
ATOM 2326 C C . SER A 1 311 ? 24.022 -8.937 9.321 1.00 83.50 311 SER A C 1
ATOM 2328 O O . SER A 1 311 ? 23.178 -9.402 8.552 1.00 83.50 311 SER A O 1
ATOM 2330 N N . VAL A 1 312 ? 23.679 -8.404 10.499 1.00 83.12 312 VAL A N 1
ATOM 2331 C CA . VAL A 1 312 ? 22.278 -8.312 10.952 1.00 83.12 312 VAL A CA 1
ATOM 2332 C C . VAL A 1 312 ? 21.425 -7.516 9.955 1.00 83.12 312 VAL A C 1
ATOM 2334 O O . VAL A 1 312 ? 20.298 -7.907 9.677 1.00 83.12 312 VAL A O 1
ATOM 2337 N N . GLY A 1 313 ? 21.973 -6.452 9.354 1.00 79.56 313 GLY A N 1
ATOM 2338 C CA . GLY A 1 313 ? 21.283 -5.672 8.320 1.00 79.56 313 GLY A CA 1
ATOM 2339 C C . GLY A 1 313 ? 21.017 -6.475 7.043 1.00 79.56 313 GLY A C 1
ATOM 2340 O O . GLY A 1 313 ? 19.909 -6.432 6.522 1.00 79.56 313 GLY A O 1
ATOM 2341 N N . THR A 1 314 ? 21.994 -7.263 6.584 1.00 76.75 314 THR A N 1
ATOM 2342 C CA . THR A 1 314 ? 21.845 -8.169 5.430 1.00 76.75 314 THR A CA 1
ATOM 2343 C C . THR A 1 314 ? 20.783 -9.234 5.706 1.00 76.75 314 THR A C 1
ATOM 2345 O O . THR A 1 314 ? 19.902 -9.462 4.882 1.00 76.75 314 THR A O 1
ATOM 2348 N N . ASN A 1 315 ? 20.804 -9.846 6.896 1.00 79.38 315 ASN A N 1
ATOM 2349 C CA . ASN A 1 315 ? 19.784 -10.819 7.281 1.00 79.38 315 ASN A CA 1
ATOM 2350 C C . ASN A 1 315 ? 18.377 -10.190 7.355 1.00 79.38 315 ASN A C 1
ATOM 2352 O O . ASN A 1 315 ? 17.428 -10.799 6.881 1.00 79.38 315 ASN A O 1
ATOM 2356 N N . LEU A 1 316 ? 18.227 -8.965 7.870 1.00 82.88 316 LEU A N 1
ATOM 2357 C CA . LEU A 1 316 ? 16.920 -8.297 7.997 1.00 82.88 316 LEU A CA 1
ATOM 2358 C C . LEU A 1 316 ? 16.370 -7.653 6.708 1.00 82.88 316 LEU A C 1
ATOM 2360 O O . LEU A 1 316 ? 15.231 -7.187 6.728 1.00 82.88 316 LEU A O 1
ATOM 2364 N N . LEU A 1 317 ? 17.158 -7.569 5.628 1.00 82.06 317 LEU A N 1
ATOM 2365 C CA . LEU A 1 317 ? 16.761 -6.892 4.382 1.00 82.06 317 LEU A CA 1
ATOM 2366 C C . LEU A 1 317 ? 16.843 -7.771 3.128 1.00 82.06 317 LEU A C 1
ATOM 2368 O O . LEU A 1 317 ? 16.111 -7.507 2.175 1.00 82.06 317 LEU A O 1
ATOM 2372 N N . ASP A 1 318 ? 17.690 -8.806 3.120 1.00 76.25 318 ASP A N 1
ATOM 2373 C CA . ASP A 1 318 ? 17.964 -9.634 1.936 1.00 76.25 318 ASP A CA 1
ATOM 2374 C C . ASP A 1 318 ? 17.721 -11.140 2.156 1.00 76.25 318 ASP A C 1
ATOM 2376 O O . ASP A 1 318 ? 17.554 -11.882 1.186 1.00 76.25 318 ASP A O 1
ATOM 2380 N N . ASN A 1 319 ? 17.660 -11.632 3.402 1.00 80.31 319 ASN A N 1
ATOM 2381 C CA . ASN A 1 319 ? 17.500 -13.066 3.662 1.00 80.31 319 ASN A CA 1
ATOM 2382 C C . ASN A 1 319 ? 16.046 -13.531 3.464 1.00 80.31 319 ASN A C 1
ATOM 2384 O O . ASN A 1 319 ? 15.220 -13.531 4.378 1.00 80.31 319 ASN A O 1
ATOM 2388 N N . ALA A 1 320 ? 15.766 -14.012 2.254 1.00 79.31 320 ALA A N 1
ATOM 2389 C CA . ALA A 1 320 ? 14.484 -14.585 1.862 1.00 79.31 320 ALA A CA 1
ATOM 2390 C C . ALA A 1 320 ? 13.985 -15.709 2.789 1.00 79.31 320 ALA A C 1
ATOM 2392 O O . ALA A 1 320 ? 12.794 -15.757 3.099 1.00 79.31 320 ALA A O 1
ATOM 2393 N N . SER A 1 321 ? 14.870 -16.594 3.262 1.00 78.81 321 SER A N 1
ATOM 2394 C CA . SER A 1 321 ? 14.510 -17.688 4.177 1.00 78.81 321 SER A CA 1
ATOM 2395 C C . SER A 1 321 ? 14.019 -17.146 5.519 1.00 78.81 321 SER A C 1
ATOM 2397 O O . SER A 1 321 ? 12.987 -17.590 6.028 1.00 78.81 321 SER A O 1
ATOM 2399 N N . LEU A 1 322 ? 14.711 -16.135 6.058 1.00 82.31 322 LEU A N 1
ATOM 2400 C CA . LEU A 1 322 ? 14.287 -15.434 7.267 1.00 82.31 322 LEU A CA 1
ATOM 2401 C C . LEU A 1 322 ? 12.953 -14.713 7.043 1.00 82.31 322 LEU A C 1
ATOM 2403 O O . LEU A 1 322 ? 12.059 -14.845 7.875 1.00 82.31 322 LEU A O 1
ATOM 2407 N N . HIS A 1 323 ? 12.771 -14.016 5.915 1.00 86.38 323 HIS A N 1
ATOM 2408 C CA . HIS A 1 323 ? 11.501 -13.356 5.589 1.00 86.38 323 HIS A CA 1
ATOM 2409 C C . HIS A 1 323 ? 10.337 -14.355 5.490 1.00 86.38 323 HIS A C 1
ATOM 2411 O O . HIS A 1 323 ? 9.275 -14.103 6.058 1.00 86.38 323 HIS A O 1
ATOM 2417 N N . HIS A 1 324 ? 10.528 -15.508 4.835 1.00 83.94 324 HIS A N 1
ATOM 2418 C CA . HIS A 1 324 ? 9.520 -16.572 4.741 1.00 83.94 324 HIS A CA 1
ATOM 2419 C C . HIS A 1 324 ? 9.102 -17.093 6.125 1.00 83.94 324 HIS A C 1
ATOM 2421 O O . HIS A 1 324 ? 7.906 -17.168 6.420 1.00 83.94 324 HIS A O 1
ATOM 2427 N N . ILE A 1 325 ? 10.069 -17.442 6.979 1.00 84.19 325 ILE A N 1
ATOM 2428 C CA . ILE A 1 325 ? 9.806 -17.990 8.319 1.00 84.19 325 ILE A CA 1
ATOM 2429 C C . ILE A 1 325 ? 9.192 -16.921 9.229 1.00 84.19 325 ILE A C 1
ATOM 2431 O O . ILE A 1 325 ? 8.172 -17.172 9.871 1.00 84.19 325 ILE A O 1
ATOM 2435 N N . ALA A 1 326 ? 9.751 -15.709 9.248 1.00 88.38 326 ALA A N 1
ATOM 2436 C CA . ALA A 1 326 ? 9.246 -14.608 10.061 1.00 88.38 326 ALA A CA 1
ATOM 2437 C C . ALA A 1 326 ? 7.820 -14.202 9.654 1.00 88.38 326 ALA A C 1
ATOM 2439 O O . ALA A 1 326 ? 7.000 -13.931 10.527 1.00 88.38 326 ALA A O 1
ATOM 2440 N N . HIS A 1 327 ? 7.488 -14.214 8.357 1.00 91.06 327 HIS A N 1
ATOM 2441 C CA . HIS A 1 327 ? 6.129 -13.944 7.881 1.00 91.06 327 HIS A CA 1
ATOM 2442 C C . HIS A 1 327 ? 5.153 -15.045 8.329 1.00 91.06 327 HIS A C 1
ATOM 2444 O O . HIS A 1 327 ? 4.075 -14.753 8.840 1.00 91.06 327 HIS A O 1
ATOM 2450 N N . ARG A 1 328 ? 5.545 -16.323 8.232 1.00 89.19 328 ARG A N 1
ATOM 2451 C CA . ARG A 1 328 ? 4.727 -17.458 8.702 1.00 89.19 328 ARG A CA 1
ATOM 2452 C C . ARG A 1 328 ? 4.492 -17.419 10.218 1.00 89.19 328 ARG A C 1
ATOM 2454 O O . ARG A 1 328 ? 3.353 -17.551 10.659 1.00 89.19 328 ARG A O 1
ATOM 2461 N N . ILE A 1 329 ? 5.532 -17.168 11.016 1.00 90.56 329 ILE A N 1
ATOM 2462 C CA . ILE A 1 329 ? 5.417 -17.022 12.479 1.00 90.56 329 ILE A CA 1
ATOM 2463 C C . ILE A 1 329 ? 4.598 -15.772 12.839 1.00 90.56 329 ILE A C 1
ATOM 2465 O O . ILE A 1 329 ? 3.714 -15.840 13.692 1.00 90.56 329 ILE A O 1
ATOM 2469 N N . GLY A 1 330 ? 4.827 -14.644 12.163 1.00 94.25 330 GLY A N 1
ATOM 2470 C CA . GLY A 1 330 ? 4.081 -13.403 12.371 1.00 94.25 330 GLY A CA 1
ATOM 2471 C C . GLY A 1 330 ? 2.586 -13.541 12.065 1.00 94.25 330 GLY A C 1
ATOM 2472 O O . GLY A 1 330 ? 1.762 -13.029 12.822 1.00 94.25 330 GLY A O 1
ATOM 2473 N N . ALA A 1 331 ? 2.218 -14.306 11.032 1.00 94.38 331 ALA A N 1
ATOM 2474 C CA . ALA A 1 331 ? 0.826 -14.640 10.731 1.00 94.38 331 ALA A CA 1
ATOM 2475 C C . ALA A 1 331 ? 0.165 -15.445 11.866 1.00 94.38 331 ALA A C 1
ATOM 2477 O O . ALA A 1 331 ? -0.952 -15.123 12.274 1.00 94.38 331 ALA A O 1
ATOM 2478 N N . LEU A 1 332 ? 0.869 -16.436 12.431 1.00 95.12 332 LEU A N 1
ATOM 2479 C CA . LEU A 1 332 ? 0.390 -17.195 13.594 1.00 95.12 332 LEU A CA 1
ATOM 2480 C C . LEU A 1 332 ? 0.236 -16.307 14.840 1.00 95.12 332 LEU A C 1
ATOM 2482 O O . LEU A 1 332 ? -0.751 -16.438 15.562 1.00 95.12 332 LEU A O 1
ATOM 2486 N N . VAL A 1 333 ? 1.157 -15.364 15.069 1.00 96.31 333 VAL A N 1
ATOM 2487 C CA . VAL A 1 333 ? 1.055 -14.382 16.165 1.00 96.31 333 VAL A CA 1
ATOM 2488 C C . VAL A 1 333 ? -0.148 -13.452 15.971 1.00 96.31 333 VAL A C 1
ATOM 2490 O O . VAL A 1 333 ? -0.903 -13.240 16.919 1.00 96.31 333 VAL A O 1
ATOM 2493 N N . VAL A 1 334 ? -0.388 -12.938 14.759 1.00 97.44 334 VAL A N 1
ATOM 2494 C CA . VAL A 1 334 ? -1.577 -12.119 14.451 1.00 97.44 334 VAL A CA 1
ATOM 2495 C C . VAL A 1 334 ? -2.867 -12.917 14.665 1.00 97.44 334 VAL A C 1
ATOM 2497 O O . VAL A 1 334 ? -3.778 -12.422 15.330 1.00 97.44 334 VAL A O 1
ATOM 2500 N N . ALA A 1 335 ? -2.935 -14.165 14.193 1.00 96.62 335 ALA A N 1
ATOM 2501 C CA . ALA A 1 335 ? -4.084 -15.040 14.424 1.00 96.62 335 ALA A CA 1
ATOM 2502 C C . ALA A 1 335 ? -4.326 -15.287 15.925 1.00 96.62 335 ALA A C 1
ATOM 2504 O O . ALA A 1 335 ? -5.446 -15.111 16.404 1.00 96.62 335 ALA A O 1
ATOM 2505 N N . ALA A 1 336 ? -3.278 -15.606 16.692 1.00 96.69 336 ALA A N 1
ATOM 2506 C CA . ALA A 1 336 ? -3.368 -15.807 18.137 1.00 96.69 336 ALA A CA 1
ATOM 2507 C C . ALA A 1 336 ? -3.834 -14.543 18.883 1.00 96.69 336 ALA A C 1
ATOM 2509 O O . ALA A 1 336 ? -4.665 -14.640 19.787 1.00 96.69 336 ALA A O 1
ATOM 2510 N N . LEU A 1 337 ? -3.365 -13.353 18.487 1.00 96.56 337 LEU A N 1
ATOM 2511 C CA . LEU A 1 337 ? -3.798 -12.072 19.058 1.00 96.56 337 LEU A CA 1
ATOM 2512 C C . LEU A 1 337 ? -5.278 -11.773 18.773 1.00 96.56 337 LEU A C 1
ATOM 2514 O O . LEU A 1 337 ? -5.988 -11.313 19.668 1.00 96.56 337 LEU A O 1
ATOM 2518 N N . ILE A 1 338 ? -5.756 -12.060 17.557 1.00 94.88 338 ILE A N 1
ATOM 2519 C CA . ILE A 1 338 ? -7.166 -11.884 17.171 1.00 94.88 338 ILE A CA 1
ATOM 2520 C C . ILE A 1 338 ? -8.059 -12.868 17.937 1.00 94.88 338 ILE A C 1
ATOM 2522 O O . ILE A 1 338 ? -9.059 -12.451 18.520 1.00 94.88 338 ILE A O 1
ATOM 2526 N N . ILE A 1 339 ? -7.672 -14.146 18.013 1.00 94.31 339 ILE A N 1
ATOM 2527 C CA . ILE A 1 339 ? -8.406 -15.184 18.755 1.00 94.31 339 ILE A CA 1
ATOM 2528 C C . ILE A 1 339 ? -8.450 -14.851 20.254 1.00 94.31 339 ILE A C 1
ATOM 2530 O O . ILE A 1 339 ? -9.522 -14.879 20.857 1.00 94.31 339 ILE A O 1
ATOM 2534 N N . ALA A 1 340 ? -7.321 -14.463 20.857 1.00 93.50 340 ALA A N 1
ATOM 2535 C CA . ALA A 1 340 ? -7.273 -14.033 22.254 1.00 93.50 340 ALA A CA 1
ATOM 2536 C C . ALA A 1 340 ? -8.144 -12.790 22.499 1.00 93.50 340 ALA A C 1
ATOM 2538 O O . ALA A 1 340 ? -8.881 -12.742 23.485 1.00 93.50 340 ALA A O 1
ATOM 2539 N N . GLY A 1 341 ? -8.111 -11.814 21.584 1.00 90.94 341 GLY A N 1
ATOM 2540 C CA . GLY A 1 341 ? -8.978 -10.638 21.608 1.00 90.94 341 GLY A CA 1
ATOM 2541 C C . GLY A 1 341 ? -10.464 -11.003 21.572 1.00 90.94 341 GLY A C 1
ATOM 2542 O O . GLY A 1 341 ? -11.219 -10.532 22.417 1.00 90.94 341 GLY A O 1
ATOM 2543 N N . LEU A 1 342 ? -10.873 -11.888 20.658 1.00 90.38 342 LEU A N 1
ATOM 2544 C CA . LEU A 1 342 ? -12.254 -12.361 20.512 1.00 90.38 342 LEU A CA 1
ATOM 2545 C C . LEU A 1 342 ? -12.739 -13.134 21.751 1.00 90.38 342 LEU A C 1
ATOM 2547 O O . LEU A 1 342 ? -13.825 -12.857 22.263 1.00 90.38 342 LEU A O 1
ATOM 2551 N N . VAL A 1 343 ? -11.924 -14.054 22.280 1.00 91.88 343 VAL A N 1
ATOM 2552 C CA . VAL A 1 343 ? -12.245 -14.827 23.493 1.00 91.88 343 VAL A CA 1
ATOM 2553 C C . VAL A 1 343 ? -12.366 -13.915 24.717 1.00 91.88 343 VAL A C 1
ATOM 2555 O O . VAL A 1 343 ? -13.293 -14.079 25.511 1.00 91.88 343 VAL A O 1
ATOM 2558 N N . ILE A 1 344 ? -11.471 -12.935 24.875 1.00 89.62 344 ILE A N 1
ATOM 2559 C CA . ILE A 1 344 ? -11.519 -11.979 25.991 1.00 89.62 344 ILE A CA 1
ATOM 2560 C C . ILE A 1 344 ? -12.712 -11.027 25.849 1.00 89.62 344 ILE A C 1
ATOM 2562 O O . ILE A 1 344 ? -13.410 -10.806 26.837 1.00 89.62 344 ILE A O 1
ATOM 2566 N N . ALA A 1 345 ? -13.001 -10.537 24.641 1.00 85.62 345 ALA A N 1
ATOM 2567 C CA . ALA A 1 345 ? -14.168 -9.704 24.360 1.00 85.62 345 ALA A CA 1
ATOM 2568 C C . ALA A 1 345 ? -15.483 -10.438 24.682 1.00 85.62 345 ALA A C 1
ATOM 2570 O O . ALA A 1 345 ? -16.361 -9.885 25.343 1.00 85.62 345 ALA A O 1
ATOM 2571 N N . HIS A 1 346 ? -15.609 -11.708 24.287 1.00 85.94 346 HIS A N 1
ATOM 2572 C CA . HIS A 1 346 ? -16.788 -12.510 24.609 1.00 85.94 346 HIS A CA 1
ATOM 2573 C C . HIS A 1 346 ? -16.907 -12.782 26.121 1.00 85.94 346 HIS A C 1
ATOM 2575 O O . HIS A 1 346 ? -17.951 -12.511 26.708 1.00 85.94 346 HIS A O 1
ATOM 2581 N N . ARG A 1 347 ? -15.822 -13.224 26.779 1.00 88.00 347 ARG A N 1
ATOM 2582 C CA . ARG A 1 347 ? -15.803 -13.534 28.226 1.00 88.00 347 ARG A CA 1
ATOM 2583 C C . ARG A 1 347 ? -16.007 -12.326 29.148 1.00 88.00 347 ARG A C 1
ATOM 2585 O O . ARG A 1 347 ? -16.271 -12.527 30.328 1.00 88.00 347 ARG A O 1
ATOM 2592 N N . ARG A 1 348 ? -15.840 -11.095 28.654 1.00 83.75 348 ARG A N 1
ATOM 2593 C CA . ARG A 1 348 ? -15.986 -9.854 29.441 1.00 83.75 348 ARG A CA 1
ATOM 2594 C C . ARG A 1 348 ? -17.244 -9.050 29.116 1.00 83.75 348 ARG A C 1
ATOM 2596 O O . ARG A 1 348 ? -17.411 -7.973 29.676 1.00 83.75 348 ARG A O 1
ATOM 2603 N N . GLY A 1 349 ? -18.111 -9.547 28.230 1.00 79.88 349 GLY A N 1
ATOM 2604 C CA . GLY A 1 349 ? -19.301 -8.805 27.803 1.00 79.88 349 GLY A CA 1
ATOM 2605 C C . GLY A 1 349 ? -18.964 -7.529 27.023 1.00 79.88 349 GLY A C 1
ATOM 2606 O O . GLY A 1 349 ? -19.675 -6.537 27.138 1.00 79.88 349 GLY A O 1
ATOM 2607 N N . ALA A 1 350 ? -17.868 -7.537 26.257 1.00 78.75 350 ALA A N 1
ATOM 2608 C CA . ALA A 1 350 ? -17.443 -6.389 25.461 1.00 78.75 350 ALA A CA 1
ATOM 2609 C C . ALA A 1 350 ? -18.524 -5.956 24.445 1.00 78.75 350 ALA A C 1
ATOM 2611 O O . ALA A 1 350 ? -19.292 -6.811 23.982 1.00 78.75 350 ALA A O 1
ATOM 2612 N N . PRO A 1 351 ? -18.542 -4.667 24.042 1.00 75.56 351 PRO A N 1
ATOM 2613 C CA . PRO A 1 351 ? -19.469 -4.107 23.061 1.00 75.56 351 PRO A CA 1
ATOM 2614 C C . PRO A 1 351 ? -19.761 -5.013 21.865 1.00 75.56 351 PRO A C 1
ATOM 2616 O O . PRO A 1 351 ? -18.837 -5.525 21.229 1.00 75.56 351 PRO A O 1
ATOM 2619 N N . GLU A 1 352 ? -21.038 -5.156 21.501 1.00 81.75 352 GLU A N 1
ATOM 2620 C CA . GLU A 1 352 ? -21.457 -6.005 20.378 1.00 81.75 352 GLU A CA 1
ATOM 2621 C C . GLU A 1 352 ? -20.721 -5.635 19.084 1.00 81.75 352 GLU A C 1
ATOM 2623 O O . GLU A 1 352 ? -20.135 -6.501 18.440 1.00 81.75 352 GLU A O 1
ATOM 2628 N N . ARG A 1 353 ? -20.631 -4.338 18.762 1.00 79.94 353 ARG A N 1
ATOM 2629 C CA . ARG A 1 353 ? -19.858 -3.833 17.614 1.00 79.94 353 ARG A CA 1
ATOM 2630 C C . ARG A 1 353 ? -18.390 -4.271 17.634 1.00 79.94 353 ARG A C 1
ATOM 2632 O O . ARG A 1 353 ? -17.850 -4.628 16.591 1.00 79.94 353 ARG A O 1
ATOM 2639 N N . ALA A 1 354 ? -17.750 -4.288 18.805 1.00 78.38 354 ALA A N 1
ATOM 2640 C CA . ALA A 1 354 ? -16.365 -4.736 18.941 1.00 78.38 354 ALA A CA 1
ATOM 2641 C C . ALA A 1 354 ? -16.241 -6.262 18.801 1.00 78.38 354 ALA A C 1
ATOM 2643 O O . ALA A 1 354 ? -15.311 -6.742 18.155 1.00 78.38 354 ALA A O 1
ATOM 2644 N N . ARG A 1 355 ? -17.201 -7.029 19.339 1.00 84.19 355 ARG A N 1
ATOM 2645 C CA . ARG A 1 355 ? -17.294 -8.487 19.146 1.00 84.19 355 ARG A CA 1
ATOM 2646 C C . ARG A 1 355 ? -17.513 -8.853 17.675 1.00 84.19 355 ARG A C 1
ATOM 2648 O O . ARG A 1 355 ? -16.829 -9.742 17.179 1.00 84.19 355 ARG A O 1
ATOM 2655 N N . LEU A 1 356 ? -18.406 -8.152 16.975 1.00 87.88 356 LEU A N 1
ATOM 2656 C CA . LEU A 1 356 ? -18.661 -8.329 15.542 1.00 87.88 356 LEU A CA 1
ATOM 2657 C C . LEU A 1 356 ? -17.414 -8.000 14.713 1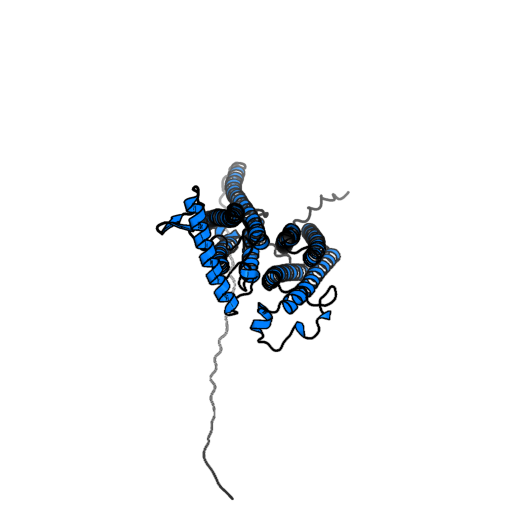.00 87.88 356 LEU A C 1
ATOM 2659 O O . LEU A 1 356 ? -16.997 -8.817 13.896 1.00 87.88 356 LEU A O 1
ATOM 2663 N N . ALA A 1 357 ? -16.760 -6.862 14.968 1.00 86.81 357 ALA A N 1
ATOM 2664 C CA . ALA A 1 357 ? -15.531 -6.490 14.268 1.00 86.81 357 ALA A CA 1
ATOM 2665 C C . ALA A 1 357 ? -14.378 -7.487 14.516 1.00 86.81 357 ALA A C 1
ATOM 2667 O O . ALA A 1 357 ? -13.623 -7.793 13.595 1.00 86.81 357 ALA A O 1
ATOM 2668 N N . LEU A 1 358 ? -14.272 -8.057 15.724 1.00 87.81 358 LEU A N 1
ATOM 2669 C CA . LEU A 1 358 ? -13.319 -9.131 16.028 1.00 87.81 358 LEU A CA 1
ATOM 2670 C C . LEU A 1 358 ? -13.690 -10.472 15.379 1.00 87.81 358 LEU A C 1
ATOM 2672 O O . LEU A 1 358 ? -12.794 -11.197 14.955 1.00 87.81 358 LEU A O 1
ATOM 2676 N N . GLY A 1 359 ? -14.981 -10.788 15.244 1.00 91.81 359 GLY A N 1
ATOM 2677 C CA . GLY A 1 359 ? -15.451 -11.943 14.474 1.00 91.81 359 GLY A CA 1
ATOM 2678 C C . GLY A 1 359 ? -15.094 -11.822 12.989 1.00 91.81 359 GLY A C 1
ATOM 2679 O O . GLY A 1 359 ? -14.515 -12.742 12.418 1.00 91.81 359 GLY A O 1
ATOM 2680 N N . VAL A 1 360 ? -15.335 -10.650 12.391 1.00 94.12 360 VAL A N 1
ATOM 2681 C CA . VAL A 1 360 ? -14.938 -10.330 11.008 1.00 94.12 360 VAL A CA 1
ATOM 2682 C C . VAL A 1 360 ? -13.416 -10.399 10.834 1.00 94.12 360 VAL A C 1
ATOM 2684 O O . VAL A 1 360 ? -12.942 -11.005 9.875 1.00 94.12 360 VAL A O 1
ATOM 2687 N N . ALA A 1 361 ? -12.633 -9.864 11.779 1.00 94.75 361 ALA A N 1
ATOM 2688 C CA . ALA A 1 361 ? -11.175 -10.012 11.775 1.00 94.75 361 ALA A CA 1
ATOM 2689 C C . ALA A 1 361 ? -10.731 -11.486 11.885 1.00 94.75 361 ALA A C 1
ATOM 2691 O O . ALA A 1 361 ? -9.761 -11.877 11.239 1.00 94.75 361 ALA A O 1
ATOM 2692 N N . GLY A 1 362 ? -11.458 -12.314 12.646 1.00 94.94 362 GLY A N 1
ATOM 2693 C CA . GLY A 1 362 ? -11.267 -13.766 12.721 1.00 94.94 362 GLY A CA 1
ATOM 2694 C C . GLY A 1 362 ? -11.474 -14.460 11.370 1.00 94.94 362 GLY A C 1
ATOM 2695 O O . GLY A 1 362 ? -10.607 -15.207 10.915 1.00 94.94 362 GLY A O 1
ATOM 2696 N N . THR A 1 363 ? -12.572 -14.152 10.677 1.00 95.69 363 THR A N 1
ATOM 2697 C CA . THR A 1 363 ? -12.832 -14.642 9.313 1.00 95.69 363 THR A CA 1
ATOM 2698 C C . THR A 1 363 ? -11.745 -14.187 8.337 1.00 95.69 363 THR A C 1
ATOM 2700 O O . THR A 1 363 ? -11.241 -14.983 7.544 1.00 95.69 363 THR A O 1
ATOM 2703 N N . PHE A 1 364 ? -11.328 -12.920 8.408 1.00 97.19 364 PHE A N 1
ATOM 2704 C CA . PHE A 1 364 ? -10.311 -12.375 7.512 1.00 97.19 364 PHE A CA 1
ATOM 2705 C C . PHE A 1 364 ? -8.902 -12.916 7.788 1.00 97.19 364 PHE A C 1
ATOM 2707 O O . PHE A 1 364 ? -8.172 -13.130 6.825 1.00 97.19 364 PHE A O 1
ATOM 2714 N N . VAL A 1 365 ? -8.516 -13.223 9.035 1.00 96.69 365 VAL A N 1
ATOM 2715 C CA . VAL A 1 365 ? -7.216 -13.872 9.301 1.00 96.69 365 VAL A CA 1
ATOM 2716 C C . VAL A 1 365 ? -7.200 -15.348 8.869 1.00 96.69 365 VAL A C 1
ATOM 2718 O O . VAL A 1 365 ? -6.180 -15.826 8.376 1.00 96.69 365 VAL A O 1
ATOM 2721 N N . ALA A 1 366 ? -8.337 -16.051 8.937 1.00 95.94 366 ALA A N 1
ATOM 2722 C CA . ALA A 1 366 ? -8.467 -17.397 8.370 1.00 95.94 366 ALA A CA 1
ATOM 2723 C C . ALA A 1 366 ? -8.341 -17.386 6.833 1.00 95.94 366 ALA A C 1
ATOM 2725 O O . ALA A 1 366 ? -7.545 -18.135 6.265 1.00 95.94 366 ALA A O 1
ATOM 2726 N N . LEU A 1 367 ? -9.053 -16.480 6.152 1.00 97.31 367 LEU A N 1
ATOM 2727 C CA . LEU A 1 367 ? -8.944 -16.297 4.699 1.00 97.31 367 LEU A CA 1
ATOM 2728 C C . LEU A 1 367 ? -7.546 -15.806 4.270 1.00 97.31 367 LEU A C 1
ATOM 2730 O O . LEU A 1 367 ? -7.046 -16.221 3.226 1.00 97.31 367 LEU A O 1
ATOM 2734 N N . GLN A 1 368 ? -6.874 -14.984 5.085 1.00 96.94 368 GLN A N 1
ATOM 2735 C CA . GLN A 1 368 ? -5.470 -14.607 4.881 1.00 96.94 368 GLN A CA 1
ATOM 2736 C C . GLN A 1 368 ? -4.534 -15.816 4.896 1.00 96.94 368 GLN A C 1
ATOM 2738 O O . GLN A 1 368 ? -3.667 -15.900 4.028 1.00 96.94 368 GLN A O 1
ATOM 2743 N N . ALA A 1 369 ? -4.714 -16.753 5.833 1.00 93.75 369 ALA A N 1
ATOM 2744 C CA . ALA A 1 369 ? -3.916 -17.974 5.887 1.00 93.75 369 ALA A CA 1
ATOM 2745 C C . ALA A 1 369 ? -4.122 -18.839 4.631 1.00 93.75 369 ALA A C 1
ATOM 2747 O O . ALA A 1 369 ? -3.142 -19.267 4.023 1.00 93.75 369 ALA A O 1
ATOM 2748 N N . VAL A 1 370 ? -5.371 -19.020 4.182 1.00 94.25 370 VAL A N 1
ATOM 2749 C CA . VAL A 1 370 ? -5.686 -19.743 2.934 1.00 94.25 370 VAL A CA 1
ATOM 2750 C C . VAL A 1 370 ? -5.023 -19.077 1.723 1.00 94.25 370 VAL A C 1
ATOM 2752 O O . VAL A 1 370 ? -4.323 -19.746 0.965 1.00 94.25 370 VAL A O 1
ATOM 2755 N N . LEU A 1 371 ? -5.173 -17.758 1.562 1.00 94.62 371 LEU A N 1
ATOM 2756 C CA . LEU 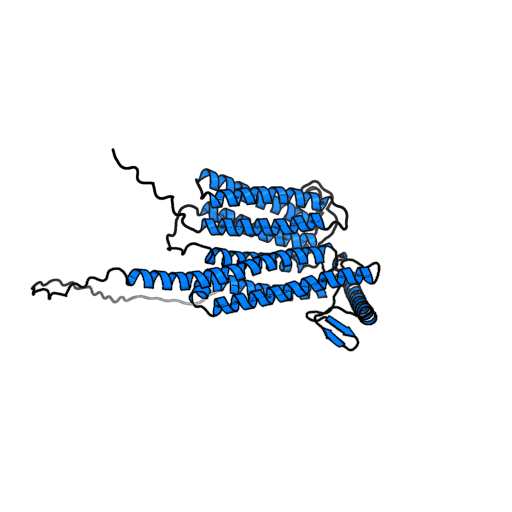A 1 371 ? -4.585 -17.008 0.445 1.00 94.62 371 LEU A CA 1
ATOM 2757 C C . LEU A 1 371 ? -3.047 -16.955 0.491 1.00 94.62 371 LEU A C 1
ATOM 2759 O O . LEU A 1 371 ? -2.403 -16.973 -0.557 1.00 94.62 371 LEU A O 1
ATOM 2763 N N . GLY A 1 372 ? -2.448 -16.926 1.684 1.00 91.50 372 GLY A N 1
ATOM 2764 C CA . GLY A 1 372 ? -0.995 -16.961 1.872 1.00 91.50 372 GLY A CA 1
ATOM 2765 C C . GLY A 1 372 ? -0.389 -18.332 1.557 1.00 91.50 372 GLY A C 1
ATOM 2766 O O . GLY A 1 372 ? 0.660 -18.410 0.921 1.00 91.50 372 GLY A O 1
ATOM 2767 N N . ILE A 1 373 ? -1.078 -19.419 1.925 1.00 88.25 373 ILE A N 1
ATOM 2768 C CA . ILE A 1 373 ? -0.700 -20.787 1.535 1.00 88.25 373 ILE A CA 1
ATOM 2769 C C . ILE A 1 373 ? -0.856 -20.963 0.020 1.00 88.25 373 ILE A C 1
ATOM 2771 O O . ILE A 1 373 ? 0.080 -21.420 -0.632 1.00 88.25 373 ILE A O 1
ATOM 2775 N N . ALA A 1 374 ? -1.984 -20.527 -0.553 1.00 89.31 374 ALA A N 1
ATOM 2776 C CA . ALA A 1 374 ? -2.224 -20.566 -1.995 1.00 89.31 374 ALA A CA 1
ATOM 2777 C C . ALA A 1 374 ? -1.143 -19.792 -2.777 1.00 89.31 374 ALA A C 1
ATOM 2779 O O . ALA A 1 374 ? -0.565 -20.324 -3.720 1.00 89.31 374 ALA A O 1
ATOM 2780 N N . THR A 1 375 ? -0.775 -18.588 -2.324 1.00 85.88 375 THR A N 1
ATOM 2781 C CA . THR A 1 375 ? 0.325 -17.779 -2.893 1.00 85.88 375 THR A CA 1
ATOM 2782 C C . THR A 1 375 ? 1.661 -18.537 -2.958 1.00 85.88 375 THR A C 1
ATOM 2784 O O . THR A 1 375 ? 2.473 -18.259 -3.837 1.00 85.88 375 THR A O 1
ATOM 2787 N N . GLY A 1 376 ? 1.899 -19.503 -2.063 1.00 78.94 376 GLY A N 1
ATOM 2788 C CA . GLY A 1 376 ? 3.106 -20.333 -2.057 1.00 78.94 376 GLY A CA 1
ATOM 2789 C C . GLY A 1 376 ? 3.098 -21.527 -3.022 1.00 78.94 376 GLY A C 1
ATOM 2790 O O . GLY A 1 376 ? 4.161 -22.096 -3.252 1.00 78.94 376 GLY A O 1
ATOM 2791 N N . VAL A 1 377 ? 1.943 -21.916 -3.575 1.00 82.56 377 VAL A N 1
ATOM 2792 C CA . VAL A 1 377 ? 1.803 -23.089 -4.469 1.00 82.56 377 VAL A CA 1
ATOM 2793 C C . VAL A 1 377 ? 1.342 -22.743 -5.889 1.00 82.56 377 VAL A C 1
ATOM 2795 O O . VAL A 1 377 ? 1.360 -23.609 -6.760 1.00 82.56 377 VAL A O 1
ATOM 2798 N N . MET A 1 378 ? 0.935 -21.497 -6.142 1.00 82.31 378 MET A N 1
ATOM 2799 C CA . MET A 1 378 ? 0.507 -21.055 -7.472 1.00 82.31 378 MET A CA 1
ATOM 2800 C C . MET A 1 378 ? 1.677 -20.926 -8.473 1.00 82.31 378 MET A C 1
ATOM 2802 O O . MET A 1 378 ? 2.817 -20.681 -8.064 1.00 82.31 378 MET A O 1
ATOM 2806 N N . PRO A 1 379 ? 1.416 -21.046 -9.792 1.00 82.25 379 PRO A N 1
ATOM 2807 C CA . PRO A 1 379 ? 2.435 -20.887 -10.828 1.00 82.25 379 PRO A CA 1
ATOM 2808 C C . PRO A 1 379 ? 3.144 -19.525 -10.810 1.00 82.25 379 PRO A C 1
ATOM 2810 O O . PRO A 1 379 ? 2.579 -18.494 -10.436 1.00 82.25 379 PRO A O 1
ATOM 2813 N N . LYS A 1 380 ? 4.390 -19.494 -11.301 1.00 77.81 380 LYS A N 1
ATOM 2814 C CA . LYS A 1 380 ? 5.108 -18.235 -11.550 1.00 77.81 380 LYS A CA 1
ATOM 2815 C C . LYS A 1 380 ? 4.343 -17.419 -12.598 1.00 77.81 380 LYS A C 1
ATOM 2817 O O . LYS A 1 380 ? 4.086 -17.918 -13.685 1.00 77.81 380 LYS A O 1
ATOM 2822 N N . GLY A 1 381 ? 4.016 -16.171 -12.263 1.00 77.69 381 GLY A N 1
ATOM 2823 C CA . GLY A 1 381 ? 3.205 -15.279 -13.101 1.00 77.69 381 GLY A CA 1
ATOM 2824 C C . GLY A 1 381 ? 1.759 -15.106 -12.625 1.00 77.69 381 GLY A C 1
ATOM 2825 O O . GLY A 1 381 ? 1.098 -14.186 -13.088 1.00 77.69 381 GLY A O 1
ATOM 2826 N N . GLU A 1 382 ? 1.283 -15.911 -11.669 1.00 88.44 382 GLU A N 1
ATOM 2827 C CA . GLU A 1 382 ? -0.055 -15.746 -11.088 1.00 88.44 382 GLU A CA 1
ATOM 2828 C C . GLU A 1 382 ? -0.181 -14.417 -10.313 1.00 88.44 382 GLU A C 1
ATOM 2830 O O . GLU A 1 382 ? 0.627 -14.112 -9.429 1.00 88.44 382 GLU A O 1
ATOM 2835 N N . VAL A 1 383 ? -1.202 -13.618 -10.651 1.00 91.31 383 VAL A N 1
ATOM 2836 C CA . VAL A 1 383 ? -1.411 -12.256 -10.116 1.00 91.31 383 VAL A CA 1
ATOM 2837 C C . VAL A 1 383 ? -2.598 -12.169 -9.157 1.00 91.31 383 VAL A C 1
ATOM 2839 O O . VAL A 1 383 ? -2.512 -11.443 -8.164 1.00 91.31 383 VAL A O 1
ATOM 2842 N N . ALA A 1 384 ? -3.696 -12.881 -9.411 1.00 95.06 384 ALA A N 1
ATOM 2843 C CA . ALA A 1 384 ? -4.947 -12.705 -8.681 1.00 95.06 384 ALA A CA 1
ATOM 2844 C C . ALA A 1 384 ? -4.848 -13.203 -7.233 1.00 95.06 384 ALA A C 1
ATOM 2846 O O . ALA A 1 384 ? -5.252 -12.483 -6.320 1.00 95.06 384 ALA A O 1
ATOM 2847 N N . VAL A 1 385 ? -4.257 -14.378 -6.989 1.00 94.81 385 VAL A N 1
ATOM 2848 C CA . VAL A 1 385 ? -4.115 -14.922 -5.623 1.00 94.81 385 VAL A CA 1
ATOM 2849 C C . VAL A 1 385 ? -3.200 -14.053 -4.734 1.00 94.81 385 VAL A C 1
ATOM 2851 O O . VAL A 1 385 ? -3.645 -13.664 -3.647 1.00 94.81 385 VAL A O 1
ATOM 2854 N N . PRO A 1 386 ? -1.985 -13.638 -5.164 1.00 93.44 386 PRO A N 1
ATOM 2855 C CA . PRO A 1 386 ? -1.151 -12.732 -4.370 1.00 93.44 386 PRO A CA 1
ATOM 2856 C C . PRO A 1 386 ? -1.759 -11.329 -4.209 1.00 93.44 386 PRO A C 1
ATOM 2858 O O . PRO A 1 386 ? -1.540 -10.681 -3.183 1.00 93.44 386 PRO A O 1
ATOM 2861 N N . LEU A 1 387 ? -2.537 -10.849 -5.189 1.00 95.94 387 LEU A N 1
ATOM 2862 C CA . LEU A 1 387 ? -3.239 -9.568 -5.089 1.00 95.94 387 LEU A CA 1
ATOM 2863 C C . LEU A 1 387 ? -4.420 -9.635 -4.112 1.00 95.94 387 LEU A C 1
ATOM 2865 O O . LEU A 1 387 ? -4.589 -8.720 -3.311 1.00 95.94 387 LEU A O 1
ATOM 2869 N N . ALA A 1 388 ? -5.190 -10.725 -4.107 1.00 97.69 388 ALA A N 1
ATOM 2870 C CA . ALA A 1 388 ? -6.253 -10.959 -3.130 1.00 97.69 388 ALA A CA 1
ATOM 2871 C C . ALA A 1 388 ? -5.692 -11.065 -1.701 1.00 97.69 388 ALA A C 1
ATOM 2873 O O . ALA A 1 388 ? -6.267 -10.507 -0.764 1.00 97.69 388 ALA A O 1
ATOM 2874 N N . HIS A 1 389 ? -4.531 -11.709 -1.534 1.00 96.88 389 HIS A N 1
ATOM 2875 C CA . HIS A 1 389 ? -3.800 -11.741 -0.266 1.00 96.88 389 HIS A CA 1
ATOM 2876 C C . HIS A 1 389 ? -3.401 -10.322 0.193 1.00 96.88 389 HIS A C 1
ATOM 2878 O O . HIS A 1 389 ? -3.715 -9.922 1.315 1.00 96.88 389 HIS A O 1
ATOM 2884 N N . LEU A 1 390 ? -2.803 -9.518 -0.695 1.00 96.62 390 LEU A N 1
ATOM 2885 C CA . LEU A 1 390 ? -2.429 -8.118 -0.444 1.00 96.62 390 LEU A CA 1
ATOM 2886 C C . LEU A 1 390 ? -3.632 -7.210 -0.112 1.00 96.62 390 LEU A C 1
ATOM 2888 O O . LEU A 1 390 ? -3.559 -6.382 0.801 1.00 96.62 390 LEU A O 1
ATOM 2892 N N . PHE A 1 391 ? -4.731 -7.362 -0.849 1.00 98.12 391 PHE A N 1
ATOM 2893 C CA . PHE A 1 391 ? -5.988 -6.637 -0.665 1.00 98.12 391 PHE A CA 1
ATOM 2894 C C . PHE A 1 391 ? -6.584 -6.933 0.714 1.00 98.12 391 PHE A C 1
ATOM 2896 O O . PHE A 1 391 ? -6.781 -6.030 1.528 1.00 98.12 391 PHE A O 1
ATOM 2903 N N . LEU A 1 392 ? -6.804 -8.215 1.021 1.00 98.25 392 LEU A N 1
ATOM 2904 C CA . LEU A 1 392 ? -7.442 -8.640 2.264 1.00 98.25 392 LEU A CA 1
ATOM 2905 C C . LEU A 1 392 ? -6.570 -8.340 3.499 1.00 98.25 392 LEU A C 1
ATOM 2907 O O . LEU A 1 392 ? -7.114 -8.077 4.568 1.00 98.25 392 LEU A O 1
ATOM 2911 N N . GLY A 1 393 ? -5.240 -8.290 3.362 1.00 98.06 393 GLY A N 1
ATOM 2912 C CA . GLY A 1 393 ? -4.343 -7.854 4.437 1.00 98.06 393 GLY A CA 1
ATOM 2913 C C . GLY A 1 393 ? -4.574 -6.390 4.843 1.00 98.06 393 GLY A C 1
ATOM 2914 O O . GLY A 1 393 ? -4.616 -6.072 6.033 1.00 98.06 393 GLY A O 1
ATOM 2915 N N . HIS A 1 394 ? -4.811 -5.503 3.869 1.00 98.31 394 HIS A N 1
ATOM 2916 C CA . HIS A 1 394 ? -5.211 -4.118 4.138 1.00 98.31 394 HIS A CA 1
ATOM 2917 C C . HIS A 1 394 ? -6.613 -4.034 4.760 1.00 98.31 394 HIS A C 1
ATOM 2919 O O . HIS A 1 394 ? -6.815 -3.257 5.693 1.00 98.31 394 HIS A O 1
ATOM 2925 N N . VAL A 1 395 ? -7.570 -4.852 4.301 1.00 98.12 395 VAL A N 1
ATOM 2926 C CA . VAL A 1 395 ? -8.914 -4.924 4.906 1.00 98.12 395 VAL A CA 1
ATOM 2927 C C . VAL A 1 395 ? -8.829 -5.357 6.375 1.00 98.12 395 VAL A C 1
ATOM 2929 O O . VAL A 1 395 ? -9.411 -4.700 7.236 1.00 98.12 395 VAL A O 1
ATOM 2932 N N . LEU A 1 396 ? -8.063 -6.409 6.687 1.00 98.12 396 LEU A N 1
ATOM 2933 C CA . LEU A 1 396 ? -7.852 -6.889 8.056 1.00 98.12 396 LEU A CA 1
ATOM 2934 C C . LEU A 1 396 ? -7.241 -5.800 8.952 1.00 98.12 396 LEU A C 1
ATOM 2936 O O . LEU A 1 396 ? -7.740 -5.560 10.052 1.00 98.12 396 LEU A O 1
ATOM 2940 N N . PHE A 1 397 ? -6.213 -5.094 8.470 1.00 98.44 397 PHE A N 1
ATOM 2941 C CA . PHE A 1 397 ? -5.627 -3.960 9.188 1.00 98.44 397 PHE A CA 1
ATOM 2942 C C . PHE A 1 397 ? -6.669 -2.870 9.496 1.00 98.44 397 PHE A C 1
ATOM 2944 O O . PHE A 1 397 ? -6.770 -2.419 10.639 1.00 98.44 397 PHE A O 1
ATOM 2951 N N . LEU A 1 398 ? -7.489 -2.482 8.514 1.00 97.25 398 LEU A N 1
ATOM 2952 C CA . LEU A 1 398 ? -8.507 -1.442 8.686 1.00 97.25 398 LEU A CA 1
ATOM 2953 C C . LEU A 1 398 ? -9.648 -1.869 9.622 1.00 97.25 398 LEU A C 1
ATOM 2955 O O . LEU A 1 398 ? -10.083 -1.063 10.446 1.00 97.25 398 LEU A O 1
ATOM 2959 N N . VAL A 1 399 ? -10.077 -3.135 9.584 1.00 95.56 399 VAL A N 1
ATOM 2960 C CA . VAL A 1 399 ? -11.044 -3.688 10.551 1.00 95.56 399 VAL A CA 1
ATOM 2961 C C . VAL A 1 399 ? -10.487 -3.653 11.976 1.00 95.56 399 VAL A C 1
ATOM 2963 O O . VAL A 1 399 ? -11.211 -3.288 12.901 1.00 95.56 399 VAL A O 1
ATOM 2966 N N . LEU A 1 400 ? -9.201 -3.958 12.177 1.00 95.69 400 LEU A N 1
ATOM 2967 C CA . LEU A 1 400 ? -8.571 -3.894 13.501 1.00 95.69 400 LEU A CA 1
ATOM 2968 C C . LEU A 1 400 ? -8.410 -2.449 14.006 1.00 95.69 400 LEU A C 1
ATOM 2970 O O . LEU A 1 400 ? -8.644 -2.187 15.188 1.00 95.69 400 LEU A O 1
ATOM 2974 N N . VAL A 1 401 ? -8.092 -1.493 13.125 1.00 95.00 401 VAL A N 1
ATOM 2975 C CA . VAL A 1 401 ? -8.085 -0.053 13.455 1.00 95.00 401 VAL A CA 1
ATOM 2976 C C . VAL A 1 401 ? -9.489 0.437 13.839 1.00 95.00 401 VAL A C 1
ATOM 2978 O O . VAL A 1 401 ? -9.629 1.162 14.827 1.00 95.00 401 VAL A O 1
ATOM 2981 N N . LEU A 1 402 ? -10.531 0.007 13.118 1.00 91.44 402 LEU A N 1
ATOM 2982 C CA . LEU A 1 402 ? -11.932 0.314 13.425 1.00 91.44 402 LEU A CA 1
ATOM 2983 C C . LEU A 1 402 ? -12.374 -0.296 14.767 1.00 91.44 402 LEU A C 1
ATOM 2985 O O . LEU A 1 402 ? -12.909 0.417 15.614 1.00 91.44 402 LEU A O 1
ATOM 2989 N N . ALA A 1 403 ? -12.089 -1.579 15.006 1.00 89.62 403 ALA A N 1
ATOM 2990 C CA . ALA A 1 403 ? -12.408 -2.265 16.260 1.00 89.62 403 ALA A CA 1
ATOM 2991 C C . ALA A 1 403 ? -11.727 -1.598 17.470 1.00 89.62 403 ALA A C 1
ATOM 2993 O O . ALA A 1 403 ? -12.353 -1.365 18.505 1.00 89.62 403 ALA A O 1
ATOM 2994 N N . TRP A 1 404 ? -10.452 -1.222 17.331 1.00 90.12 404 TRP A N 1
ATOM 2995 C CA . TRP A 1 404 ? -9.717 -0.469 18.350 1.00 90.12 404 TRP A CA 1
ATOM 2996 C C . TRP A 1 404 ? -10.276 0.940 18.579 1.00 90.12 404 TRP A C 1
ATOM 2998 O O . TRP A 1 404 ? -10.207 1.458 19.697 1.00 90.12 404 TRP A O 1
ATOM 3008 N N . HIS A 1 405 ? -10.808 1.571 17.531 1.00 85.88 405 HIS A N 1
ATOM 3009 C CA . HIS A 1 405 ? -11.451 2.872 17.626 1.00 85.88 405 HIS A CA 1
ATOM 3010 C C . HIS A 1 405 ? -12.791 2.799 18.369 1.00 85.88 405 HIS A C 1
ATOM 3012 O O . HIS A 1 405 ? -13.021 3.596 19.278 1.00 85.88 405 HIS A O 1
ATOM 3018 N N . ASP A 1 406 ? -13.642 1.825 18.047 1.00 82.50 406 ASP A N 1
ATOM 3019 C CA . ASP A 1 406 ? -14.926 1.635 18.729 1.00 82.50 406 ASP A CA 1
ATOM 3020 C C . ASP A 1 406 ? -14.730 1.266 20.213 1.00 82.50 406 ASP A C 1
ATOM 3022 O O . ASP A 1 406 ? -15.400 1.836 21.071 1.00 82.50 406 ASP A O 1
ATOM 3026 N N . LEU A 1 407 ? -13.705 0.466 20.551 1.00 80.88 407 LEU A N 1
ATOM 3027 C CA . LEU A 1 407 ? -13.260 0.189 21.934 1.00 80.88 407 LEU A CA 1
ATOM 3028 C C . LEU A 1 407 ? -12.704 1.416 22.707 1.00 80.88 407 LEU A C 1
ATOM 3030 O O . LEU A 1 407 ? -12.149 1.273 23.804 1.00 80.88 407 LEU A O 1
ATOM 3034 N N . ARG A 1 408 ? -12.807 2.634 22.159 1.00 74.69 408 ARG A N 1
ATOM 3035 C CA . ARG A 1 408 ? -12.516 3.901 22.860 1.00 74.69 408 ARG A CA 1
ATOM 3036 C C . ARG A 1 408 ? -13.763 4.702 23.231 1.00 74.69 408 ARG A C 1
ATOM 3038 O O . ARG A 1 408 ? -13.615 5.654 23.996 1.00 74.69 408 ARG A O 1
ATOM 3045 N N . ARG A 1 409 ? -14.940 4.386 22.682 1.00 65.56 409 ARG A N 1
ATOM 3046 C CA . ARG A 1 409 ? -16.178 5.131 22.953 1.00 65.56 409 ARG A CA 1
ATOM 3047 C C . ARG A 1 409 ? -16.936 4.514 24.139 1.00 65.56 409 ARG A C 1
ATOM 3049 O O . ARG A 1 409 ? -16.942 3.289 24.265 1.00 65.56 409 ARG A O 1
ATOM 3056 N N . PRO A 1 410 ? -17.584 5.316 25.005 1.00 54.84 410 PRO A N 1
ATOM 3057 C CA . PRO A 1 410 ? -18.719 4.804 25.765 1.00 54.84 410 PRO A CA 1
ATOM 3058 C C . PRO A 1 410 ? -19.785 4.310 24.776 1.00 54.84 410 PRO A C 1
ATOM 3060 O O . PRO A 1 410 ? -19.918 4.860 23.682 1.00 54.84 410 PRO A O 1
ATOM 3063 N N . GLN A 1 411 ? -20.528 3.272 25.151 1.00 55.88 411 GLN A N 1
ATOM 3064 C CA . GLN A 1 411 ? -21.800 2.988 24.498 1.00 55.88 411 GLN A CA 1
ATOM 3065 C C . GLN A 1 411 ? -22.903 3.670 25.289 1.00 55.88 411 GLN A C 1
ATOM 3067 O O . GLN A 1 411 ? -22.908 3.593 26.519 1.00 55.88 411 GLN A O 1
ATOM 3072 N N . ASP A 1 412 ? -23.858 4.251 24.576 1.00 45.69 412 ASP A N 1
ATOM 3073 C CA . ASP A 1 412 ? -25.193 4.440 25.117 1.00 45.69 412 ASP A CA 1
ATOM 3074 C C . ASP A 1 412 ? -25.748 3.039 25.402 1.00 45.69 412 ASP A C 1
ATOM 3076 O O . ASP A 1 412 ? -25.883 2.213 24.492 1.00 45.69 412 ASP A O 1
ATOM 3080 N N . LEU A 1 413 ? -25.999 2.734 26.676 1.00 41.75 413 LEU A N 1
ATOM 3081 C CA . LEU A 1 413 ? -26.840 1.590 27.012 1.00 41.75 413 LEU A CA 1
ATOM 3082 C C . LEU A 1 413 ? -28.231 1.868 26.424 1.00 41.75 413 LEU A C 1
ATOM 3084 O O . LEU A 1 413 ? -28.669 3.023 26.472 1.00 41.75 413 LEU A O 1
ATOM 3088 N N . PRO A 1 414 ? -28.944 0.860 25.885 1.00 40.81 414 PRO A N 1
ATOM 3089 C CA . PRO A 1 414 ? -30.357 1.043 25.589 1.00 40.81 414 PRO A CA 1
ATOM 3090 C C . PRO A 1 414 ? -31.030 1.485 26.888 1.00 40.81 414 PRO A C 1
ATOM 3092 O O . PRO A 1 414 ? -30.915 0.795 27.901 1.00 40.81 414 PRO A O 1
ATOM 3095 N N . ALA A 1 415 ? -31.655 2.665 26.876 1.00 42.62 415 ALA A N 1
ATOM 3096 C CA . ALA A 1 415 ? -32.335 3.182 28.054 1.00 42.62 415 ALA A CA 1
ATOM 3097 C C . ALA A 1 415 ? -33.349 2.132 28.515 1.00 42.62 415 ALA A C 1
ATOM 3099 O O . ALA A 1 415 ? -34.156 1.678 27.701 1.00 42.62 415 ALA A O 1
ATOM 3100 N N . GLU A 1 416 ? -33.283 1.727 29.787 1.00 42.72 416 GLU A N 1
ATOM 3101 C CA . GLU A 1 416 ? -34.223 0.751 30.333 1.00 42.72 416 GLU A CA 1
ATOM 3102 C C . GLU A 1 416 ? -35.640 1.292 30.134 1.00 42.72 416 GLU A C 1
ATOM 3104 O O . GLU A 1 416 ? -36.031 2.298 30.730 1.00 42.72 416 GLU A O 1
ATOM 3109 N N . SER A 1 417 ? -36.388 0.655 29.230 1.00 44.81 417 SER A N 1
ATOM 3110 C CA . SER A 1 417 ? -37.771 1.002 28.927 1.00 44.81 417 SER A CA 1
ATOM 3111 C C . SER A 1 417 ? -38.571 0.825 30.209 1.00 44.81 417 SER A C 1
ATOM 3113 O O . SER A 1 417 ? -38.788 -0.313 30.630 1.00 44.81 417 SER A O 1
ATOM 3115 N N . GLY A 1 418 ? -38.904 1.951 30.847 1.00 41.00 418 GLY A N 1
ATOM 3116 C CA . GLY A 1 418 ? -39.180 2.013 32.279 1.00 41.00 418 GLY A CA 1
ATOM 3117 C C . GLY A 1 418 ? -40.126 0.917 32.743 1.00 41.00 418 GLY A C 1
ATOM 3118 O O . GLY A 1 418 ? -41.302 0.919 32.380 1.00 41.00 418 GLY A O 1
ATOM 3119 N N . MET A 1 419 ? -39.603 -0.005 33.554 1.00 43.59 419 MET A N 1
ATOM 3120 C CA . MET A 1 419 ? -40.404 -1.034 34.204 1.00 43.59 419 MET A CA 1
ATOM 3121 C C . MET A 1 419 ? -41.253 -0.339 35.269 1.00 43.59 419 MET A C 1
ATOM 3123 O O . MET A 1 419 ? -40.815 -0.137 36.400 1.00 43.59 419 MET A O 1
ATOM 3127 N N . ALA A 1 420 ? -42.434 0.126 34.860 1.00 42.81 420 ALA A N 1
ATOM 3128 C CA . ALA A 1 420 ? -43.366 0.799 35.746 1.00 42.81 420 ALA A CA 1
ATOM 3129 C C . ALA A 1 420 ? -43.742 -0.164 36.887 1.00 42.81 420 ALA A C 1
ATOM 3131 O O . ALA A 1 420 ? -44.161 -1.287 36.596 1.00 42.81 420 ALA A O 1
ATOM 3132 N N . PRO A 1 421 ? -43.578 0.232 38.163 1.00 55.06 421 PRO A N 1
ATOM 3133 C CA . PRO A 1 421 ? -44.024 -0.593 39.272 1.00 55.06 421 PRO A CA 1
ATOM 3134 C C . PRO A 1 421 ? -45.552 -0.702 39.240 1.00 55.06 421 PRO A C 1
ATOM 3136 O O . PRO A 1 421 ? -46.245 0.302 39.053 1.00 55.06 421 PRO A O 1
ATOM 3139 N N . ALA A 1 422 ? -46.042 -1.925 39.428 1.00 53.09 422 ALA A N 1
ATOM 3140 C CA . ALA A 1 422 ? -47.448 -2.283 39.589 1.00 53.09 422 ALA A CA 1
ATOM 3141 C C . ALA A 1 422 ? -47.658 -2.882 40.987 1.00 53.09 422 ALA A C 1
ATOM 3143 O O . ALA A 1 422 ? -46.723 -3.574 41.455 1.00 53.09 422 ALA A O 1
#

Nearest PDB structures (foldseek):
  6ied-assembly1_A  TM=7.327E-01  e=2.326E-05  Bacillus subtilis subsp. subtilis str. 168
  8zam-assembly1_A  TM=3.677E-01  e=7.467E+00  Chlamydomonas reinhardtii
  9csi-assembly1_A  TM=1.950E-01  e=3.481E+00  Acinetobacter baumannii
  8rgn-assembly1_A  TM=2.031E-01  e=5.549E+00  Bacillus subtilis

Foldseek 3Di:
DDDDDDDDDDDDDDDDDDDDDDDDDDDDDDDDDDDDDDDDDDDDPDPVVVVVVVVVVVVLVLLVVLLVLLVVLLVLLLVLLLLLLLLLLQQLLQLALDPPWGQFPPRDTHLDQDPDPNRLVRSVVVSVVLLVVLVVCVVVVNAPPSQNGDDAPDSVSSVVSPVSNSVSSVSLVVSLVSLVVSQVSLVVDPVSCVQQVVLSVLLNVLSVVLSVLSNVCNNNGSQALSQLVNQLSSLSSSLSSLSSSCSSVDDPDDPPFDDPPPPLLVLLVVLLVLLSVLSSLVSLLRNLDDALAPDDPLLPGNPCLLPPPDDPVCSVRHRNSVSSNVSSVSLVVSLVSLVVSLVVCVVVVHDPLLNVLSVVLNVLSVVLSVLVSVVNPDDRSDRPSVSVNSSSSSVSSSSSSVSSVVVRGDDDDPPPPDPDDD

Secondary structure (DSSP, 8-state):
----------------------------------PPPP------TTHHHHHHHHHHHHHHHHHHHHHHHHHHHHHHHHHHHHHHHHHHHTT-TTS--SSSSEEEGGGEEESSPP-SHHHHHHHHHHHHHHHHHHHHHHHTTSS-GGGG-PPPSSHHHHHHHHHHHHHHHHHHHHHHHHHHHHHHHHHHSHHHHHHTHHHHHHHHHHHHHHHHHHHHHHHH-TTSTTHHHHHHHHHHHHHHHHHHHHHHTS---------TTHHHHHHHHHHHHHHHHHHHHHHHHHHS-PPPPSSSTTSGGGGGGGS-SS-HHHHHHH-HHHHHHHHHHHHHHHHHHHHHHHHHHHHTT--HHHHHHHHHHHHHHHHHHHHHHHHHHSPTT--HHHHHHHHHHHHHHHHHHHHHHHTTSPP-PPP-------

Mean predicted aligned error: 12.15 Å